Protein AF-0000000080309013 (afdb_homodimer)

Sequence (766 aa):
MTRTGLERVARGEVTSLRGRRVGLVAHPASVTSTFEHASSVLTRAGAEIVAYFGPEHGFGGEAQDMIGVGDARAPDGAPIHTLYGDSFASLSPTPAQLAGIDALVIDLQDVGSRYYTFVWTAALCLEAASALGITTVILDRPNPLGGVVMEGAPQRAGYRSFVGLHDVPVRHAMTIGEIVTMVASLRGIDALEVVTMDGWDATRGWELPWVLPSPNMPTLDTARVYPGGCLIEGTNLSEGRGTTRPFEIFGAPFVDGRALARDVVIEGAVLRPLTFSPTFHKHAKMVCGGVQVHVTDEARFAPYAAYVRMLAAIARAHRGDFAWRTERYEFVDHVPAIDLLCGGPEVREAIDAGADVDAILDAERDAVARFGEERRAWLLYPRMTRTGLERVARGEVTSLRGRRVGLVAHPASVTSTFEHASSVLTRAGAEIVAYFGPEHGFGGEAQDMIGVGDARAPDGAPIHTLYGDSFASLSPTPAQLAGIDALVIDLQDVGSRYYTFVWTAALCLEAASALGITTVILDRPNPLGGVVMEGAPQRAGYRSFVGLHDVPVRHAMTIGEIVTMVASLRGIDALEVVTMDGWDATRGWELPWVLPSPNMPTLDTARVYPGGCLIEGTNLSEGRGTTRPFEIFGAPFVDGRALARDVVIEGAVLRPLTFSPTFHKHAKMVCGGVQVHVTDEARFAPYAAYVRMLAAIARAHRGDFAWRTERYEFVDHVPAIDLLCGGPEVREAIDAGADVDAILDAERDAVARFGEERRAWLLYPR

Foldseek 3Di:
DKWWLLNCLLVLVDLPQAPFAEEEEAACQCAGLVRHHSVRSSVVSHHHHQEYEYEQCFRHQPRARDAYDPWDADPVGHIYAYQDHDAPVSVEDAPVRCPRGQAYEYRADDLQFLQRLSLVSLLRHLVRCLVVPHAYEYRKDDHQLFQDDFFFFFFDDPLDFSRHPGRAGGRRSAISQLSSLVSCVVVVGDSYHYSGMDPDDRPDHDDGDDDQRHPQRHDNVLSLQVSQLVLCVQKLKAQQAQHNHGSQWIFAQVDAAVVLQVPADFWQWHWAWDWDARCDDRRHRHIGTHTGIGGRHSVRGDNNVRNLRSLLVRCVVCVPPMGTAQDDDRNDRHDRPSCSSNSHCVSVVCSVVSHDCVVVRVVSVVSSVVVVVVSVVRHPDDD/DKQWLLNCLLVLVDLPQAPFAEEEEAACQCAGLVRHHSVRSSVVSHHHHQEYEYEQCFRHQPRARDADDDWDADPVGHIYQYQDHDAPVSVEDAPVRCPRGQAYEYRADDLQFLQRLSLVSLLRHLVRCLVVPHAYEYRKDDHQLFQDDFFFFFFDDPLDFSRHPGRAGGRRSAISQLSSLVSCVVVVGDRYHYSGMDPDDRPDHDDGDDDQRHPQRHDNVLSLQVSQLVLCVQKLKAQQAQHNHGSQWIFAAVDAAVVLQVPADFWQWHWAWDWDARCDDRRHRHIGTHTGIGGRHSVRGDNNVRNLRSLLVRCVVCVPPMGTAQDDDRNDRHDRPSCSSNSHCVSVVCSVVSHDCVVVRVVSVVSSVVVVVVSVVRHPDDD

Radius of gyration: 26.88 Å; Cα contacts (8 Å, |Δi|>4): 1850; chains: 2; bounding box: 66×77×57 Å

Secondary structure (DSSP, 8-state):
--B-HHHHHHTT---TTTT-EEEEEE-TT-B-TT--BHHHHHHHTT-EEEEEEE-TT-SSS--SSS---SSEE-TTS-EEEES--SSGGGGS--HHHHTT-SEEEEE----SBTTSTHHHHHHHHHHHHHTTTPEEEEE----TT-SS--BS----TT--BTTBSSS--SB----HHHHHHHHHHHHT---EEEE--BS--TTSPP-S----SSTT--SHHHHHHHHHHGGGGGBSSB-SBTBSSBTTEEEETT--HHHHHHH---TTEEEEEEEE--SSSTTTTS-EEEEEEEES-TTT--HHHHHHHHHHHHHHHTTTT--B--S-BTTB-SS-HHHHHHTSSHHHHHHHHT--HHHHHHHHHHHHHHHHHHGGGG--S--/-PBPHHHHHHTT---TTTT-EEEEEE-TT-B-TT--BHHHHHHHTT-EEEEEEE-TT-SSS--SSS---SSEE-TTS-EEEES--SSGGGGS--HHHHTT-SEEEEE----SBTTSTHHHHHHHHHHHHHTTTPEEEEE----TT-SS--BS----TT--BTTBSSS--SB----HHHHHHHHHHHHT---EEEE--BS--TTSPP-S----SSTT--SHHHHHHHHHHGGGGGBSSB-SBTBSSBTTEEEETT--HHHHHHH---TTEEEEEEEE--SSSTTTTS-EEEEEEEES-TTT--HHHHHHHHHHHHHHHTTTT--B--S-BTTB-SS-HHHHHHTSSHHHHHHHHT--HHHHHHHHHHHHHHHHHHGGGG--S--

Nearest PDB structures (foldseek):
  4k05-assembly1_A  TM=8.680E-01  e=4.003E-30  Bacteroides fragilis NCTC 9343
  4jja-assembly1_A  TM=8.361E-01  e=2.731E-26  Bacteroides fragilis NCTC 9343
  1j32-assembly1_B  TM=4.854E-01  e=6.390E-02  Phormidium lapideum
  4k05-assembly1_A  TM=8.664E-01  e=2.289E-30  Bacteroides fragilis NCTC 9343
  4jja-assembly1_A  TM=8.425E-01  e=2.519E-26  Bacteroides fragilis NCTC 9343

InterPro domains:
  IPR008302 Peptidoglycan beta-N-acetylmuramidase NamZ [PIRSF016719] (3-381)
  IPR008302 Peptidoglycan beta-N-acetylmuramidase NamZ [PTHR42915] (3-381)
  IPR048502 Peptidoglycan beta-N-acetylmuramidase NamZ, N-terminal [PF07075] (22-220)
  IPR048503 Peptidoglycan beta-N-acetylmuramidase NamZ, C-terminal [PF20732] (225-381)

Structure (mmCIF, N/CA/C/O backbone):
data_AF-0000000080309013-model_v1
#
loop_
_entity.id
_entity.type
_entity.pdbx_description
1 polymer 'DUF1343 domain-containing protein'
#
loop_
_atom_site.group_PDB
_atom_site.id
_atom_site.type_symbol
_atom_site.label_atom_id
_atom_site.label_alt_id
_atom_site.label_comp_id
_atom_site.label_asym_id
_atom_site.label_entity_id
_atom_site.label_seq_id
_atom_site.pdbx_PDB_ins_code
_atom_site.Cartn_x
_atom_site.Cartn_y
_atom_site.Cartn_z
_atom_site.occupancy
_atom_site.B_iso_or_equiv
_atom_site.auth_seq_id
_atom_site.auth_comp_id
_atom_site.auth_asym_id
_atom_site.auth_atom_id
_atom_site.pdbx_PDB_model_num
ATOM 1 N N . MET A 1 1 ? 4.562 21.828 -15.109 1 83.94 1 MET A N 1
ATOM 2 C CA . MET A 1 1 ? 4.812 20.984 -13.953 1 83.94 1 MET A CA 1
ATOM 3 C C . MET A 1 1 ? 4.941 21.812 -12.68 1 83.94 1 MET A C 1
ATOM 5 O O . MET A 1 1 ? 5.523 22.891 -12.695 1 83.94 1 MET A O 1
ATOM 9 N N . THR A 1 2 ? 4.297 21.391 -11.648 1 94.19 2 THR A N 1
ATOM 10 C CA . THR A 1 2 ? 4.285 22.109 -10.375 1 94.19 2 THR A CA 1
ATOM 11 C C . THR A 1 2 ? 5.668 22.078 -9.734 1 94.19 2 THR A C 1
ATOM 13 O O . THR A 1 2 ? 6.309 21.031 -9.648 1 94.19 2 THR A O 1
ATOM 16 N N . ARG A 1 3 ? 6.203 23.219 -9.406 1 97.12 3 ARG A N 1
ATOM 17 C CA . ARG A 1 3 ? 7.383 23.344 -8.555 1 97.12 3 ARG A CA 1
ATOM 18 C C . ARG A 1 3 ? 6.996 23.812 -7.152 1 97.12 3 ARG A C 1
ATOM 20 O O . ARG A 1 3 ? 6.461 24.906 -6.973 1 97.12 3 ARG A O 1
ATOM 27 N N . THR A 1 4 ? 7.246 23 -6.129 1 98.62 4 THR A N 1
ATOM 28 C CA . THR A 1 4 ? 6.871 23.266 -4.746 1 98.62 4 THR A CA 1
ATOM 29 C C . THR A 1 4 ? 7.727 24.391 -4.16 1 98.62 4 THR A C 1
ATOM 31 O O . THR A 1 4 ? 8.695 24.828 -4.785 1 98.62 4 THR A O 1
ATOM 34 N N . GLY A 1 5 ? 7.297 24.859 -2.984 1 98.81 5 GLY A N 1
ATOM 35 C CA . GLY A 1 5 ? 8.156 25.781 -2.277 1 98.81 5 GLY A CA 1
ATOM 36 C C . GLY A 1 5 ? 9.57 25.266 -2.078 1 98.81 5 GLY A C 1
ATOM 37 O O . GLY A 1 5 ? 10.539 26.016 -2.217 1 98.81 5 GLY A O 1
ATOM 38 N N . LEU A 1 6 ? 9.688 24.016 -1.809 1 98.75 6 LEU A N 1
ATOM 39 C CA . LEU A 1 6 ? 10.984 23.375 -1.62 1 98.75 6 LEU A CA 1
ATOM 40 C C . LEU A 1 6 ? 11.789 23.391 -2.916 1 98.75 6 LEU A C 1
ATOM 42 O O . LEU A 1 6 ? 12.992 23.672 -2.902 1 98.75 6 LEU A O 1
ATOM 46 N N . GLU A 1 7 ? 11.109 23.094 -4.008 1 98.44 7 GLU A N 1
ATOM 47 C CA . GLU A 1 7 ? 11.773 23.109 -5.309 1 98.44 7 GLU A CA 1
ATOM 48 C C . GLU A 1 7 ? 12.305 24.5 -5.645 1 98.44 7 GLU A C 1
ATOM 50 O O . GLU A 1 7 ? 13.375 24.625 -6.23 1 98.44 7 GLU A O 1
ATOM 55 N N . ARG A 1 8 ? 11.578 25.484 -5.281 1 98.62 8 ARG A N 1
ATOM 56 C CA . ARG A 1 8 ? 12.008 26.844 -5.547 1 98.62 8 ARG A CA 1
ATOM 57 C C . ARG A 1 8 ? 13.234 27.219 -4.719 1 98.62 8 ARG A C 1
ATOM 59 O O . ARG A 1 8 ? 14.133 27.906 -5.199 1 98.62 8 ARG A O 1
ATOM 66 N N . VAL A 1 9 ? 13.281 26.766 -3.488 1 98.56 9 VAL A N 1
ATOM 67 C CA . VAL A 1 9 ? 14.484 26.938 -2.682 1 98.56 9 VAL A CA 1
ATOM 68 C C . VAL A 1 9 ? 15.648 26.203 -3.34 1 98.56 9 VAL A C 1
ATOM 70 O O . VAL A 1 9 ? 16.75 26.766 -3.471 1 98.56 9 VAL A O 1
ATOM 73 N N . ALA A 1 10 ? 15.391 24.984 -3.773 1 98.12 10 ALA A N 1
ATOM 74 C CA . ALA A 1 10 ? 16.422 24.156 -4.379 1 98.12 10 ALA A CA 1
ATOM 75 C C . ALA A 1 10 ? 17 24.812 -5.629 1 98.12 10 ALA A C 1
ATOM 77 O O . ALA A 1 10 ? 18.188 24.641 -5.941 1 98.12 10 ALA A O 1
ATOM 78 N N . ARG A 1 11 ? 16.234 25.609 -6.289 1 97.69 11 ARG A N 1
ATOM 79 C CA . ARG A 1 11 ? 16.625 26.25 -7.539 1 97.69 11 ARG A CA 1
ATOM 80 C C . ARG A 1 11 ? 17.25 27.609 -7.285 1 97.69 11 ARG A C 1
ATOM 82 O O . ARG A 1 11 ? 17.625 28.312 -8.227 1 97.69 11 ARG A O 1
ATOM 89 N N . GLY A 1 12 ? 17.266 28.031 -6.07 1 97 12 GLY A N 1
ATOM 90 C CA . GLY A 1 12 ? 17.922 29.281 -5.715 1 97 12 GLY A CA 1
ATOM 91 C C . GLY A 1 12 ? 17.016 30.5 -5.875 1 97 12 GLY A C 1
ATOM 92 O O . GLY A 1 12 ? 17.484 31.641 -5.895 1 97 12 GLY A O 1
ATOM 93 N N . GLU A 1 13 ? 15.727 30.266 -5.941 1 96.94 13 GLU A N 1
ATOM 94 C CA . GLU A 1 13 ? 14.789 31.359 -6.152 1 96.94 13 GLU A CA 1
ATOM 95 C C . GLU A 1 13 ? 14.453 32.062 -4.84 1 96.94 13 GLU A C 1
ATOM 97 O O . GLU A 1 13 ? 13.898 33.156 -4.848 1 96.94 13 GLU A O 1
ATOM 102 N N . VAL A 1 14 ? 14.719 31.391 -3.742 1 95.69 14 VAL A N 1
ATOM 103 C CA . VAL A 1 14 ? 14.445 31.906 -2.408 1 95.69 14 VAL A CA 1
ATOM 104 C C . VAL A 1 14 ? 15.758 32.156 -1.669 1 95.69 14 VAL A C 1
ATOM 106 O O . VAL A 1 14 ? 16.484 31.219 -1.354 1 95.69 14 VAL A O 1
ATOM 109 N N . THR A 1 15 ? 16.047 33.375 -1.278 1 94.19 15 THR A N 1
ATOM 110 C CA . THR A 1 15 ? 17.344 33.688 -0.701 1 94.19 15 THR A CA 1
ATOM 111 C C . THR A 1 15 ? 17.203 34.125 0.753 1 94.19 15 THR A C 1
ATOM 113 O O . THR A 1 15 ? 18.203 34.312 1.459 1 94.19 15 THR A O 1
ATOM 116 N N . SER A 1 16 ? 16.031 34.188 1.206 1 94.31 16 SER A N 1
ATOM 117 C CA . SER A 1 16 ? 15.766 34.719 2.535 1 94.31 16 SER A CA 1
ATOM 118 C C . SER A 1 16 ? 16.281 33.812 3.625 1 94.31 16 SER A C 1
ATOM 120 O O . SER A 1 16 ? 16.406 34.219 4.785 1 94.31 16 SER A O 1
ATOM 122 N N . LEU A 1 17 ? 16.609 32.562 3.295 1 96.62 17 LEU A N 1
ATOM 123 C CA . LEU A 1 17 ? 17 31.562 4.293 1 96.62 17 LEU A CA 1
ATOM 124 C C . LEU A 1 17 ? 18.531 31.484 4.398 1 96.62 17 LEU A C 1
ATOM 126 O O . LEU A 1 17 ? 19.062 30.891 5.336 1 96.62 17 LEU A O 1
ATOM 130 N N . ARG A 1 18 ? 19.25 32.125 3.465 1 96.69 18 ARG A N 1
ATOM 131 C CA . ARG A 1 18 ? 20.703 32.031 3.428 1 96.69 18 ARG A CA 1
ATOM 132 C C . ARG A 1 18 ? 21.312 32.656 4.676 1 96.69 18 ARG A C 1
ATOM 134 O O . ARG A 1 18 ? 20.969 33.781 5.055 1 96.69 18 ARG A O 1
ATOM 141 N N . GLY A 1 19 ? 22.188 31.891 5.305 1 97.19 19 GLY A N 1
ATOM 142 C CA . GLY A 1 19 ? 22.922 32.375 6.457 1 97.19 19 GLY A CA 1
ATOM 143 C C . GLY A 1 19 ? 22.109 32.406 7.734 1 97.19 19 GLY A C 1
ATOM 144 O O . GLY A 1 19 ? 22.594 32.812 8.789 1 97.19 19 GLY A O 1
ATOM 145 N N . ARG A 1 20 ? 20.922 31.922 7.684 1 97.75 20 ARG A N 1
ATOM 146 C CA . ARG A 1 20 ? 20.047 31.938 8.859 1 97.75 20 ARG A CA 1
ATOM 147 C C . ARG A 1 20 ? 20.141 30.609 9.609 1 97.75 20 ARG A C 1
ATOM 149 O O . ARG A 1 20 ? 20.328 29.547 9 1 97.75 20 ARG A O 1
ATOM 156 N N . ARG A 1 21 ? 20.156 30.766 10.93 1 98 21 ARG A N 1
ATOM 157 C CA . ARG A 1 21 ? 19.922 29.594 11.773 1 98 21 ARG A CA 1
ATOM 158 C C . ARG A 1 21 ? 18.453 29.156 11.727 1 98 21 ARG A C 1
ATOM 160 O O . ARG A 1 21 ? 17.578 29.875 12.203 1 98 21 ARG A O 1
ATOM 167 N N . VAL A 1 22 ? 18.156 27.906 11.234 1 98.44 22 VAL A N 1
ATOM 168 C CA . VAL A 1 22 ? 16.781 27.547 10.969 1 98.44 22 VAL A CA 1
ATOM 169 C C . VAL A 1 22 ? 16.406 26.312 11.781 1 98.44 22 VAL A C 1
ATOM 171 O O . VAL A 1 22 ? 17.25 25.438 12.023 1 98.44 22 VAL A O 1
ATOM 174 N N . GLY A 1 23 ? 15.156 26.312 12.359 1 98.62 23 GLY A N 1
ATOM 175 C CA . GLY A 1 23 ? 14.484 25.062 12.703 1 98.62 23 GLY A CA 1
ATOM 176 C C . GLY A 1 23 ? 13.68 24.484 11.555 1 98.62 23 GLY A C 1
ATOM 177 O O . GLY A 1 23 ? 13 25.219 10.836 1 98.62 23 GLY A O 1
ATOM 178 N N . LEU A 1 24 ? 13.812 23.188 11.32 1 98.62 24 LEU A N 1
ATOM 179 C CA . LEU A 1 24 ? 13.117 22.562 10.203 1 98.62 24 LEU A CA 1
ATOM 180 C C . LEU A 1 24 ? 12.047 21.594 10.711 1 98.62 24 LEU A C 1
ATOM 182 O O . LEU A 1 24 ? 12.344 20.656 11.438 1 98.62 24 LEU A O 1
ATOM 186 N N . VAL A 1 25 ? 10.789 21.859 10.391 1 98.38 25 VAL A N 1
ATOM 187 C CA . VAL A 1 25 ? 9.68 20.922 10.57 1 98.38 25 VAL A CA 1
ATOM 188 C C . VAL A 1 25 ? 9.461 20.125 9.281 1 98.38 25 VAL A C 1
ATOM 190 O O . VAL A 1 25 ? 9.062 20.688 8.258 1 98.38 25 VAL A O 1
ATOM 193 N N . ALA A 1 26 ? 9.727 18.859 9.336 1 97.62 26 ALA A N 1
ATOM 194 C CA . ALA A 1 26 ? 9.68 18.047 8.117 1 97.62 26 ALA A CA 1
ATOM 195 C C . ALA A 1 26 ? 9.367 16.594 8.453 1 97.62 26 ALA A C 1
ATOM 197 O O . ALA A 1 26 ? 9.242 16.234 9.625 1 97.62 26 ALA A O 1
ATOM 198 N N . HIS A 1 27 ? 9.055 15.875 7.469 1 95.81 27 HIS A N 1
ATOM 199 C CA . HIS A 1 27 ? 8.836 14.43 7.512 1 95.81 27 HIS A CA 1
ATOM 200 C C . HIS A 1 27 ? 9.383 13.758 6.254 1 95.81 27 HIS A C 1
ATOM 202 O O . HIS A 1 27 ? 10.023 14.406 5.426 1 95.81 27 HIS A O 1
ATOM 208 N N . PRO A 1 28 ? 9.188 12.445 6.07 1 94.25 28 PRO A N 1
ATOM 209 C CA . PRO A 1 28 ? 9.844 11.734 4.969 1 94.25 28 PRO A CA 1
ATOM 210 C C . PRO A 1 28 ? 9.391 12.227 3.598 1 94.25 28 PRO A C 1
ATOM 212 O O . PRO A 1 28 ? 10.156 12.148 2.631 1 94.25 28 PRO A O 1
ATOM 215 N N . ALA A 1 29 ? 8.273 12.766 3.52 1 97.5 29 ALA A N 1
ATOM 216 C CA . ALA A 1 29 ? 7.723 13.188 2.234 1 97.5 29 ALA A CA 1
ATOM 217 C C . ALA A 1 29 ? 8.133 14.617 1.906 1 97.5 29 ALA A C 1
ATOM 219 O O . ALA A 1 29 ? 7.707 15.18 0.894 1 97.5 29 ALA A O 1
ATOM 220 N N . SER A 1 30 ? 8.961 15.203 2.795 1 98.25 30 SER A N 1
ATOM 221 C CA . SER A 1 30 ? 9.516 16.531 2.533 1 98.25 30 SER A CA 1
ATOM 222 C C . SER A 1 30 ? 10.648 16.453 1.517 1 98.25 30 SER A C 1
ATOM 224 O O . SER A 1 30 ? 11.797 16.766 1.843 1 98.25 30 SER A O 1
ATOM 226 N N . VAL A 1 31 ? 10.281 16.156 0.264 1 98.12 31 VAL A N 1
ATOM 227 C CA . VAL A 1 31 ? 11.297 15.914 -0.764 1 98.12 31 VAL A CA 1
ATOM 228 C C . VAL A 1 31 ? 10.938 16.703 -2.023 1 98.12 31 VAL A C 1
ATOM 230 O O . VAL A 1 31 ? 9.781 17.078 -2.221 1 98.12 31 VAL A O 1
ATOM 233 N N . THR A 1 32 ? 11.945 16.984 -2.816 1 98.25 32 THR A N 1
ATOM 234 C CA . THR A 1 32 ? 11.742 17.5 -4.164 1 98.25 32 THR A CA 1
ATOM 235 C C . THR A 1 32 ? 11.203 16.406 -5.086 1 98.25 32 THR A C 1
ATOM 237 O O . THR A 1 32 ? 11.078 15.25 -4.684 1 98.25 32 THR A O 1
ATOM 240 N N . SER A 1 33 ? 10.93 16.797 -6.359 1 97.38 33 SER A N 1
ATOM 241 C CA . SER A 1 33 ? 10.445 15.852 -7.359 1 97.38 33 SER A CA 1
ATOM 242 C C . SER A 1 33 ? 11.516 14.828 -7.715 1 97.38 33 SER A C 1
ATOM 244 O O . SER A 1 33 ? 11.227 13.805 -8.344 1 97.38 33 SER A O 1
ATOM 246 N N . THR A 1 34 ? 12.75 15.055 -7.332 1 96.69 34 THR A N 1
ATOM 247 C CA . THR A 1 34 ? 13.836 14.109 -7.566 1 96.69 34 THR A CA 1
ATOM 248 C C . THR A 1 34 ? 14.266 13.445 -6.262 1 96.69 34 THR A C 1
ATOM 250 O O . THR A 1 34 ? 15.359 12.875 -6.18 1 96.69 34 THR A O 1
ATOM 253 N N . PHE A 1 35 ? 13.539 13.625 -5.145 1 97.56 35 PHE A N 1
ATOM 254 C CA . PHE A 1 35 ? 13.625 12.883 -3.893 1 97.56 35 PHE A CA 1
ATOM 255 C C . PHE A 1 35 ? 14.727 13.438 -3.002 1 97.56 35 PHE A C 1
ATOM 257 O O . PHE A 1 35 ? 15.219 12.75 -2.111 1 97.56 35 PHE A O 1
ATOM 264 N N . GLU A 1 36 ? 15.109 14.664 -3.256 1 97.38 36 GLU A N 1
ATOM 265 C CA . GLU A 1 36 ? 16.016 15.312 -2.318 1 97.38 36 GLU A CA 1
ATOM 266 C C . GLU A 1 36 ? 15.273 15.859 -1.105 1 97.38 36 GLU A C 1
ATOM 268 O O . GLU A 1 36 ? 14.312 16.609 -1.253 1 97.38 36 GLU A O 1
ATOM 273 N N . HIS A 1 37 ? 15.68 15.484 0.029 1 97.5 37 HIS A N 1
ATOM 274 C CA . HIS A 1 37 ? 14.984 15.867 1.251 1 97.5 37 HIS A CA 1
ATOM 275 C C . HIS A 1 37 ? 15.203 17.344 1.571 1 97.5 37 HIS A C 1
ATOM 277 O O . HIS A 1 37 ? 16.25 17.906 1.244 1 97.5 37 HIS A O 1
ATOM 283 N N . ALA A 1 38 ? 14.336 17.922 2.256 1 98.5 38 ALA A N 1
ATOM 284 C CA . ALA A 1 38 ? 14.344 19.328 2.629 1 98.5 38 ALA A CA 1
ATOM 285 C C . ALA A 1 38 ? 15.609 19.688 3.412 1 98.5 38 ALA A C 1
ATOM 287 O O . ALA A 1 38 ? 16.156 20.781 3.262 1 98.5 38 ALA A O 1
ATOM 288 N N . SER A 1 39 ? 16.078 18.797 4.297 1 97.56 39 SER A N 1
ATOM 289 C CA . SER A 1 39 ? 17.297 19.062 5.07 1 97.56 39 SER A CA 1
ATOM 290 C C . SER A 1 39 ? 18.5 19.297 4.156 1 97.56 39 SER A C 1
ATOM 292 O O . SER A 1 39 ? 19.281 20.219 4.375 1 97.56 39 SER A O 1
ATOM 294 N N . SER A 1 40 ? 18.578 18.484 3.137 1 97 40 SER A N 1
ATOM 295 C CA . SER A 1 40 ? 19.672 18.625 2.168 1 97 40 SER A CA 1
ATOM 296 C C . SER A 1 40 ? 19.516 19.891 1.339 1 97 40 SER A C 1
ATOM 298 O O . SER A 1 40 ? 20.484 20.625 1.117 1 97 40 SER A O 1
ATOM 300 N N . VAL A 1 41 ? 18.312 20.156 0.882 1 98.5 41 VAL A N 1
ATOM 301 C CA . VAL A 1 41 ? 18.031 21.328 0.047 1 98.5 41 VAL A CA 1
ATOM 302 C C . VAL A 1 41 ? 18.359 22.609 0.811 1 98.5 41 VAL A C 1
ATOM 304 O O . VAL A 1 41 ? 19.031 23.5 0.282 1 98.5 41 VAL A O 1
ATOM 307 N N . LEU A 1 42 ? 17.906 22.688 2.08 1 98.44 42 LEU A N 1
ATOM 308 C CA . LEU A 1 42 ? 18.125 23.891 2.879 1 98.44 42 LEU A CA 1
ATOM 309 C C . LEU A 1 42 ? 19.609 24.109 3.156 1 98.44 42 LEU A C 1
ATOM 311 O O . LEU A 1 42 ? 20.094 25.234 3.08 1 98.44 42 LEU A O 1
ATOM 315 N N . THR A 1 43 ? 20.312 23 3.467 1 97.62 43 THR A N 1
ATOM 316 C CA . THR A 1 43 ? 21.734 23.094 3.719 1 97.62 43 THR A CA 1
ATOM 317 C C . THR A 1 43 ? 22.484 23.578 2.48 1 97.62 43 THR A C 1
ATOM 319 O O . THR A 1 43 ? 23.312 24.5 2.568 1 97.62 43 THR A O 1
ATOM 322 N N . ARG A 1 44 ? 22.141 23.047 1.363 1 96.69 44 ARG A N 1
ATOM 323 C CA . ARG A 1 44 ? 22.766 23.438 0.108 1 96.69 44 ARG A CA 1
ATOM 324 C C . ARG A 1 44 ? 22.453 24.891 -0.225 1 96.69 44 ARG A C 1
ATOM 326 O O . ARG A 1 44 ? 23.281 25.609 -0.801 1 96.69 44 ARG A O 1
ATOM 333 N N . ALA A 1 45 ? 21.312 25.359 0.192 1 97.5 45 ALA A N 1
ATOM 334 C CA . ALA A 1 45 ? 20.875 26.719 -0.074 1 97.5 45 ALA A CA 1
ATOM 335 C C . ALA A 1 45 ? 21.531 27.719 0.882 1 97.5 45 ALA A C 1
ATOM 337 O O . ALA A 1 45 ? 21.328 28.922 0.764 1 97.5 45 ALA A O 1
ATOM 338 N N . GLY A 1 46 ? 22.281 27.234 1.892 1 97.44 46 GLY A N 1
ATOM 339 C CA . GLY A 1 46 ? 23.062 28.109 2.75 1 97.44 46 GLY A CA 1
ATOM 340 C C . GLY A 1 46 ? 22.453 28.328 4.117 1 97.44 46 GLY A C 1
ATOM 341 O O . GLY A 1 46 ? 22.938 29.141 4.902 1 97.44 46 GLY A O 1
ATOM 342 N N . ALA A 1 47 ? 21.391 27.625 4.418 1 97.94 47 ALA A N 1
ATOM 343 C CA . ALA A 1 47 ? 20.812 27.688 5.754 1 97.94 47 ALA A CA 1
ATOM 344 C C . ALA A 1 47 ? 21.594 26.828 6.746 1 97.94 47 ALA A C 1
ATOM 346 O O . ALA A 1 47 ? 22.203 25.828 6.359 1 97.94 47 ALA A O 1
ATOM 347 N N . GLU A 1 48 ? 21.625 27.266 7.996 1 98 48 GLU A N 1
ATOM 348 C CA . GLU A 1 48 ? 22.156 26.469 9.086 1 98 48 GLU A CA 1
ATOM 349 C C . GLU A 1 48 ? 21.047 25.828 9.906 1 98 48 GLU A C 1
ATOM 351 O O . GLU A 1 48 ? 20.406 26.5 10.719 1 98 48 GLU A O 1
ATOM 356 N N . ILE A 1 49 ? 20.875 24.547 9.734 1 98.25 49 ILE A N 1
ATOM 357 C CA . ILE A 1 49 ? 19.812 23.875 10.484 1 98.25 49 ILE A CA 1
ATOM 358 C C . ILE A 1 49 ? 20.312 23.578 11.906 1 98.25 49 ILE A C 1
ATOM 360 O O . ILE A 1 49 ? 21.266 22.828 12.094 1 98.25 49 ILE A O 1
ATOM 364 N N . VAL A 1 50 ? 19.609 24.109 12.891 1 97.94 50 VAL A N 1
ATOM 365 C CA . VAL A 1 50 ? 20.109 23.984 14.258 1 97.94 50 VAL A CA 1
ATOM 366 C C . VAL A 1 50 ? 19.172 23.109 15.078 1 97.94 50 VAL A C 1
ATOM 368 O O . VAL A 1 50 ? 19.5 22.703 16.203 1 97.94 50 VAL A O 1
ATOM 371 N N . ALA A 1 51 ? 17.984 22.781 14.539 1 97.5 51 ALA A N 1
ATOM 372 C CA . ALA A 1 51 ? 17.031 21.875 15.164 1 97.5 51 ALA A CA 1
ATOM 373 C C . ALA A 1 51 ? 16.062 21.281 14.133 1 97.5 51 ALA A C 1
ATOM 375 O O . ALA A 1 51 ? 15.734 21.938 13.141 1 97.5 51 ALA A O 1
ATOM 376 N N . TYR A 1 52 ? 15.703 20.047 14.391 1 96.75 52 TYR A N 1
ATOM 377 C CA . TYR A 1 52 ? 14.68 19.359 13.609 1 96.75 52 TYR A CA 1
ATOM 378 C C . TYR A 1 52 ? 13.43 19.109 14.445 1 96.75 52 TYR A C 1
ATOM 380 O O . TYR A 1 52 ? 13.523 18.828 15.641 1 96.75 52 TYR A O 1
ATOM 388 N N . PHE A 1 53 ? 12.289 19.25 13.812 1 96.12 53 PHE A N 1
ATOM 389 C CA . PHE A 1 53 ? 11 18.969 14.445 1 96.12 53 PHE A CA 1
ATOM 390 C C . PHE A 1 53 ? 10.188 18 13.594 1 96.12 53 PHE A C 1
ATOM 392 O O . PHE A 1 53 ? 9.992 18.219 12.398 1 96.12 53 PHE A O 1
ATOM 399 N N . GLY A 1 54 ? 9.742 16.891 14.219 1 94 54 GLY A N 1
ATOM 400 C CA . GLY A 1 54 ? 8.867 15.945 13.555 1 94 54 GLY A CA 1
ATOM 401 C C . GLY A 1 54 ? 7.434 16.016 14.039 1 94 54 GLY A C 1
ATOM 402 O O . GLY A 1 54 ? 7.184 16.172 15.242 1 94 54 GLY A O 1
ATOM 403 N N . PRO A 1 55 ? 6.504 15.961 13.023 1 93.31 55 PRO A N 1
ATOM 404 C CA . PRO A 1 55 ? 5.098 15.898 13.43 1 93.31 55 PRO A CA 1
ATOM 405 C C . PRO A 1 55 ? 4.707 14.539 14 1 93.31 55 PRO A C 1
ATOM 407 O O . PRO A 1 55 ? 5.543 13.844 14.578 1 93.31 55 PRO A O 1
ATOM 410 N N . GLU A 1 56 ? 3.375 14.25 13.859 1 84.62 56 GLU A N 1
ATOM 411 C CA . GLU A 1 56 ? 2.916 12.906 14.211 1 84.62 56 GLU A CA 1
ATOM 412 C C . GLU A 1 56 ? 3.695 11.836 13.445 1 84.62 56 GLU A C 1
ATOM 414 O O . GLU A 1 56 ? 4.031 12.031 12.273 1 84.62 56 GLU A O 1
ATOM 419 N N . HIS A 1 57 ? 4.18 10.773 14.016 1 82.75 57 HIS A N 1
ATOM 420 C CA . HIS A 1 57 ? 4.91 9.648 13.438 1 82.75 57 HIS A CA 1
ATOM 421 C C . HIS A 1 57 ? 6.41 9.914 13.414 1 82.75 57 HIS A C 1
ATOM 423 O O . HIS A 1 57 ? 7.188 9.078 12.961 1 82.75 57 HIS A O 1
ATOM 429 N N . GLY A 1 58 ? 6.855 11.117 13.734 1 79.38 58 GLY A N 1
ATOM 430 C CA . GLY A 1 58 ? 8.273 11.414 13.867 1 79.38 58 GLY A CA 1
ATOM 431 C C . GLY A 1 58 ? 8.867 12.039 12.625 1 79.38 58 GLY A C 1
ATOM 432 O O . GLY A 1 58 ? 8.266 12 11.547 1 79.38 58 GLY A O 1
ATOM 433 N N . PHE A 1 59 ? 10.062 12.555 12.82 1 85.12 59 PHE A N 1
ATOM 434 C CA . PHE A 1 59 ? 10.797 13.18 11.727 1 85.12 59 PHE A CA 1
ATOM 435 C C . PHE A 1 59 ? 11.109 12.164 10.633 1 85.12 59 PHE A C 1
ATOM 437 O O . PHE A 1 59 ? 11.023 12.477 9.445 1 85.12 59 PHE A O 1
ATOM 444 N N . GLY A 1 60 ? 11.352 10.922 11.047 1 85.5 60 GLY A N 1
ATOM 445 C CA . GLY A 1 60 ? 11.68 9.867 10.102 1 85.5 60 GLY A CA 1
ATOM 446 C C . GLY A 1 60 ? 10.477 9.062 9.656 1 85.5 60 GLY A C 1
ATOM 447 O O . GLY A 1 60 ? 10.586 8.195 8.781 1 85.5 60 GLY A O 1
ATOM 448 N N . GLY A 1 61 ? 9.375 9.258 10.266 1 81.06 61 GLY A N 1
ATOM 449 C CA . GLY A 1 61 ? 8.141 8.602 9.867 1 81.06 61 GLY A CA 1
ATOM 450 C C . GLY A 1 61 ? 8.039 7.172 10.375 1 81.06 61 GLY A C 1
ATOM 451 O O . GLY A 1 61 ? 7.25 6.379 9.859 1 81.06 61 GLY A O 1
ATOM 452 N N . GLU A 1 62 ? 8.891 6.711 11.289 1 76.5 62 GLU A N 1
ATOM 453 C CA . GLU A 1 62 ? 8.953 5.309 11.68 1 76.5 62 GLU A CA 1
ATOM 454 C C . GLU A 1 62 ? 7.938 4.996 12.781 1 76.5 62 GLU A C 1
ATOM 456 O O . GLU A 1 62 ? 7.625 3.832 13.039 1 76.5 62 GLU A O 1
ATOM 461 N N . ALA A 1 63 ? 7.449 5.992 13.352 1 73.44 63 ALA A N 1
ATOM 462 C CA . ALA A 1 63 ? 6.531 5.758 14.461 1 73.44 63 ALA A CA 1
ATOM 463 C C . ALA A 1 63 ? 5.133 5.41 13.961 1 73.44 63 ALA A C 1
ATOM 465 O O . ALA A 1 63 ? 4.598 6.09 13.078 1 73.44 63 ALA A O 1
ATOM 466 N N . GLN A 1 64 ? 4.629 4.289 14.25 1 58.28 64 GLN A N 1
ATOM 467 C CA . GLN A 1 64 ? 3.27 3.914 13.891 1 58.28 64 GLN A CA 1
ATOM 468 C C . GLN A 1 64 ? 2.246 4.766 14.633 1 58.28 64 GLN A C 1
ATOM 470 O O . GLN A 1 64 ? 1.445 5.469 14.008 1 58.28 64 GLN A O 1
ATOM 475 N N . ASP A 1 65 ? 1.891 4.473 15.828 1 55.22 65 ASP A N 1
ATOM 476 C CA . ASP A 1 65 ? 0.964 5.211 16.688 1 55.22 65 ASP A CA 1
ATOM 477 C C . ASP A 1 65 ? 1.686 5.812 17.891 1 55.22 65 ASP A C 1
ATOM 479 O O . ASP A 1 65 ? 1.046 6.277 18.828 1 55.22 65 ASP A O 1
ATOM 483 N N . MET A 1 66 ? 2.898 5.426 17.938 1 50.69 66 MET A N 1
ATOM 484 C CA . MET A 1 66 ? 3.521 5.629 19.234 1 50.69 66 MET A CA 1
ATOM 485 C C . MET A 1 66 ? 4.105 7.031 19.344 1 50.69 66 MET A C 1
ATOM 487 O O . MET A 1 66 ? 4.383 7.676 18.328 1 50.69 66 MET A O 1
ATOM 491 N N . ILE A 1 67 ? 3.939 7.434 20.641 1 51.38 67 ILE A N 1
ATOM 492 C CA . ILE A 1 67 ? 4.566 8.578 21.297 1 51.38 67 ILE A CA 1
ATOM 493 C C . ILE A 1 67 ? 6.035 8.656 20.891 1 51.38 67 ILE A C 1
ATOM 495 O O . ILE A 1 67 ? 6.738 7.645 20.875 1 51.38 67 ILE A O 1
ATOM 499 N N . GLY A 1 68 ? 6.219 9.539 20.109 1 55 68 GLY A N 1
ATOM 500 C CA . GLY A 1 68 ? 7.477 9.984 19.516 1 55 68 GLY A CA 1
ATOM 501 C C . GLY A 1 68 ? 8.688 9.57 20.328 1 55 68 GLY A C 1
ATOM 502 O O . GLY A 1 68 ? 8.586 9.297 21.531 1 55 68 GLY A O 1
ATOM 503 N N . VAL A 1 69 ? 9.812 9.172 19.688 1 53.38 69 VAL A N 1
ATOM 504 C CA . VAL A 1 69 ? 11.141 8.859 20.219 1 53.38 69 VAL A CA 1
ATOM 505 C C . VAL A 1 69 ? 11.734 10.086 20.891 1 53.38 69 VAL A C 1
ATOM 507 O O . VAL A 1 69 ? 11.586 11.211 20.406 1 53.38 69 VAL A O 1
ATOM 510 N N . GLY A 1 70 ? 11.984 9.969 22.188 1 58.44 70 GLY A N 1
ATOM 511 C CA . GLY A 1 70 ? 12.758 10.93 22.953 1 58.44 70 GLY A CA 1
ATOM 512 C C . GLY A 1 70 ? 13.648 11.805 22.078 1 58.44 70 GLY A C 1
ATOM 513 O O . GLY A 1 70 ? 13.508 11.828 20.859 1 58.44 70 GLY A O 1
ATOM 514 N N . ASP A 1 71 ? 14.445 12.594 22.625 1 64.31 71 ASP A N 1
ATOM 515 C CA . ASP A 1 71 ? 15.367 13.516 21.984 1 64.31 71 ASP A CA 1
ATOM 516 C C . ASP A 1 71 ? 16.469 12.758 21.234 1 64.31 71 ASP A C 1
ATOM 518 O O . ASP A 1 71 ? 17.156 11.93 21.812 1 64.31 71 ASP A O 1
ATOM 522 N N . ALA A 1 72 ? 16.281 12.742 19.906 1 81.69 72 ALA A N 1
ATOM 523 C CA . ALA A 1 72 ? 17.281 12.164 19.031 1 81.69 72 ALA A CA 1
ATOM 524 C C . ALA A 1 72 ? 18.109 13.25 18.344 1 81.69 72 ALA A C 1
ATOM 526 O O . ALA A 1 72 ? 17.859 14.445 18.547 1 81.69 72 ALA A O 1
ATOM 527 N N . ARG A 1 73 ? 19.188 12.859 17.812 1 86.19 73 ARG A N 1
ATOM 528 C CA . ARG A 1 73 ? 20.016 13.797 17.062 1 86.19 73 ARG A CA 1
ATOM 529 C C . ARG A 1 73 ? 20.125 13.383 15.594 1 86.19 73 ARG A C 1
ATOM 531 O O . ARG A 1 73 ? 20.188 12.188 15.281 1 86.19 73 ARG A O 1
ATOM 538 N N . ALA A 1 74 ? 20.219 14.383 14.789 1 88.06 74 ALA A N 1
ATOM 539 C CA . ALA A 1 74 ? 20.422 14.156 13.359 1 88.06 74 ALA A CA 1
ATOM 540 C C . ALA A 1 74 ? 21.891 13.883 13.047 1 88.06 74 ALA A C 1
ATOM 542 O O . ALA A 1 74 ? 22.766 14.062 13.906 1 88.06 74 ALA A O 1
ATOM 543 N N . PRO A 1 75 ? 22.109 13.383 11.844 1 80.25 75 PRO A N 1
ATOM 544 C CA . PRO A 1 75 ? 23.5 13.094 11.469 1 80.25 75 PRO A CA 1
ATOM 545 C C . PRO A 1 75 ? 24.406 14.312 11.57 1 80.25 75 PRO A C 1
ATOM 547 O O . PRO A 1 75 ? 25.609 14.18 11.844 1 80.25 75 PRO A O 1
ATOM 550 N N . ASP A 1 76 ? 23.859 15.445 11.438 1 86.94 76 ASP A N 1
ATOM 551 C CA . ASP A 1 76 ? 24.656 16.672 11.5 1 86.94 76 ASP A CA 1
ATOM 552 C C . ASP A 1 76 ? 24.828 17.141 12.938 1 86.94 76 ASP A C 1
ATOM 554 O O . ASP A 1 76 ? 25.453 18.172 13.188 1 86.94 76 ASP A O 1
ATOM 558 N N . GLY A 1 77 ? 24.203 16.453 13.891 1 90 77 GLY A N 1
ATOM 559 C CA . GLY A 1 77 ? 24.391 16.734 15.305 1 90 77 GLY A CA 1
ATOM 560 C C . GLY A 1 77 ? 23.25 17.562 15.891 1 90 77 GLY A C 1
ATOM 561 O O . GLY A 1 77 ? 23.109 17.641 17.109 1 90 77 GLY A O 1
ATOM 562 N N . ALA A 1 78 ? 22.469 18.172 15.094 1 94.62 78 ALA A N 1
ATOM 563 C CA . ALA A 1 78 ? 21.359 18.984 15.57 1 94.62 78 ALA A CA 1
ATOM 564 C C . ALA A 1 78 ? 20.297 18.109 16.25 1 94.62 78 ALA A C 1
ATOM 566 O O . ALA A 1 78 ? 20.094 16.953 15.867 1 94.62 78 ALA A O 1
ATOM 567 N N . PRO A 1 79 ? 19.625 18.641 17.281 1 94.75 79 PRO A N 1
ATOM 568 C CA . PRO A 1 79 ? 18.578 17.875 17.953 1 94.75 79 PRO A CA 1
ATOM 569 C C . PRO A 1 79 ? 17.344 17.641 17.094 1 94.75 79 PRO A C 1
ATOM 571 O O . PRO A 1 79 ? 17.016 18.484 16.25 1 94.75 79 PRO A O 1
ATOM 574 N N . ILE A 1 80 ? 16.703 16.516 17.344 1 93.75 80 ILE A N 1
ATOM 575 C CA . ILE A 1 80 ? 15.406 16.203 16.75 1 93.75 80 ILE A CA 1
ATOM 576 C C . ILE A 1 80 ? 14.328 16.172 17.828 1 93.75 80 ILE A C 1
ATOM 578 O O . ILE A 1 80 ? 14.414 15.391 18.781 1 93.75 80 ILE A O 1
ATOM 582 N N . HIS A 1 81 ? 13.344 17.047 17.688 1 93.06 81 HIS A N 1
ATOM 583 C CA . HIS A 1 81 ? 12.219 17.109 18.609 1 93.06 81 HIS A CA 1
ATOM 584 C C . HIS A 1 81 ? 10.953 16.516 18 1 93.06 81 HIS A C 1
ATOM 586 O O . HIS A 1 81 ? 10.695 16.703 16.812 1 93.06 81 HIS A O 1
ATOM 592 N N . THR A 1 82 ? 10.164 15.797 18.766 1 90.75 82 THR A N 1
ATOM 593 C CA . THR A 1 82 ? 8.875 15.266 18.328 1 90.75 82 THR A CA 1
ATOM 594 C C . THR A 1 82 ? 7.727 16.125 18.844 1 90.75 82 THR A C 1
ATOM 596 O O . THR A 1 82 ? 7.652 16.422 20.031 1 90.75 82 THR A O 1
ATOM 599 N N . LEU A 1 83 ? 6.898 16.516 17.906 1 92.5 83 LEU A N 1
ATOM 600 C CA . LEU A 1 83 ? 5.766 17.359 18.266 1 92.5 83 LEU A CA 1
ATOM 601 C C . LEU A 1 83 ? 4.484 16.547 18.375 1 92.5 83 LEU A C 1
ATOM 603 O O . LEU A 1 83 ? 3.451 16.922 17.828 1 92.5 83 LEU A O 1
ATOM 607 N N . TYR A 1 84 ? 4.551 15.414 18.922 1 87.12 84 TYR A N 1
ATOM 608 C CA . TYR A 1 84 ? 3.42 14.539 19.219 1 87.12 84 TYR A CA 1
ATOM 609 C C . TYR A 1 84 ? 3.695 13.688 20.453 1 87.12 84 TYR A C 1
ATOM 611 O O . TYR A 1 84 ? 4.348 12.641 20.359 1 87.12 84 TYR A O 1
ATOM 619 N N . GLY A 1 85 ? 3.295 14.211 21.562 1 84.44 85 GLY A N 1
ATOM 620 C CA . GLY A 1 85 ? 3.479 13.523 22.844 1 84.44 85 GLY A CA 1
ATOM 621 C C . GLY A 1 85 ? 2.17 13.211 23.547 1 84.44 85 GLY A C 1
ATOM 622 O O . GLY A 1 85 ? 1.151 12.977 22.891 1 84.44 85 GLY A O 1
ATOM 623 N N . ASP A 1 86 ? 2.225 13.148 24.797 1 84.25 86 ASP A N 1
ATOM 624 C CA . ASP A 1 86 ? 1.11 12.602 25.562 1 84.25 86 ASP A CA 1
ATOM 625 C C . ASP A 1 86 ? 0.125 13.695 25.953 1 84.25 86 ASP A C 1
ATOM 627 O O . ASP A 1 86 ? -0.927 13.414 26.531 1 84.25 86 ASP A O 1
ATOM 631 N N . SER A 1 87 ? 0.475 14.93 25.641 1 88.12 87 SER A N 1
ATOM 632 C CA . SER A 1 87 ? -0.399 16.047 26 1 88.12 87 SER A CA 1
ATOM 633 C C . SER A 1 87 ? -0.56 17.016 24.828 1 88.12 87 SER A C 1
ATOM 635 O O . SER A 1 87 ? 0.257 17.016 23.906 1 88.12 87 SER A O 1
ATOM 637 N N . PHE A 1 88 ? -1.602 17.75 24.906 1 90.81 88 PHE A N 1
ATOM 638 C CA . PHE A 1 88 ? -1.854 18.75 23.875 1 90.81 88 PHE A CA 1
ATOM 639 C C . PHE A 1 88 ? -0.692 19.734 23.781 1 90.81 88 PHE A C 1
ATOM 641 O O . PHE A 1 88 ? -0.325 20.156 22.688 1 90.81 88 PHE A O 1
ATOM 648 N N . ALA A 1 89 ? -0.084 20.047 24.875 1 91.81 89 ALA A N 1
ATOM 649 C CA . ALA A 1 89 ? 1.027 21 24.922 1 91.81 89 ALA A CA 1
ATOM 650 C C . ALA A 1 89 ? 2.221 20.469 24.125 1 91.81 89 ALA A C 1
ATOM 652 O O . ALA A 1 89 ? 2.996 21.266 23.578 1 91.81 89 ALA A O 1
ATOM 653 N N . SER A 1 90 ? 2.316 19.219 23.984 1 91.12 90 SER A N 1
ATOM 654 C CA . SER A 1 90 ? 3.445 18.594 23.312 1 91.12 90 SER A CA 1
ATOM 655 C C . SER A 1 90 ? 3.363 18.812 21.797 1 91.12 90 SER A C 1
ATOM 657 O O . SER A 1 90 ? 4.336 18.578 21.078 1 91.12 90 SER A O 1
ATOM 659 N N . LEU A 1 91 ? 2.256 19.266 21.344 1 94.5 91 LEU A N 1
ATOM 660 C CA . LEU A 1 91 ? 2.029 19.438 19.922 1 94.5 91 LEU A CA 1
ATOM 661 C C . LEU A 1 91 ? 2.729 20.703 19.406 1 94.5 91 LEU A C 1
ATOM 663 O O . LEU A 1 91 ? 2.873 20.891 18.203 1 94.5 91 LEU A O 1
ATOM 667 N N . SER A 1 92 ? 3.135 21.531 20.344 1 97 92 SER A N 1
ATOM 668 C CA . SER A 1 92 ? 3.818 22.781 20.031 1 97 92 SER A CA 1
ATOM 669 C C . SER A 1 92 ? 5.273 22.75 20.484 1 97 92 SER A C 1
ATOM 671 O O . SER A 1 92 ? 5.578 22.234 21.562 1 97 92 SER A O 1
ATOM 673 N N . PRO A 1 93 ? 6.125 23.281 19.641 1 97.31 93 PRO A N 1
ATOM 674 C CA . PRO A 1 93 ? 7.484 23.422 20.172 1 97.31 93 PRO A CA 1
ATOM 675 C C . PRO A 1 93 ? 7.559 24.375 21.359 1 97.31 93 PRO A C 1
ATOM 677 O O . PRO A 1 93 ? 6.855 25.375 21.406 1 97.31 93 PRO A O 1
ATOM 680 N N . THR A 1 94 ? 8.422 24.062 22.328 1 97 94 THR A N 1
ATOM 681 C CA . THR A 1 94 ? 8.617 24.906 23.5 1 97 94 THR A CA 1
ATOM 682 C C . THR A 1 94 ? 9.57 26.047 23.203 1 97 94 THR A C 1
ATOM 684 O O . THR A 1 94 ? 10.344 25.984 22.234 1 97 94 THR A O 1
ATOM 687 N N . PRO A 1 95 ? 9.5 27.062 24.062 1 97.88 95 PRO A N 1
ATOM 688 C CA . PRO A 1 95 ? 10.469 28.156 23.875 1 97.88 95 PRO A CA 1
ATOM 689 C C . PRO A 1 95 ? 11.914 27.656 23.906 1 97.88 95 PRO A C 1
ATOM 691 O O . PRO A 1 95 ? 12.75 28.141 23.141 1 97.88 95 PRO A O 1
ATOM 694 N N . ALA A 1 96 ? 12.211 26.719 24.734 1 97.31 96 ALA A N 1
ATOM 695 C CA . ALA A 1 96 ? 13.555 26.156 24.828 1 97.31 96 ALA A CA 1
ATOM 696 C C . ALA A 1 96 ? 13.961 25.484 23.516 1 97.31 96 ALA A C 1
ATOM 698 O O . ALA A 1 96 ? 15.117 25.594 23.078 1 97.31 96 ALA A O 1
ATOM 699 N N . GLN A 1 97 ? 13.062 24.828 22.906 1 96.75 97 GLN A N 1
ATOM 700 C CA . GLN A 1 97 ? 13.328 24.125 21.656 1 96.75 97 GLN A CA 1
ATOM 701 C C . GLN A 1 97 ? 13.516 25.109 20.5 1 96.75 97 GLN A C 1
ATOM 703 O O . GLN A 1 97 ? 14.18 24.781 19.516 1 96.75 97 GLN A O 1
ATOM 708 N N . LEU A 1 98 ? 12.984 26.281 20.641 1 98.31 98 LEU A N 1
ATOM 709 C CA . LEU A 1 98 ? 13.039 27.266 19.578 1 98.31 98 LEU A CA 1
ATOM 710 C C . LEU A 1 98 ? 14.188 28.25 19.812 1 98.31 98 LEU A C 1
ATOM 712 O O . LEU A 1 98 ? 14.43 29.141 18.984 1 98.31 98 LEU A O 1
ATOM 716 N N . ALA A 1 99 ? 14.883 28.094 20.891 1 97.19 99 ALA A N 1
ATOM 717 C CA . ALA A 1 99 ? 15.961 29.016 21.234 1 97.19 99 ALA A CA 1
ATOM 718 C C . ALA A 1 99 ? 17.047 29.016 20.156 1 97.19 99 ALA A C 1
ATOM 720 O O . ALA A 1 99 ? 17.5 27.953 19.719 1 97.19 99 ALA A O 1
ATOM 721 N N . GLY A 1 100 ? 17.438 30.219 19.734 1 96.75 100 GLY A N 1
ATOM 722 C CA . GLY A 1 100 ? 18.547 30.359 18.797 1 96.75 100 GLY A CA 1
ATOM 723 C C . GLY A 1 100 ? 18.125 30.203 17.344 1 96.75 100 GLY A C 1
ATOM 724 O O . GLY A 1 100 ? 18.953 30.281 16.438 1 96.75 100 GLY A O 1
ATOM 725 N N . ILE A 1 101 ? 16.859 30.016 17.094 1 98.19 101 ILE A N 1
ATOM 726 C CA . ILE A 1 101 ? 16.328 29.875 15.742 1 98.19 101 ILE A CA 1
ATOM 727 C C . ILE A 1 101 ? 15.914 31.25 15.203 1 98.19 101 ILE A C 1
ATOM 729 O O . ILE A 1 101 ? 15.203 32 15.883 1 98.19 101 ILE A O 1
ATOM 733 N N . ASP A 1 102 ? 16.422 31.531 14.023 1 98.06 102 ASP A N 1
ATOM 734 C CA . ASP A 1 102 ? 16.062 32.781 13.344 1 98.06 102 ASP A CA 1
ATOM 735 C C . ASP A 1 102 ? 14.742 32.625 12.594 1 98.06 102 ASP A C 1
ATOM 737 O O . ASP A 1 102 ? 13.945 33.562 12.508 1 98.06 102 ASP A O 1
ATOM 741 N N . ALA A 1 103 ? 14.547 31.469 12 1 98.62 103 ALA A N 1
ATOM 742 C CA . ALA A 1 103 ? 13.359 31.156 11.211 1 98.62 103 ALA A CA 1
ATOM 743 C C . ALA A 1 103 ? 12.953 29.703 11.383 1 98.62 103 ALA A C 1
ATOM 745 O O . ALA A 1 103 ? 13.805 28.812 11.445 1 98.62 103 ALA A O 1
ATOM 746 N N . LEU A 1 104 ? 11.672 29.484 11.531 1 98.88 104 LEU A N 1
ATOM 747 C CA . LEU A 1 104 ? 11.125 28.141 11.555 1 98.88 104 LEU A CA 1
ATOM 748 C C . LEU A 1 104 ? 10.578 27.766 10.18 1 98.88 104 LEU A C 1
ATOM 750 O O . LEU A 1 104 ? 9.562 28.297 9.742 1 98.88 104 LEU A O 1
ATOM 754 N N . VAL A 1 105 ? 11.258 26.844 9.461 1 98.94 105 VAL A N 1
ATOM 755 C CA . VAL A 1 105 ? 10.875 26.422 8.125 1 98.94 105 VAL A CA 1
ATOM 756 C C . VAL A 1 105 ? 10.023 25.156 8.195 1 98.94 105 VAL A C 1
ATOM 758 O O . VAL A 1 105 ? 10.398 24.188 8.859 1 98.94 105 VAL A O 1
ATOM 761 N N . ILE A 1 106 ? 8.859 25.188 7.551 1 98.88 106 ILE A N 1
ATOM 762 C CA . ILE A 1 106 ? 7.934 24.062 7.562 1 98.88 106 ILE A CA 1
ATOM 763 C C . ILE A 1 106 ? 7.73 23.547 6.141 1 98.88 106 ILE A C 1
ATOM 765 O O . ILE A 1 106 ? 7.262 24.281 5.27 1 98.88 106 ILE A O 1
ATOM 769 N N . ASP A 1 107 ? 8.117 22.344 5.887 1 98.75 107 ASP A N 1
ATOM 770 C CA . ASP A 1 107 ? 7.832 21.609 4.66 1 98.75 107 ASP A CA 1
ATOM 771 C C . ASP A 1 107 ? 7.141 20.281 4.973 1 98.75 107 ASP A C 1
ATOM 773 O O . ASP A 1 107 ? 7.801 19.281 5.285 1 98.75 107 ASP A O 1
ATOM 777 N N . LEU A 1 108 ? 5.816 20.281 4.836 1 98.44 108 LEU A N 1
ATOM 778 C CA . LEU A 1 108 ? 5.008 19.109 5.141 1 98.44 108 LEU A CA 1
ATOM 779 C C . LEU A 1 108 ? 4.027 18.812 4.012 1 98.44 108 LEU A C 1
ATOM 781 O O . LEU A 1 108 ? 3.359 19.719 3.512 1 98.44 108 LEU A O 1
ATOM 785 N N . GLN A 1 109 ? 4.023 17.609 3.596 1 98.12 109 GLN A N 1
ATOM 786 C CA . GLN A 1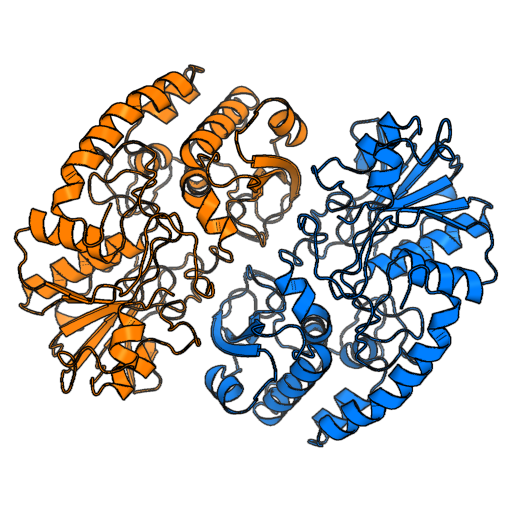 109 ? 3.01 17.156 2.646 1 98.12 109 GLN A CA 1
ATOM 787 C C . GLN A 1 109 ? 1.709 16.797 3.359 1 98.12 109 GLN A C 1
ATOM 789 O O . GLN A 1 109 ? 1.661 15.844 4.129 1 98.12 109 GLN A O 1
ATOM 794 N N . ASP A 1 110 ? 0.722 17.578 3.143 1 97.12 110 ASP A N 1
ATOM 795 C CA . ASP A 1 110 ? -0.618 17.281 3.643 1 97.12 110 ASP A CA 1
ATOM 796 C C . ASP A 1 110 ? -1.378 16.375 2.678 1 97.12 110 ASP A C 1
ATOM 798 O O . ASP A 1 110 ? -0.875 16.047 1.602 1 97.12 110 ASP A O 1
ATOM 802 N N . VAL A 1 111 ? -2.672 15.93 3.148 1 98.06 111 VAL A N 1
ATOM 803 C CA . VAL A 1 111 ? -3.395 15.016 2.275 1 98.06 111 VAL A CA 1
ATOM 804 C C . VAL A 1 111 ? -4.773 15.586 1.951 1 98.06 111 VAL A C 1
ATOM 806 O O . VAL A 1 111 ? -5.617 14.898 1.368 1 98.06 111 VAL A O 1
ATOM 809 N N . GLY A 1 112 ? -5.086 16.797 2.436 1 98.06 112 GLY A N 1
ATOM 810 C CA . GLY A 1 112 ? -6.277 17.5 1.995 1 98.06 112 GLY A CA 1
ATOM 811 C C . GLY A 1 112 ? -7.48 17.266 2.885 1 98.06 112 GLY A C 1
ATOM 812 O O . GLY A 1 112 ? -8.609 17.609 2.525 1 98.06 112 GLY A O 1
ATOM 813 N N . SER A 1 113 ? -7.258 16.656 4.02 1 98.56 113 SER A N 1
ATOM 814 C CA . SER A 1 113 ? -8.32 16.359 4.973 1 98.56 113 SER A CA 1
ATOM 815 C C . SER A 1 113 ? -8.062 17.016 6.32 1 98.56 113 SER A C 1
ATOM 817 O O . SER A 1 113 ? -6.934 17 6.82 1 98.56 113 SER A O 1
ATOM 819 N N . ARG A 1 114 ? -9.062 17.516 6.914 1 98.06 114 ARG A N 1
ATOM 820 C CA . ARG A 1 114 ? -8.969 18.297 8.141 1 98.06 114 ARG A CA 1
ATOM 821 C C . ARG A 1 114 ? -8.344 17.484 9.266 1 98.06 114 ARG A C 1
ATOM 823 O O . ARG A 1 114 ? -7.582 18.031 10.078 1 98.06 114 ARG A O 1
ATOM 830 N N . TYR A 1 115 ? -8.688 16.266 9.305 1 97.25 115 TYR A N 1
ATOM 831 C CA . TYR A 1 115 ? -8.258 15.5 10.461 1 97.25 115 TYR A CA 1
ATOM 832 C C . TYR A 1 115 ? -6.887 14.875 10.227 1 97.25 115 TYR A C 1
ATOM 834 O O . TYR A 1 115 ? -6.402 14.086 11.039 1 97.25 115 TYR A O 1
ATOM 842 N N . TYR A 1 116 ? -6.227 15.148 9.031 1 97.19 116 TYR A N 1
ATOM 843 C CA . TYR A 1 116 ? -4.797 14.898 8.891 1 97.19 116 TYR A CA 1
ATOM 844 C C . TYR A 1 116 ? -3.98 16 9.539 1 97.19 116 TYR A C 1
ATOM 846 O O . TYR A 1 116 ? -3.922 17.125 9.031 1 97.19 116 TYR A O 1
ATOM 854 N N . THR A 1 117 ? -3.309 15.773 10.586 1 95.88 117 THR A N 1
ATOM 855 C CA . THR A 1 117 ? -2.984 16.734 11.625 1 95.88 117 THR A CA 1
ATOM 856 C C . THR A 1 117 ? -1.782 17.594 11.219 1 95.88 117 THR A C 1
ATOM 858 O O . THR A 1 117 ? -1.437 18.547 11.898 1 95.88 117 THR A O 1
ATOM 861 N N . PHE A 1 118 ? -1.152 17.375 10.086 1 96.62 118 PHE A N 1
ATOM 862 C CA . PHE A 1 118 ? 0.057 18.094 9.703 1 96.62 118 PHE A CA 1
ATOM 863 C C . PHE A 1 118 ? -0.236 19.578 9.516 1 96.62 118 PHE A C 1
ATOM 865 O O . PHE A 1 118 ? 0.608 20.422 9.812 1 96.62 118 PHE A O 1
ATOM 872 N N . VAL A 1 119 ? -1.399 19.938 9.047 1 97.38 119 VAL A N 1
ATOM 873 C CA . VAL A 1 119 ? -1.771 21.328 8.883 1 97.38 119 VAL A CA 1
ATOM 874 C C . VAL A 1 119 ? -1.87 22 10.258 1 97.38 119 VAL A C 1
ATOM 876 O O . VAL A 1 119 ? -1.514 23.172 10.406 1 97.38 119 VAL A O 1
ATOM 879 N N . TRP A 1 120 ? -2.326 21.219 11.211 1 97.88 120 TRP A N 1
ATOM 880 C CA . TRP A 1 120 ? -2.48 21.781 12.547 1 97.88 120 TRP A CA 1
ATOM 881 C C . TRP A 1 120 ? -1.135 21.875 13.258 1 97.88 120 TRP A C 1
ATOM 883 O O . TRP A 1 120 ? -0.889 22.828 14.016 1 97.88 120 TRP A O 1
ATOM 893 N N . THR A 1 121 ? -0.276 20.891 13.008 1 97.56 121 THR A N 1
ATOM 894 C CA . THR A 1 121 ? 1.1 21.016 13.477 1 97.56 121 THR A CA 1
ATOM 895 C C . THR A 1 121 ? 1.734 22.297 12.945 1 97.56 121 THR A C 1
ATOM 897 O O . THR A 1 121 ? 2.367 23.031 13.695 1 97.56 121 THR A O 1
ATOM 900 N N . ALA A 1 122 ? 1.523 22.562 11.711 1 98.69 122 ALA A N 1
ATOM 901 C CA . ALA A 1 122 ? 2.064 23.766 11.102 1 98.69 122 ALA A CA 1
ATOM 902 C C . ALA A 1 122 ? 1.492 25.016 11.766 1 98.69 122 ALA A C 1
ATOM 904 O O . ALA A 1 122 ? 2.227 25.969 12.062 1 98.69 122 ALA A O 1
ATOM 905 N N . ALA A 1 123 ? 0.222 25.031 12.023 1 98.56 123 ALA A N 1
ATOM 906 C CA . ALA A 1 123 ? -0.438 26.172 12.648 1 98.56 123 ALA A CA 1
ATOM 907 C C . ALA A 1 123 ? 0.08 26.406 14.07 1 98.56 123 ALA A C 1
ATOM 909 O O . ALA A 1 123 ? 0.336 27.531 14.469 1 98.56 123 ALA A O 1
ATOM 910 N N . LEU A 1 124 ? 0.205 25.328 14.812 1 98.5 124 LEU A N 1
ATOM 911 C CA . LEU A 1 124 ? 0.695 25.422 16.188 1 98.5 124 LEU A CA 1
ATOM 912 C C . LEU A 1 124 ? 2.145 25.891 16.203 1 98.5 124 LEU A C 1
ATOM 914 O O . LEU A 1 124 ? 2.537 26.656 17.094 1 98.5 124 LEU A O 1
ATOM 918 N N . CYS A 1 125 ? 2.9 25.438 15.273 1 98.75 125 CYS A N 1
ATOM 919 C CA . CYS A 1 125 ? 4.273 25.922 15.125 1 98.75 125 CYS A CA 1
ATOM 920 C C . CYS A 1 125 ? 4.309 27.422 14.859 1 98.75 125 CYS A C 1
ATOM 922 O O . CYS A 1 125 ? 5.113 28.141 15.445 1 98.75 125 CYS A O 1
ATOM 924 N N . LEU A 1 126 ? 3.475 27.875 13.945 1 98.81 126 LEU A N 1
ATOM 925 C CA . LEU A 1 126 ? 3.361 29.297 13.648 1 98.81 126 LEU A CA 1
ATOM 926 C C . LEU A 1 126 ? 3.102 30.094 14.922 1 98.81 126 LEU A C 1
ATOM 928 O O . LEU A 1 126 ? 3.77 31.109 15.172 1 98.81 126 LEU A O 1
ATOM 932 N N . GLU A 1 127 ? 2.15 29.641 15.672 1 98.56 127 GLU A N 1
ATOM 933 C CA . GLU A 1 127 ? 1.772 30.359 16.891 1 98.56 127 GLU A CA 1
ATOM 934 C C . GLU A 1 127 ? 2.924 30.375 17.891 1 98.56 127 GLU A C 1
ATOM 936 O O . GLU A 1 127 ? 3.227 31.422 18.469 1 98.56 127 GLU A O 1
ATOM 941 N N . ALA A 1 128 ? 3.562 29.25 18.109 1 98.62 128 ALA A N 1
ATOM 942 C CA . ALA A 1 128 ? 4.672 29.141 19.047 1 98.62 128 ALA A CA 1
ATOM 943 C C . ALA A 1 128 ? 5.84 30.031 18.625 1 98.62 128 ALA A C 1
ATOM 945 O O . ALA A 1 128 ? 6.422 30.734 19.453 1 98.62 128 ALA A O 1
ATOM 946 N N . ALA A 1 129 ? 6.191 30.016 17.391 1 98.75 129 ALA A N 1
ATOM 947 C CA . ALA A 1 129 ? 7.305 30.797 16.859 1 98.75 129 ALA A CA 1
ATOM 948 C C . ALA A 1 129 ? 7.012 32.281 16.953 1 98.75 129 ALA A C 1
ATOM 950 O O . ALA A 1 129 ? 7.867 33.062 17.375 1 98.75 129 ALA A O 1
ATOM 951 N N . SER A 1 130 ? 5.844 32.656 16.562 1 98.44 130 SER A N 1
ATOM 952 C CA . SER A 1 130 ? 5.461 34.062 16.562 1 98.44 130 SER A CA 1
ATOM 953 C C . SER A 1 130 ? 5.543 34.688 17.953 1 98.44 130 SER A C 1
ATOM 955 O O . SER A 1 130 ? 5.891 35.844 18.109 1 98.44 130 SER A O 1
ATOM 957 N N . ALA A 1 131 ? 5.238 33.938 18.938 1 97.88 131 ALA A N 1
ATOM 958 C CA . ALA A 1 131 ? 5.289 34.406 20.312 1 97.88 131 ALA A CA 1
ATOM 959 C C . ALA A 1 131 ? 6.707 34.812 20.703 1 97.88 131 ALA A C 1
ATOM 961 O O . ALA A 1 131 ? 6.898 35.594 21.625 1 97.88 131 ALA A O 1
ATOM 962 N N . LEU A 1 132 ? 7.68 34.312 19.984 1 98 132 LEU A N 1
ATOM 963 C CA . LEU A 1 132 ? 9.078 34.594 20.281 1 98 132 LEU A CA 1
ATOM 964 C C . LEU A 1 132 ? 9.672 35.531 19.219 1 98 132 LEU A C 1
ATOM 966 O O . LEU A 1 132 ? 10.883 35.75 19.188 1 98 132 LEU A O 1
ATOM 970 N N . GLY A 1 133 ? 8.82 36 18.328 1 97.56 133 GLY A N 1
ATOM 971 C CA . GLY A 1 133 ? 9.266 36.875 17.266 1 97.56 133 GLY A CA 1
ATOM 972 C C . GLY A 1 133 ? 9.992 36.156 16.156 1 97.56 133 GLY A C 1
ATOM 973 O O . GLY A 1 133 ? 10.711 36.781 15.359 1 97.56 133 GLY A O 1
ATOM 974 N N . ILE A 1 134 ? 9.898 34.875 16.109 1 98.56 134 ILE A N 1
ATOM 975 C CA . ILE A 1 134 ? 10.531 34.062 15.078 1 98.56 134 ILE A CA 1
ATOM 976 C C . ILE A 1 134 ? 9.617 33.969 13.859 1 98.56 134 ILE A C 1
ATOM 978 O O . ILE A 1 134 ? 8.43 33.688 13.992 1 98.56 134 ILE A O 1
ATOM 982 N N . THR A 1 135 ? 10.117 34.219 12.695 1 98.38 135 THR A N 1
ATOM 983 C CA . THR A 1 135 ? 9.336 34.125 11.461 1 98.38 135 THR A CA 1
ATOM 984 C C . THR A 1 135 ? 9.148 32.656 11.062 1 98.38 135 THR A C 1
ATOM 986 O O . THR A 1 135 ? 10.109 31.875 11.078 1 98.38 135 THR A O 1
ATOM 989 N N . THR A 1 136 ? 7.926 32.281 10.781 1 98.81 136 THR A N 1
ATOM 990 C CA . THR A 1 136 ? 7.629 30.984 10.188 1 98.81 136 THR A CA 1
ATOM 991 C C . THR A 1 136 ? 7.66 31.078 8.664 1 98.81 136 THR A C 1
ATOM 993 O O . THR A 1 136 ? 7.074 31.984 8.078 1 98.81 136 THR A O 1
ATOM 996 N N . VAL A 1 137 ? 8.398 30.172 8.031 1 98.88 137 VAL A N 1
ATOM 997 C CA . VAL A 1 137 ? 8.461 30.078 6.574 1 98.88 137 VAL A CA 1
ATOM 998 C C . VAL A 1 137 ? 7.824 28.766 6.109 1 98.88 137 VAL A C 1
ATOM 1000 O O . VAL A 1 137 ? 8.328 27.688 6.414 1 98.88 137 VAL A O 1
ATOM 1003 N N . ILE A 1 138 ? 6.742 28.844 5.371 1 98.94 138 ILE A N 1
ATOM 1004 C CA . ILE A 1 138 ? 6.078 27.672 4.832 1 98.94 138 ILE A CA 1
ATOM 1005 C C . ILE A 1 138 ? 6.562 27.406 3.406 1 98.94 138 ILE A C 1
ATOM 1007 O O . ILE A 1 138 ? 6.484 28.297 2.547 1 98.94 138 ILE A O 1
ATOM 1011 N N . LEU A 1 139 ? 7.137 26.266 3.152 1 98.88 139 LEU A N 1
ATOM 1012 C CA . LEU A 1 139 ? 7.359 25.797 1.789 1 98.88 139 LEU A CA 1
ATOM 1013 C C . LEU A 1 139 ? 6.145 25.031 1.271 1 98.88 139 LEU A C 1
ATOM 1015 O O . LEU A 1 139 ? 6.004 23.844 1.528 1 98.88 139 LEU A O 1
ATOM 1019 N N . ASP A 1 140 ? 5.332 25.75 0.54 1 98.81 140 ASP A N 1
ATOM 1020 C CA . ASP A 1 140 ? 3.986 25.266 0.248 1 98.81 140 ASP A CA 1
ATOM 1021 C C . ASP A 1 140 ? 4.023 24.094 -0.732 1 98.81 140 ASP A C 1
ATOM 1023 O O . ASP A 1 140 ? 4.961 23.969 -1.524 1 98.81 140 ASP A O 1
ATOM 1027 N N . ARG A 1 141 ? 3.082 23.219 -0.623 1 98.44 141 ARG A N 1
ATOM 1028 C CA . ARG A 1 141 ? 2.939 22.016 -1.43 1 98.44 141 ARG A CA 1
ATOM 1029 C C . ARG A 1 141 ? 1.505 21.844 -1.92 1 98.44 141 ARG A C 1
ATOM 1031 O O . ARG A 1 141 ? 0.575 22.406 -1.335 1 98.44 141 ARG A O 1
ATOM 1038 N N . PRO A 1 142 ? 1.349 21.047 -2.982 1 98.12 142 PRO A N 1
ATOM 1039 C CA . PRO A 1 142 ? -0.002 20.828 -3.506 1 98.12 142 PRO A CA 1
ATOM 1040 C C . PRO A 1 142 ? -0.878 20.016 -2.555 1 98.12 142 PRO A C 1
ATOM 1042 O O . PRO A 1 142 ? -0.382 19.125 -1.86 1 98.12 142 PRO A O 1
ATOM 1045 N N . ASN A 1 143 ? -2.125 20.391 -2.447 1 98.19 143 ASN A N 1
ATOM 1046 C CA . ASN A 1 143 ? -3.15 19.484 -1.928 1 98.19 143 ASN A CA 1
ATOM 1047 C C . ASN A 1 143 ? -3.434 18.344 -2.896 1 98.19 143 ASN A C 1
ATOM 1049 O O . ASN A 1 143 ? -3.867 18.578 -4.027 1 98.19 143 ASN A O 1
ATOM 1053 N N . PRO A 1 144 ? -3.203 17.094 -2.504 1 97.69 144 PRO A N 1
ATOM 1054 C CA . PRO A 1 144 ? -3.326 16 -3.461 1 97.69 144 PRO A CA 1
ATOM 1055 C C . PRO A 1 144 ? -4.77 15.758 -3.904 1 97.69 144 PRO A C 1
ATOM 1057 O O . PRO A 1 144 ? -5.008 15.062 -4.895 1 97.69 144 PRO A O 1
ATOM 1060 N N . LEU A 1 145 ? -5.734 16.297 -3.219 1 97.56 145 LEU A N 1
ATOM 1061 C CA . LEU A 1 145 ? -7.141 16.141 -3.576 1 97.56 145 LEU A CA 1
ATOM 1062 C C . LEU A 1 145 ? -7.625 17.312 -4.414 1 97.56 145 LEU A C 1
ATOM 1064 O O . LEU A 1 145 ? -8.812 17.406 -4.742 1 97.56 145 LEU A O 1
ATOM 1068 N N . GLY A 1 146 ? -6.746 18.234 -4.707 1 96 146 GLY A N 1
ATOM 1069 C CA . GLY A 1 146 ? -7.117 19.406 -5.469 1 96 146 GLY A CA 1
ATOM 1070 C C . GLY A 1 146 ? -7.512 20.594 -4.594 1 96 146 GLY A C 1
ATOM 1071 O O . GLY A 1 146 ? -7.324 20.547 -3.377 1 96 146 GLY A O 1
ATOM 1072 N N . GLY A 1 147 ? -8 21.641 -5.211 1 96.06 147 GLY A N 1
ATOM 1073 C CA . GLY A 1 147 ? -8.297 22.859 -4.473 1 96.06 147 GLY A CA 1
ATOM 1074 C C . GLY A 1 147 ? -9.695 23.375 -4.719 1 96.06 147 GLY A C 1
ATOM 1075 O O . GLY A 1 147 ? -9.984 24.547 -4.449 1 96.06 147 GLY A O 1
ATOM 1076 N N . VAL A 1 148 ? -10.57 22.422 -5.207 1 95.44 148 VAL A N 1
ATOM 1077 C CA . VAL A 1 148 ? -11.859 22.953 -5.652 1 95.44 148 VAL A CA 1
ATOM 1078 C C . VAL A 1 148 ? -12.984 22.297 -4.844 1 95.44 148 VAL A C 1
ATOM 1080 O O . VAL A 1 148 ? -13.789 23 -4.23 1 95.44 148 VAL A O 1
ATOM 1083 N N . VAL A 1 149 ? -13.016 20.984 -4.758 1 96.56 149 VAL A N 1
ATOM 1084 C CA . VAL A 1 149 ? -14.125 20.25 -4.16 1 96.56 149 VAL A CA 1
ATOM 1085 C C . VAL A 1 149 ? -13.969 20.219 -2.641 1 96.56 149 VAL A C 1
ATOM 1087 O O . VAL A 1 149 ? -12.898 19.859 -2.135 1 96.56 149 VAL A O 1
ATOM 1090 N N . MET A 1 150 ? -14.961 20.688 -1.956 1 97.75 150 MET A N 1
ATOM 1091 C CA . MET A 1 150 ? -15.008 20.609 -0.499 1 97.75 150 MET A CA 1
ATOM 1092 C C . MET A 1 150 ? -16.156 19.703 -0.041 1 97.75 150 MET A C 1
ATOM 1094 O O . MET A 1 150 ? -17.188 19.609 -0.708 1 97.75 150 MET A O 1
ATOM 1098 N N . GLU A 1 151 ? -15.93 18.984 1.059 1 97.38 151 GLU A N 1
ATOM 1099 C CA . GLU A 1 151 ? -16.906 18.078 1.649 1 97.38 151 GLU A CA 1
ATOM 1100 C C . GLU A 1 151 ? -16.891 18.156 3.174 1 97.38 151 GLU A C 1
ATOM 1102 O O . GLU A 1 151 ? -15.859 18.484 3.768 1 97.38 151 GLU A O 1
ATOM 1107 N N . GLY A 1 152 ? -18.031 17.828 3.779 1 97.69 152 GLY A N 1
ATOM 1108 C CA . GLY A 1 152 ? -18.125 17.719 5.227 1 97.69 152 GLY A CA 1
ATOM 1109 C C . GLY A 1 152 ? -18.25 19.062 5.918 1 97.69 152 GLY A C 1
ATOM 1110 O O . GLY A 1 152 ? -17.641 20.047 5.496 1 97.69 152 GLY A O 1
ATOM 1111 N N . ALA A 1 153 ? -18.953 19.125 7 1 95.06 153 ALA A N 1
ATOM 1112 C CA . ALA A 1 153 ? -19.219 20.375 7.715 1 95.06 153 ALA A CA 1
ATOM 1113 C C . ALA A 1 153 ? -17.938 20.938 8.336 1 95.06 153 ALA A C 1
ATOM 1115 O O . ALA A 1 153 ? -17.031 20.188 8.695 1 95.06 153 ALA A O 1
ATOM 1116 N N . PRO A 1 154 ? -17.875 22.266 8.398 1 96.31 154 PRO A N 1
ATOM 1117 C CA . PRO A 1 154 ? -16.781 22.859 9.18 1 96.31 154 PRO A CA 1
ATOM 1118 C C . PRO A 1 154 ? -16.828 22.438 10.648 1 96.31 154 PRO A C 1
ATOM 1120 O O . PRO A 1 154 ? -17.891 22.109 11.172 1 96.31 154 PRO A O 1
ATOM 1123 N N . GLN A 1 155 ? -15.703 22.453 11.203 1 95.81 155 GLN A N 1
ATOM 1124 C CA . GLN A 1 155 ? -15.555 22.078 12.609 1 95.81 155 GLN A CA 1
ATOM 1125 C C . GLN A 1 155 ? -16.234 23.094 13.523 1 95.81 155 GLN A C 1
ATOM 1127 O O . GLN A 1 155 ? -15.805 24.25 13.617 1 95.81 155 GLN A O 1
ATOM 1132 N N . ARG A 1 156 ? -17.297 22.719 14.203 1 94.38 156 ARG A N 1
ATOM 1133 C CA . ARG A 1 156 ? -18.016 23.625 15.102 1 94.38 156 ARG A CA 1
ATOM 1134 C C . ARG A 1 156 ? -17.25 23.812 16.406 1 94.38 156 ARG A C 1
ATOM 1136 O O . ARG A 1 156 ? -16.531 22.906 16.844 1 94.38 156 ARG A O 1
ATOM 1143 N N . ALA A 1 157 ? -17.859 24.953 16.938 1 90.31 157 ALA A N 1
ATOM 1144 C CA . ALA A 1 157 ? -17.297 25.219 18.25 1 90.31 157 ALA A CA 1
ATOM 1145 C C . ALA A 1 157 ? -17.703 24.141 19.25 1 90.31 157 ALA A C 1
ATOM 1147 O O . ALA A 1 157 ? -18.844 23.641 19.219 1 90.31 157 ALA A O 1
ATOM 1148 N N . GLY A 1 158 ? -16.953 23.484 20.062 1 94.19 158 GLY A N 1
ATOM 1149 C CA . GLY A 1 158 ? -17.234 22.453 21.031 1 94.19 158 GLY A CA 1
ATOM 1150 C C . GLY A 1 158 ? -16.781 21.078 20.594 1 94.19 158 GLY A C 1
ATOM 1151 O O . GLY A 1 158 ? -16.703 20.141 21.406 1 94.19 158 GLY A O 1
ATOM 1152 N N . TYR A 1 159 ? -16.516 21.047 19.391 1 96.44 159 TYR A N 1
ATOM 1153 C CA . TYR A 1 159 ? -16.062 19.781 18.828 1 96.44 159 TYR A CA 1
ATOM 1154 C C . TYR A 1 159 ? -14.641 19.891 18.297 1 96.44 159 TYR A C 1
ATOM 1156 O O . TYR A 1 159 ? -14.281 19.203 17.328 1 96.44 159 TYR A O 1
ATOM 1164 N N . ARG A 1 160 ? -13.875 20.781 18.828 1 95.19 160 ARG A N 1
ATOM 1165 C CA . ARG A 1 160 ? -12.5 20.984 18.391 1 95.19 160 ARG A CA 1
ATOM 1166 C C . ARG A 1 160 ? -11.547 20.031 19.109 1 95.19 160 ARG A C 1
ATOM 1168 O O . ARG A 1 160 ? -11.797 19.641 20.25 1 95.19 160 ARG A O 1
ATOM 1175 N N . SER A 1 161 ? -10.609 19.594 18.484 1 95.44 161 SER A N 1
ATOM 1176 C CA . SER A 1 161 ? -9.492 18.766 18.922 1 95.44 161 SER A CA 1
ATOM 1177 C C . SER A 1 161 ? -8.305 18.875 17.969 1 95.44 161 SER A C 1
ATOM 1179 O O . SER A 1 161 ? -8.289 19.75 17.094 1 95.44 161 SER A O 1
ATOM 1181 N N . PHE A 1 162 ? -7.301 18.078 18.172 1 95.75 162 PHE A N 1
ATOM 1182 C CA . PHE A 1 162 ? -6.133 18.125 17.297 1 95.75 162 PHE A CA 1
ATOM 1183 C C . PHE A 1 162 ? -6.508 17.719 15.875 1 95.75 162 PHE A C 1
ATOM 1185 O O . PHE A 1 162 ? -5.789 18.031 14.922 1 95.75 162 PHE A O 1
ATOM 1192 N N . VAL A 1 163 ? -7.684 17.078 15.656 1 96.44 163 VAL A N 1
ATOM 1193 C CA . VAL A 1 163 ? -8.094 16.656 14.32 1 96.44 163 VAL A CA 1
ATOM 1194 C C . VAL A 1 163 ? -8.953 17.75 13.68 1 96.44 163 VAL A C 1
ATOM 1196 O O . VAL A 1 163 ? -9.516 17.547 12.594 1 96.44 163 VAL A O 1
ATOM 1199 N N . GLY A 1 164 ? -9.062 18.891 14.328 1 97.25 164 GLY A N 1
ATOM 1200 C CA . GLY A 1 164 ? -9.805 20.031 13.82 1 97.25 164 GLY A CA 1
ATOM 1201 C C . GLY A 1 164 ? -9.711 21.25 14.727 1 97.25 164 GLY A C 1
ATOM 1202 O O . GLY A 1 164 ? -10.609 21.5 15.531 1 97.25 164 GLY A O 1
ATOM 1203 N N . LEU A 1 165 ? -8.719 22.078 14.516 1 97.06 165 LEU A N 1
ATOM 1204 C CA . LEU A 1 165 ? -8.469 23.203 15.414 1 97.06 165 LEU A CA 1
ATOM 1205 C C . LEU A 1 165 ? -9.242 24.438 14.977 1 97.06 165 LEU A C 1
ATOM 1207 O O . LEU A 1 165 ? -9.445 25.359 15.766 1 97.06 165 LEU A O 1
ATOM 1211 N N . HIS A 1 166 ? -9.625 24.5 13.773 1 97.06 166 HIS A N 1
ATOM 1212 C CA . HIS A 1 166 ? -10.336 25.641 13.211 1 97.06 166 HIS A CA 1
ATOM 1213 C C . HIS A 1 166 ? -11.539 25.188 12.391 1 97.06 166 HIS A C 1
ATOM 1215 O O . HIS A 1 166 ? -11.68 24 12.094 1 97.06 166 HIS A O 1
ATOM 1221 N N . ASP A 1 167 ? -12.422 26.125 12.047 1 96.19 167 ASP A N 1
ATOM 1222 C CA . ASP A 1 167 ? -13.695 25.828 11.398 1 96.19 167 ASP A CA 1
ATOM 1223 C C . ASP A 1 167 ? -13.492 25.562 9.906 1 96.19 167 ASP A C 1
ATOM 1225 O O . ASP A 1 167 ? -14.047 26.281 9.062 1 96.19 167 ASP A O 1
ATOM 1229 N N . VAL A 1 168 ? -12.758 24.531 9.57 1 97.69 168 VAL A N 1
ATOM 1230 C CA . VAL A 1 168 ? -12.453 24.094 8.211 1 97.69 168 VAL A CA 1
ATOM 1231 C C . VAL A 1 168 ? -13.219 22.812 7.898 1 97.69 168 VAL A C 1
ATOM 1233 O O . VAL A 1 168 ? -13.398 21.953 8.773 1 97.69 168 VAL A O 1
ATOM 1236 N N . PRO A 1 169 ? -13.75 22.703 6.668 1 98.38 169 PRO A N 1
ATOM 1237 C CA . PRO A 1 169 ? -14.43 21.453 6.285 1 98.38 169 PRO A CA 1
ATOM 1238 C C . PRO A 1 169 ? -13.5 20.25 6.281 1 98.38 169 PRO A C 1
ATOM 1240 O O . PRO A 1 169 ? -12.273 20.406 6.359 1 98.38 169 PRO A O 1
ATOM 1243 N N . VAL A 1 170 ? -14.07 19.047 6.227 1 98.62 170 VAL A N 1
ATOM 1244 C CA . VAL A 1 170 ? -13.312 17.797 6.238 1 98.62 170 VAL A CA 1
ATOM 1245 C C . VAL A 1 170 ? -12.367 17.75 5.043 1 98.62 170 VAL A C 1
ATOM 1247 O O . VAL A 1 170 ? -11.156 17.594 5.211 1 98.62 170 VAL A O 1
ATOM 1250 N N . ARG A 1 171 ? -12.953 17.719 3.846 1 98.38 171 ARG A N 1
ATOM 1251 C CA . ARG A 1 171 ? -12.188 18 2.637 1 98.38 171 ARG A CA 1
ATOM 1252 C C . ARG A 1 171 ? -12.133 19.5 2.361 1 98.38 171 ARG A C 1
ATOM 1254 O O . ARG A 1 171 ? -13.141 20.109 1.977 1 98.38 171 ARG A O 1
ATOM 1261 N N . HIS A 1 172 ? -10.977 20.125 2.572 1 98.06 172 HIS A N 1
ATOM 1262 C CA . HIS A 1 172 ? -10.969 21.578 2.74 1 98.06 172 HIS A CA 1
ATOM 1263 C C . HIS A 1 172 ? -10.508 22.281 1.467 1 98.06 172 HIS A C 1
ATOM 1265 O O . HIS A 1 172 ? -10.688 23.484 1.32 1 98.06 172 HIS A O 1
ATOM 1271 N N . ALA A 1 173 ? -9.828 21.547 0.548 1 98 173 ALA A N 1
ATOM 1272 C CA . ALA A 1 173 ? -9.438 22.062 -0.762 1 98 173 ALA A CA 1
ATOM 1273 C C . ALA A 1 173 ? -8.477 23.234 -0.625 1 98 173 ALA A C 1
ATOM 1275 O O . ALA A 1 173 ? -8.516 24.172 -1.421 1 98 173 ALA A O 1
ATOM 1276 N N . MET A 1 174 ? -7.672 23.25 0.393 1 98.56 174 MET A N 1
ATOM 1277 C CA . MET A 1 174 ? -6.656 24.266 0.613 1 98.56 174 MET A CA 1
ATOM 1278 C C . MET A 1 174 ? -5.277 23.641 0.771 1 98.56 174 MET A C 1
ATOM 1280 O O . MET A 1 174 ? -5.164 22.469 1.13 1 98.56 174 MET A O 1
ATOM 1284 N N . THR A 1 175 ? -4.219 24.359 0.402 1 98.5 175 THR A N 1
ATOM 1285 C CA . THR A 1 175 ? -2.863 23.922 0.703 1 98.5 175 THR A CA 1
ATOM 1286 C C . THR A 1 175 ? -2.504 24.234 2.154 1 98.5 175 THR A C 1
ATOM 1288 O O . THR A 1 175 ? -3.223 24.969 2.836 1 98.5 175 THR A O 1
ATOM 1291 N N . ILE A 1 176 ? -1.43 23.641 2.625 1 98.56 176 ILE A N 1
ATOM 1292 C CA . ILE A 1 176 ? -0.972 23.906 3.984 1 98.56 176 ILE A CA 1
ATOM 1293 C C . ILE A 1 176 ? -0.631 25.391 4.133 1 98.56 176 ILE A C 1
ATOM 1295 O O . ILE A 1 176 ? -0.923 26 5.168 1 98.56 176 ILE A O 1
ATOM 1299 N N . GLY A 1 177 ? -0.03 25.984 3.109 1 98.81 177 GLY A N 1
ATOM 1300 C CA . GLY A 1 177 ? 0.228 27.422 3.143 1 98.81 177 GLY A CA 1
ATOM 1301 C C . GLY A 1 177 ? -1.031 28.25 3.312 1 98.81 177 GLY A C 1
ATOM 1302 O O . GLY A 1 177 ? -1.044 29.219 4.074 1 98.81 177 GLY A O 1
ATOM 1303 N N . GLU A 1 178 ? -2.043 27.891 2.633 1 98.88 178 GLU A N 1
ATOM 1304 C CA . GLU A 1 178 ? -3.309 28.609 2.689 1 98.88 178 GLU A CA 1
ATOM 1305 C C . GLU A 1 178 ? -3.967 28.469 4.059 1 98.88 178 GLU A C 1
ATOM 1307 O O . GLU A 1 178 ? -4.484 29.438 4.609 1 98.88 178 GLU A O 1
ATOM 1312 N N . ILE A 1 179 ? -3.945 27.266 4.625 1 98.75 179 ILE A N 1
ATOM 1313 C CA . ILE A 1 179 ? -4.527 27.047 5.945 1 98.75 179 ILE A CA 1
ATOM 1314 C C . ILE A 1 179 ? -3.75 27.844 6.988 1 98.75 179 ILE A C 1
ATOM 1316 O O . ILE A 1 179 ? -4.344 28.5 7.848 1 98.75 179 ILE A O 1
ATOM 1320 N N . VAL A 1 180 ? -2.438 27.828 6.91 1 98.81 180 VAL A N 1
ATOM 1321 C CA . VAL A 1 180 ? -1.611 28.531 7.879 1 98.81 180 VAL A CA 1
ATOM 1322 C C . VAL A 1 180 ? -1.803 30.047 7.715 1 98.81 180 VAL A C 1
ATOM 1324 O O . VAL A 1 180 ? -1.807 30.781 8.703 1 98.81 180 VAL A O 1
ATOM 1327 N N . THR A 1 181 ? -1.948 30.5 6.5 1 98.88 181 THR A N 1
ATOM 1328 C CA . THR A 1 181 ? -2.275 31.906 6.246 1 98.88 181 THR A CA 1
ATOM 1329 C C . THR A 1 181 ? -3.598 32.281 6.91 1 98.88 181 THR A C 1
ATOM 1331 O O . THR A 1 181 ? -3.715 33.344 7.512 1 98.88 181 THR A O 1
ATOM 1334 N N . MET A 1 182 ? -4.578 31.422 6.789 1 98.75 182 MET A N 1
ATOM 1335 C CA . MET A 1 182 ? -5.863 31.641 7.449 1 98.75 182 MET A CA 1
ATOM 1336 C C . MET A 1 182 ? -5.68 31.781 8.953 1 98.75 182 MET A C 1
ATOM 1338 O O . MET A 1 182 ? -6.188 32.75 9.555 1 98.75 182 MET A O 1
ATOM 1342 N N . VAL A 1 183 ? -4.922 30.922 9.555 1 98.62 183 VAL A N 1
ATOM 1343 C CA . VAL A 1 183 ? -4.711 30.938 11 1 98.62 183 VAL A CA 1
ATOM 1344 C C . VAL A 1 183 ? -3.957 32.188 11.398 1 98.62 183 VAL A C 1
ATOM 1346 O O . VAL A 1 183 ? -4.297 32.844 12.398 1 98.62 183 VAL A O 1
ATOM 1349 N N . ALA A 1 184 ? -2.943 32.562 10.656 1 98.81 184 ALA A N 1
ATOM 1350 C CA . ALA A 1 184 ? -2.188 33.781 10.914 1 98.81 184 ALA A CA 1
ATOM 1351 C C . ALA A 1 184 ? -3.105 35 10.922 1 98.81 184 ALA A C 1
ATOM 1353 O O . ALA A 1 184 ? -3.008 35.844 11.805 1 98.81 184 ALA A O 1
ATOM 1354 N N . SER A 1 185 ? -3.945 35.031 9.93 1 98.5 185 SER A N 1
ATOM 1355 C CA . SER A 1 185 ? -4.891 36.1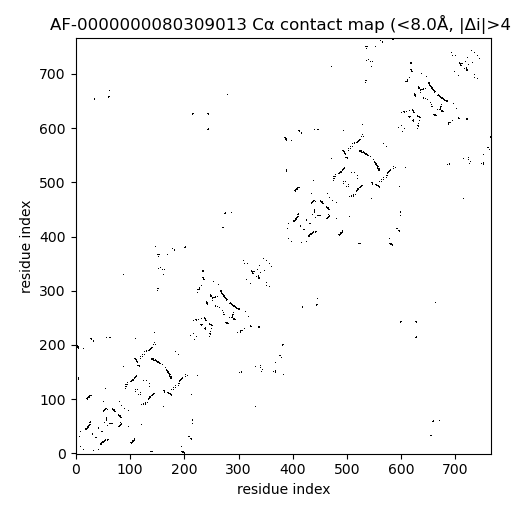25 9.805 1 98.5 185 SER A CA 1
ATOM 1356 C C . SER A 1 185 ? -5.828 36.188 11.008 1 98.5 185 SER A C 1
ATOM 1358 O O . SER A 1 185 ? -6.02 37.281 11.602 1 98.5 185 SER A O 1
ATOM 1360 N N . LEU A 1 186 ? -6.359 35.094 11.336 1 97.5 186 LEU A N 1
ATOM 1361 C CA . LEU A 1 186 ? -7.32 35 12.438 1 97.5 186 LEU A CA 1
ATOM 1362 C C . LEU A 1 186 ? -6.66 35.375 13.766 1 97.5 186 LEU A C 1
ATOM 1364 O O . LEU A 1 186 ? -7.316 35.906 14.656 1 97.5 186 LEU A O 1
ATOM 1368 N N . ARG A 1 187 ? -5.371 35.094 13.906 1 97.69 187 ARG A N 1
ATOM 1369 C CA . ARG A 1 187 ? -4.66 35.312 15.164 1 97.69 187 ARG A CA 1
ATOM 1370 C C . ARG A 1 187 ? -3.896 36.625 15.164 1 97.69 187 ARG A C 1
ATOM 1372 O O . ARG A 1 187 ? -3.258 36.969 16.156 1 97.69 187 ARG A O 1
ATOM 1379 N N . GLY A 1 188 ? -3.908 37.312 14.07 1 98.12 188 GLY A N 1
ATOM 1380 C CA . GLY A 1 188 ? -3.191 38.594 13.945 1 98.12 188 GLY A CA 1
ATOM 1381 C C . GLY A 1 188 ? -1.685 38.406 13.938 1 98.12 188 GLY A C 1
ATOM 1382 O O . GLY A 1 188 ? -0.961 39.219 14.547 1 98.12 188 GLY A O 1
ATOM 1383 N N . ILE A 1 189 ? -1.215 37.344 13.336 1 98.38 189 ILE A N 1
ATOM 1384 C CA . ILE A 1 189 ? 0.213 37.062 13.273 1 98.38 189 ILE A CA 1
ATOM 1385 C C . ILE A 1 189 ? 0.781 37.531 11.938 1 98.38 189 ILE A C 1
ATOM 1387 O O . ILE A 1 189 ? 0.295 37.156 10.875 1 98.38 189 ILE A O 1
ATOM 1391 N N . ASP A 1 190 ? 1.853 38.344 11.977 1 97.31 190 ASP A N 1
ATOM 1392 C CA . ASP A 1 190 ? 2.463 38.875 10.766 1 97.31 190 ASP A CA 1
ATOM 1393 C C . ASP A 1 190 ? 3.771 38.156 10.438 1 97.31 190 ASP A C 1
ATOM 1395 O O . ASP A 1 190 ? 4.258 38.219 9.312 1 97.31 190 ASP A O 1
ATOM 1399 N N . ALA A 1 191 ? 4.355 37.5 11.359 1 97.56 191 ALA A N 1
ATOM 1400 C CA . ALA A 1 191 ? 5.652 36.875 11.203 1 97.56 191 ALA A CA 1
ATOM 1401 C C . ALA A 1 191 ? 5.52 35.562 10.422 1 97.56 191 ALA A C 1
ATOM 1403 O O . ALA A 1 191 ? 5.902 34.5 10.906 1 97.56 191 ALA A O 1
ATOM 1404 N N . LEU A 1 192 ? 4.926 35.625 9.195 1 98.69 192 LEU A N 1
ATOM 1405 C CA . LEU A 1 192 ? 4.703 34.469 8.312 1 98.69 192 LEU A CA 1
ATOM 1406 C C . LEU A 1 192 ? 5.176 34.781 6.895 1 98.69 192 LEU A C 1
ATOM 1408 O O . LEU A 1 192 ? 4.883 35.844 6.359 1 98.69 192 LEU A O 1
ATOM 1412 N N . GLU A 1 193 ? 5.992 33.969 6.371 1 98.56 193 GLU A N 1
ATOM 1413 C CA . GLU A 1 193 ? 6.367 33.969 4.961 1 98.56 193 GLU A CA 1
ATOM 1414 C C . GLU A 1 193 ? 5.957 32.656 4.285 1 98.56 193 GLU A C 1
ATOM 1416 O O . GLU A 1 193 ? 6.285 31.562 4.77 1 98.56 193 GLU A O 1
ATOM 1421 N N . VAL A 1 194 ? 5.18 32.719 3.201 1 98.81 194 VAL A N 1
ATOM 1422 C CA . VAL A 1 194 ? 4.836 31.547 2.426 1 98.81 194 VAL A CA 1
ATOM 1423 C C . VAL A 1 194 ? 5.59 31.562 1.099 1 98.81 194 VAL A C 1
ATOM 1425 O O . VAL A 1 194 ? 5.426 32.469 0.292 1 98.81 194 VAL A O 1
ATOM 1428 N N . VAL A 1 195 ? 6.488 30.609 0.905 1 98.75 195 VAL A N 1
ATOM 1429 C CA . VAL A 1 195 ? 7.059 30.375 -0.417 1 98.75 195 VAL A CA 1
ATOM 1430 C C . VAL A 1 195 ? 6.062 29.594 -1.275 1 98.75 195 VAL A C 1
ATOM 1432 O O . VAL A 1 195 ? 5.961 28.375 -1.169 1 98.75 195 VAL A O 1
ATOM 1435 N N . THR A 1 196 ? 5.355 30.297 -2.131 1 98.5 196 THR A N 1
ATOM 1436 C CA . THR A 1 196 ? 4.285 29.719 -2.932 1 98.5 196 THR A CA 1
ATOM 1437 C C . THR A 1 196 ? 4.848 28.797 -4.012 1 98.5 196 THR A C 1
ATOM 1439 O O . THR A 1 196 ? 6.039 28.859 -4.332 1 98.5 196 THR A O 1
ATOM 1442 N N . MET A 1 197 ? 4.008 27.969 -4.465 1 98.38 197 MET A N 1
ATOM 1443 C CA . MET A 1 197 ? 4.379 27.094 -5.574 1 98.38 197 MET A CA 1
ATOM 1444 C C . MET A 1 197 ? 4.332 27.844 -6.898 1 98.38 197 MET A C 1
ATOM 1446 O O . MET A 1 197 ? 3.646 28.859 -7.02 1 98.38 197 MET A O 1
ATOM 1450 N N . ASP A 1 198 ? 5.102 27.391 -7.746 1 97.25 198 ASP A N 1
ATOM 1451 C CA . ASP A 1 198 ? 5.027 27.875 -9.125 1 97.25 198 ASP A CA 1
ATOM 1452 C C . ASP A 1 198 ? 4.352 26.844 -10.023 1 97.25 198 ASP A C 1
ATOM 1454 O O . ASP A 1 198 ? 4.715 25.672 -10.016 1 97.25 198 ASP A O 1
ATOM 1458 N N . GLY A 1 199 ? 3.254 27.234 -10.695 1 95.81 199 GLY A N 1
ATOM 1459 C CA . GLY A 1 199 ? 2.648 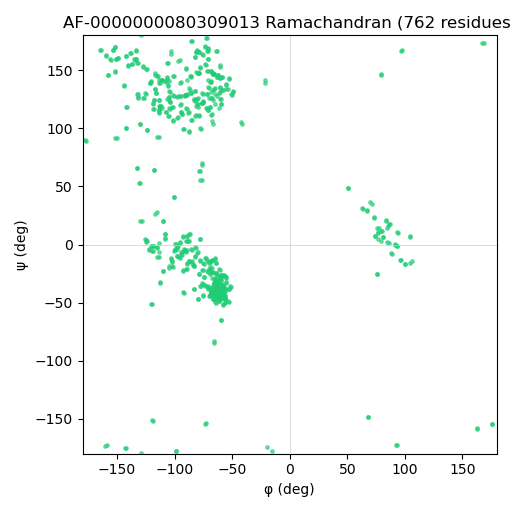26.391 -11.719 1 95.81 199 GLY A CA 1
ATOM 1460 C C . GLY A 1 199 ? 1.576 25.469 -11.172 1 95.81 199 GLY A C 1
ATOM 1461 O O . GLY A 1 199 ? 1.012 24.672 -11.914 1 95.81 199 GLY A O 1
ATOM 1462 N N . TRP A 1 200 ? 1.3 25.516 -9.898 1 96.56 200 TRP A N 1
ATOM 1463 C CA . TRP A 1 200 ? 0.258 24.641 -9.367 1 96.56 200 TRP A CA 1
ATOM 1464 C C . TRP A 1 200 ? -1.119 25.078 -9.852 1 96.56 200 TRP A C 1
ATOM 1466 O O . TRP A 1 200 ? -1.467 26.266 -9.766 1 96.56 200 TRP A O 1
ATOM 1476 N N . ASP A 1 201 ? -1.794 24.172 -10.414 1 95.06 201 ASP A N 1
ATOM 1477 C CA . ASP A 1 201 ? -3.18 24.328 -10.844 1 95.06 201 ASP A CA 1
ATOM 1478 C C . ASP A 1 201 ? -4.109 23.422 -10.031 1 95.06 201 ASP A C 1
ATOM 1480 O O . ASP A 1 201 ? -4.094 22.203 -10.188 1 95.06 201 ASP A O 1
ATOM 1484 N N . ALA A 1 202 ? -4.949 24.031 -9.258 1 93.75 202 ALA A N 1
ATOM 1485 C CA . ALA A 1 202 ? -5.805 23.359 -8.281 1 93.75 202 ALA A CA 1
ATOM 1486 C C . ALA A 1 202 ? -6.809 22.438 -8.977 1 93.75 202 ALA A C 1
ATOM 1488 O O . ALA A 1 202 ? -7.438 21.594 -8.328 1 93.75 202 ALA A O 1
ATOM 1489 N N . THR A 1 203 ? -6.941 22.547 -10.258 1 92.25 203 THR A N 1
ATOM 1490 C CA . THR A 1 203 ? -7.918 21.75 -11 1 92.25 203 THR A CA 1
ATOM 1491 C C . THR A 1 203 ? -7.246 20.562 -11.664 1 92.25 203 THR A C 1
ATOM 1493 O O . THR A 1 203 ? -7.918 19.703 -12.242 1 92.25 203 THR A O 1
ATOM 1496 N N . ARG A 1 204 ? -5.926 20.562 -11.516 1 90.31 204 ARG A N 1
ATOM 1497 C CA . ARG A 1 204 ? -5.184 19.469 -12.148 1 90.31 204 ARG A CA 1
ATOM 1498 C C . ARG A 1 204 ? -4.902 18.359 -11.141 1 90.31 204 ARG A C 1
ATOM 1500 O O . ARG A 1 204 ? -4.953 18.562 -9.93 1 90.31 204 ARG A O 1
ATOM 1507 N N . GLY A 1 205 ? -4.66 17.188 -11.664 1 88.69 205 GLY A N 1
ATOM 1508 C CA . GLY A 1 205 ? -4.328 16.047 -10.828 1 88.69 205 GLY A CA 1
ATOM 1509 C C . GLY A 1 205 ? -2.926 16.125 -10.258 1 88.69 205 GLY A C 1
ATOM 1510 O O . GLY A 1 205 ? -2.156 17.031 -10.586 1 88.69 205 GLY A O 1
ATOM 1511 N N . TRP A 1 206 ? -2.615 15.219 -9.336 1 94.12 206 TRP A N 1
ATOM 1512 C CA . TRP A 1 206 ? -1.323 15.109 -8.672 1 94.12 206 TRP A CA 1
ATOM 1513 C C . TRP A 1 206 ? -0.205 14.891 -9.688 1 94.12 206 TRP A C 1
ATOM 1515 O O . TRP A 1 206 ? -0.3 14.008 -10.547 1 94.12 206 TRP A O 1
ATOM 1525 N N . GLU A 1 207 ? 0.898 15.594 -9.617 1 92.25 207 GLU A N 1
ATOM 1526 C CA . GLU A 1 207 ? 1.936 15.594 -10.641 1 92.25 207 GLU A CA 1
ATOM 1527 C C . GLU A 1 207 ? 3.283 15.172 -10.062 1 92.25 207 GLU A C 1
ATOM 1529 O O . GLU A 1 207 ? 4.281 15.109 -10.781 1 92.25 207 GLU A O 1
ATOM 1534 N N . LEU A 1 208 ? 3.385 14.961 -8.797 1 95.12 208 LEU A N 1
ATOM 1535 C CA . LEU A 1 208 ? 4.645 14.695 -8.109 1 95.12 208 LEU A CA 1
ATOM 1536 C C . LEU A 1 208 ? 4.758 13.227 -7.719 1 95.12 208 LEU A C 1
ATOM 1538 O O . LEU A 1 208 ? 3.748 12.516 -7.66 1 95.12 208 LEU A O 1
ATOM 1542 N N . PRO A 1 209 ? 6.02 12.734 -7.539 1 95 209 PRO A N 1
ATOM 1543 C CA . PRO A 1 209 ? 6.098 11.398 -6.93 1 95 209 PRO A CA 1
ATOM 1544 C C . PRO A 1 209 ? 5.441 11.344 -5.551 1 95 209 PRO A C 1
ATOM 1546 O O . PRO A 1 209 ? 5.48 12.328 -4.805 1 95 209 PRO A O 1
ATOM 1549 N N . TRP A 1 210 ? 4.852 10.242 -5.312 1 97.31 210 TRP A N 1
ATOM 1550 C CA . TRP A 1 210 ? 4.223 10.094 -4.004 1 97.31 210 TRP A CA 1
ATOM 1551 C C . TRP A 1 210 ? 5.16 9.398 -3.023 1 97.31 210 TRP A C 1
ATO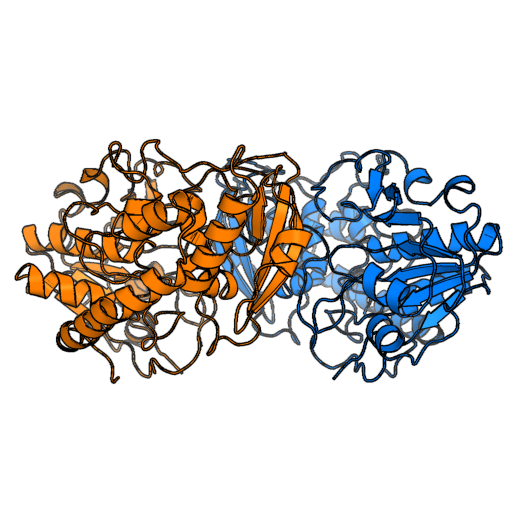M 1553 O O . TRP A 1 210 ? 5.586 8.266 -3.258 1 97.31 210 TRP A O 1
ATOM 1563 N N . VAL A 1 211 ? 5.566 10.086 -2.059 1 97.62 211 VAL A N 1
ATOM 1564 C CA . VAL A 1 211 ? 6.242 9.539 -0.883 1 97.62 211 VAL A CA 1
ATOM 1565 C C . VAL A 1 211 ? 5.277 9.531 0.303 1 97.62 211 VAL A C 1
ATOM 1567 O O . VAL A 1 211 ? 4.609 10.523 0.579 1 97.62 211 VAL A O 1
ATOM 1570 N N . LEU A 1 212 ? 5.109 8.375 0.942 1 97.19 212 LEU A N 1
ATOM 1571 C CA . LEU A 1 212 ? 4.133 8.297 2.025 1 97.19 212 LEU A CA 1
ATOM 1572 C C . LEU A 1 212 ? 4.473 9.281 3.137 1 97.19 212 LEU A C 1
ATOM 1574 O O . LEU A 1 212 ? 5.531 9.18 3.762 1 97.19 212 LEU A O 1
ATOM 1578 N N . PRO A 1 213 ? 3.604 10.203 3.459 1 96.5 213 PRO A N 1
ATOM 1579 C CA . PRO A 1 213 ? 3.883 11.172 4.523 1 96.5 213 PRO A CA 1
ATOM 1580 C C . PRO A 1 213 ? 3.75 10.57 5.918 1 96.5 213 PRO A C 1
ATOM 1582 O O . PRO A 1 213 ? 4.25 11.141 6.891 1 96.5 213 PRO A O 1
ATOM 1585 N N . SER A 1 214 ? 3.047 9.531 6.043 1 95.38 214 SER A N 1
ATOM 1586 C CA . SER A 1 214 ? 2.906 8.719 7.246 1 95.38 214 SER A CA 1
ATOM 1587 C C . SER A 1 214 ? 2.82 7.234 6.898 1 95.38 214 SER A C 1
ATOM 1589 O O . SER A 1 214 ? 2.562 6.875 5.746 1 95.38 214 SER A O 1
ATOM 1591 N N . PRO A 1 215 ? 3.037 6.375 7.797 1 95.5 215 PRO A N 1
ATOM 1592 C CA . PRO A 1 215 ? 3.145 4.945 7.496 1 95.5 215 PRO A CA 1
ATOM 1593 C C . PRO A 1 215 ? 1.881 4.383 6.852 1 95.5 215 PRO A C 1
ATOM 1595 O O . PRO A 1 215 ? 1.955 3.43 6.07 1 95.5 215 PRO A O 1
ATOM 1598 N N . ASN A 1 216 ? 0.743 4.965 7.102 1 96.88 216 ASN A N 1
ATOM 1599 C CA . ASN A 1 216 ? -0.506 4.391 6.613 1 96.88 216 ASN A CA 1
ATOM 1600 C C . ASN A 1 216 ? -1.115 5.238 5.5 1 96.88 216 ASN A C 1
ATOM 1602 O O . ASN A 1 216 ? -2.32 5.172 5.25 1 96.88 216 ASN A O 1
ATOM 1606 N N . MET A 1 217 ? -0.312 6.066 4.863 1 97.75 217 MET A N 1
ATOM 1607 C CA . MET A 1 217 ? -0.686 6.809 3.664 1 97.75 217 MET A CA 1
ATOM 1608 C C . MET A 1 217 ? 0.187 6.406 2.48 1 97.75 217 MET A C 1
ATOM 1610 O O . MET A 1 217 ? 0.863 7.246 1.888 1 97.75 217 MET A O 1
ATOM 1614 N N . PRO A 1 218 ? 0.053 5.168 2.115 1 97.81 218 PRO A N 1
ATOM 1615 C CA . PRO A 1 218 ? 1.053 4.586 1.218 1 97.81 218 PRO A CA 1
ATOM 1616 C C . PRO A 1 218 ? 0.913 5.078 -0.22 1 97.81 218 PRO A C 1
ATOM 1618 O O . PRO A 1 218 ? 1.888 5.074 -0.976 1 97.81 218 PRO A O 1
ATOM 1621 N N . THR A 1 219 ? -0.364 5.453 -0.604 1 97.75 219 THR A N 1
ATOM 1622 C CA . THR A 1 219 ? -0.603 5.75 -2.012 1 97.75 219 THR A CA 1
ATOM 1623 C C . THR A 1 219 ? -1.502 6.973 -2.16 1 97.75 219 THR A C 1
ATOM 1625 O O . THR A 1 219 ? -2.145 7.398 -1.197 1 97.75 219 THR A O 1
ATOM 1628 N N . LEU A 1 220 ? -1.495 7.473 -3.361 1 97.19 220 LEU A N 1
ATOM 1629 C CA . LEU A 1 220 ? -2.43 8.547 -3.691 1 97.19 220 LEU A CA 1
ATOM 1630 C C . LEU A 1 220 ? -3.873 8.062 -3.566 1 97.19 220 LEU A C 1
ATOM 1632 O O . LEU A 1 220 ? -4.758 8.836 -3.191 1 97.19 220 LEU A O 1
ATOM 1636 N N . ASP A 1 221 ? -4.098 6.746 -3.848 1 97.5 221 ASP A N 1
ATOM 1637 C CA . ASP A 1 221 ? -5.43 6.172 -3.68 1 97.5 221 ASP A CA 1
ATOM 1638 C C . ASP A 1 221 ? -5.895 6.281 -2.23 1 97.5 221 ASP A C 1
ATOM 1640 O O . ASP A 1 221 ? -7.066 6.562 -1.969 1 97.5 221 ASP A O 1
ATOM 1644 N N . THR A 1 222 ? -4.969 6.066 -1.377 1 98.56 222 THR A N 1
ATOM 1645 C CA . THR A 1 222 ? -5.285 6.188 0.042 1 98.56 222 THR A CA 1
ATOM 1646 C C . THR A 1 222 ? -5.727 7.609 0.38 1 98.56 222 THR A C 1
ATOM 1648 O O . THR A 1 222 ? -6.723 7.805 1.079 1 98.56 222 THR A O 1
ATOM 1651 N N . ALA A 1 223 ? -4.988 8.57 -0.153 1 98.38 223 ALA A N 1
ATOM 1652 C CA . ALA A 1 223 ? -5.34 9.969 0.082 1 98.38 223 ALA A CA 1
ATOM 1653 C C . ALA A 1 223 ? -6.73 10.289 -0.465 1 98.38 223 ALA A C 1
ATOM 1655 O O . ALA A 1 223 ? -7.492 11.023 0.157 1 98.38 223 ALA A O 1
ATOM 1656 N N . ARG A 1 224 ? -7.082 9.68 -1.568 1 98.25 224 ARG A N 1
ATOM 1657 C CA . ARG A 1 224 ? -8.344 9.953 -2.244 1 98.25 224 ARG A CA 1
ATOM 1658 C C . ARG A 1 224 ? -9.531 9.516 -1.393 1 98.25 224 ARG A C 1
ATOM 1660 O O . ARG A 1 224 ? -10.586 10.148 -1.411 1 98.25 224 ARG A O 1
ATOM 1667 N N . VAL A 1 225 ? -9.312 8.461 -0.661 1 98.88 225 VAL A N 1
ATOM 1668 C CA . VAL A 1 225 ? -10.445 7.941 0.096 1 98.88 225 VAL A CA 1
ATOM 1669 C C . VAL A 1 225 ? -10.375 8.445 1.536 1 98.88 225 VAL A C 1
ATOM 1671 O O . VAL A 1 225 ? -11.352 8.328 2.287 1 98.88 225 VAL A O 1
ATOM 1674 N N . TYR A 1 226 ? -9.344 9.047 1.969 1 98.81 226 TYR A N 1
ATOM 1675 C CA . TYR A 1 226 ? -9.016 9.312 3.365 1 98.81 226 TYR A CA 1
ATOM 1676 C C . TYR A 1 226 ? -10.047 10.242 3.998 1 98.81 226 TYR A C 1
ATOM 1678 O O . TYR A 1 226 ? -10.422 10.055 5.156 1 98.81 226 TYR A O 1
ATOM 1686 N N . PRO A 1 227 ? -10.617 11.289 3.279 1 98.88 227 PRO A N 1
ATOM 1687 C CA . PRO A 1 227 ? -11.625 12.148 3.918 1 98.88 227 PRO A CA 1
ATOM 1688 C C . PRO A 1 227 ? -12.805 11.352 4.477 1 98.88 227 PRO A C 1
ATOM 1690 O O . PRO A 1 227 ? -13.391 11.75 5.484 1 98.88 227 PRO A O 1
ATOM 1693 N N . GLY A 1 228 ? -13.102 10.289 3.799 1 98.81 228 GLY A N 1
ATOM 1694 C CA . GLY A 1 228 ? -14.133 9.398 4.309 1 98.81 228 GLY A CA 1
ATOM 1695 C C . GLY A 1 228 ? -13.586 8.281 5.168 1 98.81 228 GLY A C 1
ATOM 1696 O O . GLY A 1 228 ? -14.133 7.98 6.234 1 98.81 228 GLY A O 1
ATOM 1697 N N . GLY A 1 229 ? -12.477 7.727 4.738 1 98.75 229 GLY A N 1
ATOM 1698 C CA . GLY A 1 229 ? -11.898 6.547 5.363 1 98.75 229 GLY A CA 1
ATOM 1699 C C . GLY A 1 229 ? -11.555 6.758 6.828 1 98.75 229 GLY A C 1
ATOM 1700 O O . GLY A 1 229 ? -11.695 5.84 7.641 1 98.75 229 GLY A O 1
ATOM 1701 N N . CYS A 1 230 ? -11.148 7.91 7.176 1 98.56 230 CYS A N 1
ATOM 1702 C CA . CYS A 1 230 ? -10.742 8.195 8.547 1 98.56 230 CYS A CA 1
ATOM 1703 C C . CYS A 1 230 ? -11.938 8.18 9.484 1 98.56 230 CYS A C 1
ATOM 1705 O O . CYS A 1 230 ? -11.781 8.023 10.695 1 98.56 230 CYS A O 1
ATOM 1707 N N . LEU A 1 231 ? -13.164 8.359 8.977 1 98.75 231 LEU A N 1
ATOM 1708 C CA . LEU A 1 231 ? -14.359 8.32 9.82 1 98.75 231 LEU A CA 1
ATOM 1709 C C . LEU A 1 231 ? -14.492 6.969 10.508 1 98.75 231 LEU A C 1
ATOM 1711 O O . LEU A 1 231 ? -15.07 6.875 11.594 1 98.75 231 LEU A O 1
ATOM 1715 N N . ILE A 1 232 ? -13.953 5.953 9.898 1 98.81 232 ILE A N 1
ATOM 1716 C CA . ILE A 1 232 ? -14.023 4.602 10.438 1 98.81 232 ILE A CA 1
ATOM 1717 C C . ILE A 1 232 ? -13.344 4.555 11.805 1 98.81 232 ILE A C 1
ATOM 1719 O O . ILE A 1 232 ? -13.734 3.777 12.68 1 98.81 232 ILE A O 1
ATOM 1723 N N . GLU A 1 233 ? -12.367 5.445 12.039 1 98 233 GLU A N 1
ATOM 1724 C CA . GLU A 1 233 ? -11.695 5.52 13.328 1 98 233 GLU A CA 1
ATOM 1725 C C . GLU A 1 233 ? -12.68 5.809 14.453 1 98 233 GLU A C 1
ATOM 1727 O O . GLU A 1 233 ? -12.445 5.445 15.609 1 98 233 GLU A O 1
ATOM 1732 N N . GLY A 1 234 ? -13.742 6.434 14.109 1 98.62 234 GLY A N 1
ATOM 1733 C CA . GLY A 1 234 ? -14.75 6.789 15.086 1 98.62 234 GLY A CA 1
ATOM 1734 C C . GLY A 1 234 ? -15.648 5.621 15.477 1 98.62 234 GLY A C 1
ATOM 1735 O O . GLY A 1 234 ? -16.609 5.789 16.234 1 98.62 234 GLY A O 1
ATOM 1736 N N . THR A 1 235 ? -15.367 4.438 14.977 1 98.81 235 THR A N 1
ATOM 1737 C CA . THR A 1 235 ? -16.188 3.254 15.18 1 98.81 235 THR A CA 1
ATOM 1738 C C . THR A 1 235 ? -15.344 2.084 15.672 1 98.81 235 THR A C 1
ATOM 1740 O O . THR A 1 235 ? -14.141 2.229 15.883 1 98.81 235 THR A O 1
ATOM 1743 N N . ASN A 1 236 ? -16.031 0.93 15.891 1 98.69 236 ASN A N 1
ATOM 1744 C CA . ASN A 1 236 ? -15.344 -0.304 16.25 1 98.69 236 ASN A CA 1
ATOM 1745 C C . ASN A 1 236 ? -14.938 -1.1 15.008 1 98.69 236 ASN A C 1
ATOM 1747 O O . ASN A 1 236 ? -14.484 -2.242 15.117 1 98.69 236 ASN A O 1
ATOM 1751 N N . LEU A 1 237 ? -15.102 -0.555 13.812 1 98.88 237 LEU A N 1
ATOM 1752 C CA . LEU A 1 237 ? -14.625 -1.174 12.578 1 98.88 237 LEU A CA 1
ATOM 1753 C C . LEU A 1 237 ? -13.133 -0.939 12.391 1 98.88 237 LEU A C 1
ATOM 1755 O O . LEU A 1 237 ? -12.602 0.092 12.82 1 98.88 237 LEU A O 1
ATOM 1759 N N . SER A 1 238 ? -12.484 -1.921 11.781 1 98.69 238 SER A N 1
ATOM 1760 C CA . SER A 1 238 ? -11.117 -1.69 11.328 1 98.69 238 SER A CA 1
ATOM 1761 C C . SER A 1 238 ? -11.086 -0.757 10.117 1 98.69 238 SER A C 1
ATOM 1763 O O . SER A 1 238 ? -11.828 -0.958 9.156 1 98.69 238 SER A O 1
ATOM 1765 N N . GLU A 1 239 ? -10.305 0.246 10.164 1 98.62 239 GLU A N 1
ATOM 1766 C CA . GLU A 1 239 ? -10.102 1.124 9.016 1 98.62 239 GLU A CA 1
ATOM 1767 C C . GLU A 1 239 ? -9 0.592 8.102 1 98.62 239 GLU A C 1
ATOM 1769 O O . GLU A 1 239 ? -8.5 1.314 7.238 1 98.62 239 GLU A O 1
ATOM 1774 N N . GLY A 1 240 ? -8.539 -0.621 8.367 1 98.06 240 GLY A N 1
ATOM 1775 C CA . GLY A 1 240 ? -7.605 -1.279 7.473 1 98.06 240 GLY A CA 1
ATOM 1776 C C . GLY A 1 240 ? -6.156 -1.058 7.855 1 98.06 240 GLY A C 1
ATOM 1777 O O . GLY A 1 240 ? -5.246 -1.511 7.152 1 98.06 240 GLY A O 1
ATOM 1778 N N . ARG A 1 241 ? -5.895 -0.275 8.93 1 97.38 241 ARG A N 1
ATOM 1779 C CA . ARG A 1 241 ? -4.535 -0.337 9.461 1 97.38 241 ARG A CA 1
ATOM 1780 C C . ARG A 1 241 ? -4.148 -1.771 9.805 1 97.38 241 ARG A C 1
ATOM 1782 O O . ARG A 1 241 ? -4.961 -2.531 10.336 1 97.38 241 ARG A O 1
ATOM 1789 N N . GLY A 1 242 ? -2.912 -2.137 9.469 1 96.19 242 GLY A N 1
ATOM 1790 C CA . GLY A 1 242 ? -2.514 -3.531 9.562 1 96.19 242 GLY A CA 1
ATOM 1791 C C . GLY A 1 242 ? -2.641 -4.281 8.25 1 96.19 242 GLY A C 1
ATOM 1792 O O . GLY A 1 242 ? -2.197 -5.43 8.141 1 96.19 242 GLY A O 1
ATOM 1793 N N . THR A 1 243 ? -3.32 -3.723 7.277 1 97.12 243 THR A N 1
ATOM 1794 C CA . THR A 1 243 ? -3.262 -4.172 5.891 1 97.12 243 THR A CA 1
ATOM 1795 C C . THR A 1 243 ? -2.311 -3.297 5.078 1 97.12 243 THR A C 1
ATOM 1797 O O . THR A 1 243 ? -1.711 -2.361 5.613 1 97.12 243 THR A O 1
ATOM 1800 N N . THR A 1 244 ? -2.227 -3.576 3.848 1 98 244 THR A N 1
ATOM 1801 C CA . THR A 1 244 ? -1.329 -2.783 3.012 1 98 244 THR A CA 1
ATOM 1802 C C . THR A 1 244 ? -2.107 -1.717 2.244 1 98 244 THR A C 1
ATOM 1804 O O . THR A 1 244 ? -1.525 -0.959 1.465 1 98 244 THR A O 1
ATOM 1807 N N . ARG A 1 245 ? -3.441 -1.666 2.461 1 98.25 245 ARG A N 1
ATOM 1808 C CA . ARG A 1 245 ? -4.285 -0.64 1.854 1 98.25 245 ARG A CA 1
ATOM 1809 C C . ARG A 1 245 ? -5.223 -0.02 2.885 1 98.25 245 ARG A C 1
ATOM 1811 O O . ARG A 1 245 ? -6.445 -0.087 2.738 1 98.25 245 ARG A O 1
ATOM 1818 N N . PRO A 1 246 ? -4.672 0.68 3.859 1 98.38 246 PRO A N 1
ATOM 1819 C CA . PRO A 1 246 ? -5.504 1.269 4.91 1 98.38 246 PRO A CA 1
ATOM 1820 C C . PRO A 1 246 ? -6.492 2.299 4.371 1 98.38 246 PRO A C 1
ATOM 1822 O O . PRO A 1 246 ? -6.211 2.969 3.373 1 98.38 246 PRO A O 1
ATOM 1825 N N . PHE A 1 247 ? -7.688 2.379 4.992 1 98.81 247 PHE A N 1
ATOM 1826 C CA . PHE A 1 247 ? -8.766 3.326 4.727 1 98.81 247 PHE A CA 1
ATOM 1827 C C . PHE A 1 247 ? -9.508 2.957 3.451 1 98.81 247 PHE A C 1
ATOM 1829 O O . PHE A 1 247 ? -10.672 3.318 3.279 1 98.81 247 PHE A O 1
ATOM 1836 N N . GLU A 1 248 ? -8.812 2.244 2.521 1 98.88 248 GLU A N 1
ATOM 1837 C CA . GLU A 1 248 ? -9.484 1.661 1.365 1 98.88 248 GLU A CA 1
ATOM 1838 C C . GLU A 1 248 ? -10.195 0.36 1.736 1 98.88 248 GLU A C 1
ATOM 1840 O O . GLU A 1 248 ? -11.32 0.113 1.303 1 98.88 248 GLU A O 1
ATOM 1845 N N . ILE A 1 249 ? -9.406 -0.43 2.459 1 98.69 249 ILE A N 1
ATOM 1846 C CA . ILE A 1 249 ? -9.945 -1.658 3.033 1 98.69 249 ILE A CA 1
ATOM 1847 C C . ILE A 1 249 ? -10.477 -1.38 4.438 1 98.69 249 ILE A C 1
ATOM 1849 O O . ILE A 1 249 ? -9.789 -0.769 5.258 1 98.69 249 ILE A O 1
ATOM 1853 N N . PHE A 1 250 ? -11.703 -1.774 4.719 1 98.81 250 PHE A N 1
ATOM 1854 C CA . PHE A 1 250 ? -12.227 -1.632 6.074 1 98.81 250 PHE A CA 1
ATOM 1855 C C . PHE A 1 250 ? -13.352 -2.631 6.328 1 98.81 250 PHE A C 1
ATOM 1857 O O . PHE A 1 250 ? -13.906 -3.199 5.387 1 98.81 250 PHE A O 1
ATOM 1864 N N . GLY A 1 251 ? -13.594 -2.881 7.543 1 98.69 251 GLY A N 1
ATOM 1865 C CA . GLY A 1 251 ? -14.609 -3.84 7.945 1 98.69 251 GLY A CA 1
ATOM 1866 C C . GLY A 1 251 ? -14.461 -4.301 9.383 1 98.69 251 GLY A C 1
ATOM 1867 O O . GLY A 1 251 ? -13.938 -3.57 10.227 1 98.69 251 GLY A O 1
ATOM 1868 N N . ALA A 1 252 ? -15.031 -5.445 9.656 1 98.75 252 ALA A N 1
ATOM 1869 C CA . ALA A 1 252 ? -15.008 -6.098 10.961 1 98.75 252 ALA A CA 1
ATOM 1870 C C . ALA A 1 252 ? -15.422 -7.562 10.852 1 98.75 252 ALA A C 1
ATOM 1872 O O . ALA A 1 252 ? -15.945 -7.988 9.812 1 98.75 252 ALA A O 1
ATOM 1873 N N . PRO A 1 253 ? -15.188 -8.312 11.914 1 97.94 253 PRO A N 1
ATOM 1874 C CA . PRO A 1 253 ? -15.57 -9.727 11.852 1 97.94 253 PRO A CA 1
ATOM 1875 C C . PRO A 1 253 ? -17.062 -9.922 11.586 1 97.94 253 PRO A C 1
ATOM 1877 O O . PRO A 1 253 ? -17.453 -10.914 10.961 1 97.94 253 PRO A O 1
ATOM 1880 N N . PHE A 1 254 ? -17.906 -8.984 11.953 1 98.25 254 PHE A N 1
ATOM 1881 C CA . PHE A 1 254 ? -19.359 -9.164 11.867 1 98.25 254 PHE A CA 1
ATOM 1882 C C . PHE A 1 254 ? -19.891 -8.602 10.555 1 98.25 254 PHE A C 1
ATOM 1884 O O . PHE A 1 254 ? -21.062 -8.797 10.219 1 98.25 254 PHE A O 1
ATOM 1891 N N . VAL A 1 255 ? -19.062 -7.934 9.766 1 98.25 255 VAL A N 1
ATOM 1892 C CA . VAL A 1 255 ? -19.547 -7.242 8.57 1 98.25 255 VAL A CA 1
ATOM 1893 C C . VAL A 1 255 ? -19.672 -8.234 7.418 1 98.25 255 VAL A C 1
ATOM 1895 O O . VAL A 1 255 ? -18.75 -9.023 7.16 1 98.25 255 VAL A O 1
ATOM 1898 N N . ASP A 1 256 ? -20.75 -8.211 6.762 1 96.44 256 ASP A N 1
ATOM 1899 C CA . ASP A 1 256 ? -20.953 -8.914 5.496 1 96.44 256 ASP A CA 1
ATOM 1900 C C . ASP A 1 256 ? -20.625 -8.008 4.312 1 96.44 256 ASP A C 1
ATOM 1902 O O . ASP A 1 256 ? -21.469 -7.234 3.861 1 96.44 256 ASP A O 1
ATOM 1906 N N . GLY A 1 257 ? -19.453 -8.156 3.768 1 96.88 257 GLY A N 1
ATOM 1907 C CA . GLY A 1 257 ? -18.984 -7.293 2.693 1 96.88 257 GLY A CA 1
ATOM 1908 C C . GLY A 1 257 ? -19.812 -7.41 1.429 1 96.88 257 GLY A C 1
ATOM 1909 O O . GLY A 1 257 ? -20.016 -6.426 0.711 1 96.88 257 GLY A O 1
ATOM 1910 N N . ARG A 1 258 ? -20.281 -8.602 1.137 1 95.44 258 ARG A N 1
ATOM 1911 C CA . ARG A 1 258 ? -21.109 -8.805 -0.051 1 95.44 258 ARG A CA 1
ATOM 1912 C C . ARG A 1 258 ? -22.438 -8.062 0.061 1 95.44 258 ARG A C 1
ATOM 1914 O O . ARG A 1 258 ? -22.875 -7.426 -0.897 1 95.44 258 ARG A O 1
ATOM 1921 N N . ALA A 1 259 ? -23.031 -8.164 1.213 1 97 259 ALA A N 1
ATOM 1922 C CA . ALA A 1 259 ? -24.281 -7.445 1.443 1 97 259 ALA A CA 1
ATOM 1923 C C . ALA A 1 259 ? -24.078 -5.938 1.354 1 97 259 ALA A C 1
ATOM 1925 O O . ALA A 1 259 ? -24.875 -5.227 0.743 1 97 259 ALA A O 1
ATOM 1926 N N . LEU A 1 260 ? -23.016 -5.461 1.92 1 98.12 260 LEU A N 1
ATOM 1927 C CA . LEU A 1 260 ? -22.719 -4.035 1.887 1 98.12 260 LEU A CA 1
ATOM 1928 C C . LEU A 1 260 ? -22.562 -3.547 0.45 1 98.12 260 LEU A C 1
ATOM 1930 O O . LEU A 1 260 ? -23.125 -2.521 0.073 1 98.12 260 LEU A O 1
ATOM 1934 N N . ALA A 1 261 ? -21.812 -4.285 -0.336 1 97.5 261 ALA A N 1
ATOM 1935 C CA . ALA A 1 261 ? -21.547 -3.914 -1.723 1 97.5 261 ALA A CA 1
ATOM 1936 C C . ALA A 1 261 ? -22.828 -3.924 -2.551 1 97.5 261 ALA A C 1
ATOM 1938 O O . ALA A 1 261 ? -22.953 -3.152 -3.504 1 97.5 261 ALA A O 1
ATOM 1939 N N . ARG A 1 262 ? -23.688 -4.801 -2.195 1 95.81 262 ARG A N 1
ATOM 1940 C CA . ARG A 1 262 ? -24.969 -4.891 -2.887 1 95.81 262 ARG A CA 1
ATOM 1941 C C . ARG A 1 262 ? -25.891 -3.73 -2.504 1 95.81 262 ARG A C 1
ATOM 1943 O O . ARG A 1 262 ? -26.562 -3.162 -3.359 1 95.81 262 ARG A O 1
ATOM 1950 N N . ASP A 1 263 ? -25.828 -3.301 -1.281 1 95.62 263 ASP A N 1
ATOM 1951 C CA . ASP A 1 263 ? -26.844 -2.414 -0.718 1 95.62 263 ASP A CA 1
ATOM 1952 C C . ASP A 1 263 ? -26.438 -0.95 -0.895 1 95.62 263 ASP A C 1
ATOM 1954 O O . ASP A 1 263 ? -27.297 -0.06 -0.815 1 95.62 263 ASP A O 1
ATOM 1958 N N . VAL A 1 264 ? -25.188 -0.655 -1.063 1 97.19 264 VAL A N 1
ATOM 1959 C CA . VAL A 1 264 ? -24.734 0.727 -1.145 1 97.19 264 VAL A CA 1
ATOM 1960 C C . VAL A 1 264 ? -24.078 0.979 -2.506 1 97.19 264 VAL A C 1
ATOM 1962 O O . VAL A 1 264 ? -23.125 0.297 -2.883 1 97.19 264 VAL A O 1
ATOM 1965 N N . VAL A 1 265 ? -24.625 1.897 -3.191 1 94.94 265 VAL A N 1
ATOM 1966 C CA . VAL A 1 265 ? -24.047 2.309 -4.465 1 94.94 265 VAL A CA 1
ATOM 1967 C C . VAL A 1 265 ? -23.344 3.66 -4.305 1 94.94 265 VAL A C 1
ATOM 1969 O O . VAL A 1 265 ? -23.953 4.617 -3.816 1 94.94 265 VAL A O 1
ATOM 1972 N N . ILE A 1 266 ? -22.125 3.709 -4.652 1 97.06 266 ILE A N 1
ATOM 1973 C CA . ILE A 1 266 ? -21.312 4.922 -4.527 1 97.06 266 ILE A CA 1
ATOM 1974 C C . ILE A 1 266 ? -20.938 5.434 -5.914 1 97.06 266 ILE A C 1
ATOM 1976 O O . ILE A 1 266 ? -20.359 4.699 -6.715 1 97.06 266 ILE A O 1
ATOM 1980 N N . GLU A 1 267 ? -21.266 6.668 -6.168 1 96.88 267 GLU A N 1
ATOM 1981 C CA . GLU A 1 267 ? -20.859 7.27 -7.434 1 96.88 267 GLU A CA 1
ATOM 1982 C C . GLU A 1 267 ? -19.344 7.395 -7.52 1 96.88 267 GLU A C 1
ATOM 1984 O O . GLU A 1 267 ? -18.688 7.809 -6.559 1 96.88 267 GLU A O 1
ATOM 1989 N N . GLY A 1 268 ? -18.797 6.992 -8.688 1 98.06 268 GLY A N 1
ATOM 1990 C CA . GLY A 1 268 ? -17.375 7.188 -8.961 1 98.06 268 GLY A CA 1
ATOM 1991 C C . GLY A 1 268 ? -16.5 6.129 -8.32 1 98.06 268 GLY A C 1
ATOM 1992 O O . GLY A 1 268 ? -15.266 6.234 -8.359 1 98.06 268 GLY A O 1
ATOM 1993 N N . ALA A 1 269 ? -17.078 5.062 -7.695 1 98.44 269 ALA A N 1
ATOM 1994 C CA . ALA A 1 269 ? -16.266 4.008 -7.074 1 98.44 269 ALA A CA 1
ATOM 1995 C C . ALA A 1 269 ? -17 2.672 -7.102 1 98.44 269 ALA A C 1
ATOM 1997 O O . ALA A 1 269 ? -18.219 2.629 -7.293 1 98.44 269 ALA A O 1
ATOM 1998 N N . VAL A 1 270 ? -16.281 1.629 -6.965 1 98.38 270 VAL A N 1
ATOM 1999 C CA . VAL A 1 270 ? -16.797 0.277 -6.812 1 98.38 270 VAL A CA 1
ATOM 2000 C C . VAL A 1 270 ? -16.422 -0.278 -5.445 1 98.38 270 VAL A C 1
ATOM 2002 O O . VAL A 1 270 ? -15.273 -0.121 -5.004 1 98.38 270 VAL A O 1
ATOM 2005 N N . LEU A 1 271 ? -17.391 -0.801 -4.754 1 98.62 271 LEU A N 1
ATOM 2006 C CA . LEU A 1 271 ? -17.141 -1.541 -3.521 1 98.62 271 LEU A CA 1
ATOM 2007 C C . LEU A 1 271 ? -16.891 -3.016 -3.816 1 98.62 271 LEU A C 1
ATOM 2009 O O . LEU A 1 271 ? -17.797 -3.738 -4.23 1 98.62 271 LEU A O 1
ATOM 2013 N N . ARG A 1 272 ? -15.688 -3.455 -3.566 1 98.06 272 ARG A N 1
ATOM 2014 C CA . ARG A 1 272 ? -15.375 -4.863 -3.781 1 98.06 272 ARG A CA 1
ATOM 2015 C C . ARG A 1 272 ? -15.367 -5.629 -2.463 1 98.06 272 ARG A C 1
ATOM 2017 O O . ARG A 1 272 ? -14.562 -5.34 -1.575 1 98.06 272 ARG A O 1
ATOM 2024 N N . PRO A 1 273 ? -16.234 -6.605 -2.324 1 97 273 PRO A N 1
ATOM 2025 C CA . PRO A 1 273 ? -16.219 -7.383 -1.082 1 97 273 PRO A CA 1
ATOM 2026 C C . PRO A 1 273 ? -14.93 -8.195 -0.91 1 97 273 PRO A C 1
ATOM 2028 O O . PRO A 1 273 ? -14.359 -8.672 -1.895 1 97 273 PRO A O 1
ATOM 2031 N N . LEU A 1 274 ? -14.539 -8.32 0.364 1 96.44 274 LEU A N 1
ATOM 2032 C CA . LEU A 1 274 ? -13.359 -9.125 0.663 1 96.44 274 LEU A CA 1
ATOM 2033 C C . LEU A 1 274 ? -13.359 -9.562 2.123 1 96.44 274 LEU A C 1
ATOM 2035 O O . LEU A 1 274 ? -14.133 -9.055 2.932 1 96.44 274 LEU A O 1
ATOM 2039 N N . THR A 1 275 ? -12.531 -10.562 2.385 1 94.38 275 THR A N 1
ATOM 2040 C CA . THR A 1 275 ? -12.094 -10.852 3.744 1 94.38 275 THR A CA 1
ATOM 2041 C C . THR A 1 275 ? -10.641 -10.438 3.943 1 94.38 275 THR A C 1
ATOM 2043 O O . THR A 1 275 ? -9.844 -10.469 3 1 94.38 275 THR A O 1
ATOM 2046 N N . PHE A 1 276 ? -10.32 -9.953 5.113 1 95.56 276 PHE A N 1
ATOM 2047 C CA . PHE A 1 276 ? -8.961 -9.523 5.43 1 95.56 276 PHE A CA 1
ATOM 2048 C C . PHE A 1 276 ? -8.664 -9.727 6.91 1 95.56 276 PHE A C 1
ATOM 2050 O O . PHE A 1 276 ? -9.578 -9.93 7.711 1 95.56 276 PHE A O 1
ATOM 2057 N N . SER A 1 277 ? -7.402 -9.766 7.258 1 95.5 277 SER A N 1
ATOM 2058 C CA . SER A 1 277 ? -6.945 -9.867 8.641 1 95.5 277 SER A CA 1
ATOM 2059 C C . SER A 1 277 ? -5.895 -8.805 8.953 1 95.5 277 SER A C 1
ATOM 2061 O O . SER A 1 277 ? -4.734 -8.938 8.562 1 95.5 277 SER A O 1
ATOM 2063 N N . PRO A 1 278 ? -6.27 -7.766 9.664 1 96 278 PRO A N 1
ATOM 2064 C CA . PRO A 1 278 ? -5.266 -6.77 10.047 1 96 278 PRO A CA 1
ATOM 2065 C C . PRO A 1 278 ? -4.148 -7.355 10.906 1 96 278 PRO A C 1
ATOM 2067 O O . PRO A 1 278 ? -4.406 -8.219 11.758 1 96 278 PRO A O 1
ATOM 2070 N N . THR A 1 279 ? -2.943 -6.852 10.68 1 94.81 279 THR A N 1
ATOM 2071 C CA . THR A 1 279 ? -1.822 -7.379 11.445 1 94.81 279 THR A CA 1
ATOM 2072 C C . THR A 1 279 ? -1.638 -6.594 12.742 1 94.81 279 THR A C 1
ATOM 2074 O O . THR A 1 279 ? -0.926 -7.039 13.648 1 94.81 279 THR A O 1
ATOM 2077 N N . PHE A 1 280 ? -2.254 -5.422 12.789 1 93.06 280 PHE A N 1
ATOM 2078 C CA . PHE A 1 280 ? -2.213 -4.645 14.023 1 93.06 280 PHE A CA 1
ATOM 2079 C C . PHE A 1 280 ? -3.447 -3.758 14.141 1 93.06 280 PHE A C 1
ATOM 2081 O O . PHE A 1 280 ? -4.266 -3.693 13.219 1 93.06 280 PHE A O 1
ATOM 2088 N N . HIS A 1 281 ? -3.711 -3.1 15.305 1 94.62 281 HIS A N 1
ATOM 2089 C CA . HIS A 1 281 ? -4.824 -2.209 15.609 1 94.62 281 HIS A CA 1
ATOM 2090 C C . HIS A 1 281 ? -6.145 -2.971 15.648 1 94.62 281 HIS A C 1
ATOM 2092 O O . HIS A 1 281 ? -6.191 -4.113 16.109 1 94.62 281 HIS A O 1
ATOM 2098 N N . LYS A 1 282 ? -7.234 -2.377 15.289 1 97.44 282 LYS A N 1
ATOM 2099 C CA . LYS A 1 282 ? -8.562 -2.947 15.508 1 97.44 282 LYS A CA 1
ATOM 2100 C C . LYS A 1 282 ? -8.703 -4.289 14.789 1 97.44 282 LYS A C 1
ATOM 2102 O O . LYS A 1 282 ? -8.414 -4.398 13.602 1 97.44 282 LYS A O 1
ATOM 2107 N N . HIS A 1 283 ? -9.086 -5.305 15.633 1 97.62 283 HIS A N 1
ATOM 2108 C CA . HIS A 1 283 ? -9.375 -6.664 15.18 1 97.62 283 HIS A CA 1
ATOM 2109 C C . HIS A 1 283 ? -8.117 -7.348 14.656 1 97.62 283 HIS A C 1
ATOM 2111 O O . HIS A 1 283 ? -8.188 -8.148 13.719 1 97.62 283 HIS A O 1
ATOM 2117 N N . ALA A 1 284 ? -6.973 -6.973 15.188 1 96 284 ALA A N 1
ATOM 2118 C CA . ALA A 1 284 ? -5.711 -7.598 14.789 1 96 284 ALA A CA 1
ATOM 2119 C C . ALA A 1 284 ? -5.801 -9.117 14.875 1 96 284 ALA A C 1
ATOM 2121 O O . ALA A 1 284 ? -6.32 -9.664 15.852 1 96 284 ALA A O 1
ATOM 2122 N N . LYS A 1 285 ? -5.398 -9.805 13.766 1 93.38 285 LYS A N 1
ATOM 2123 C CA . LYS A 1 285 ? -5.25 -11.25 13.641 1 93.38 285 LYS A CA 1
ATOM 2124 C C . LYS A 1 285 ? -6.609 -11.938 13.547 1 93.38 285 LYS A C 1
ATOM 2126 O O . LYS A 1 285 ? -6.695 -13.164 13.594 1 93.38 285 LYS A O 1
ATOM 2131 N N . MET A 1 286 ? -7.637 -11.18 13.445 1 95.12 286 MET A N 1
ATOM 2132 C CA . MET A 1 286 ? -8.969 -11.734 13.219 1 95.12 286 MET A CA 1
ATOM 2133 C C . MET A 1 286 ? -9.367 -11.602 11.758 1 95.12 286 MET A C 1
ATOM 2135 O O . MET A 1 286 ? -9.047 -10.602 11.102 1 95.12 286 MET A O 1
ATOM 2139 N N . VAL A 1 287 ? -10.117 -12.617 11.273 1 94.25 287 VAL A N 1
ATOM 2140 C CA . VAL A 1 287 ? -10.664 -12.508 9.93 1 94.25 287 VAL A CA 1
ATOM 2141 C C . VAL A 1 287 ? -11.844 -11.539 9.922 1 94.25 287 VAL A C 1
ATOM 2143 O O . VAL A 1 287 ? -12.781 -11.695 10.703 1 94.25 287 VAL A O 1
ATOM 2146 N N . CYS A 1 288 ? -11.781 -10.555 9.148 1 96.94 288 CYS A N 1
ATOM 2147 C CA . CYS A 1 288 ? -12.836 -9.555 8.977 1 96.94 288 CYS A CA 1
ATOM 2148 C C . CYS A 1 288 ? -13.484 -9.672 7.605 1 96.94 288 CYS A C 1
ATOM 2150 O O . CYS A 1 288 ? -12.828 -10.031 6.629 1 96.94 288 CYS A O 1
ATOM 2152 N N . GLY A 1 289 ? -14.805 -9.477 7.586 1 96.75 289 GLY A N 1
ATOM 2153 C CA . GLY A 1 289 ? -15.469 -9.141 6.336 1 96.75 289 GLY A CA 1
ATOM 2154 C C . GLY A 1 289 ? -15.555 -7.648 6.082 1 96.75 289 GLY A C 1
ATOM 2155 O O . GLY A 1 289 ? -15.547 -6.852 7.023 1 96.75 289 GLY A O 1
ATOM 2156 N N . GLY A 1 290 ? -15.578 -7.266 4.84 1 97.88 290 GLY A N 1
ATOM 2157 C CA . GLY A 1 290 ? -15.656 -5.855 4.488 1 97.88 290 GLY A CA 1
ATOM 2158 C C . GLY A 1 290 ? -15.57 -5.605 2.996 1 97.88 290 GLY A C 1
ATOM 2159 O O . GLY A 1 290 ? -16.016 -6.426 2.195 1 97.88 290 GLY A O 1
ATOM 2160 N N . VAL A 1 291 ? -15.109 -4.383 2.701 1 98.56 291 VAL A N 1
ATOM 2161 C CA . VAL A 1 291 ? -14.969 -4.016 1.296 1 98.56 291 VAL A CA 1
ATOM 2162 C C . VAL A 1 291 ? -13.641 -3.291 1.083 1 98.56 291 VAL A C 1
ATOM 2164 O O . VAL A 1 291 ? -13.031 -2.801 2.039 1 98.56 291 VAL A O 1
ATOM 2167 N N . GLN A 1 292 ? -13.18 -3.352 -0.056 1 98.69 292 GLN A N 1
ATOM 2168 C CA . GLN A 1 292 ? -12.195 -2.398 -0.562 1 98.69 292 GLN A CA 1
ATOM 2169 C C . GLN A 1 292 ? -12.836 -1.398 -1.516 1 98.69 292 GLN A C 1
ATOM 2171 O O . GLN A 1 292 ? -13.578 -1.785 -2.424 1 98.69 292 GLN A O 1
ATOM 2176 N N . VAL A 1 293 ? -12.594 -0.131 -1.34 1 98.81 293 VAL A N 1
ATOM 2177 C CA . VAL A 1 293 ? -13.133 0.922 -2.189 1 98.81 293 VAL A CA 1
ATOM 2178 C C . VAL A 1 293 ? -12.188 1.188 -3.357 1 98.81 293 VAL A C 1
ATOM 2180 O O . VAL A 1 293 ? -11.023 1.546 -3.152 1 98.81 293 VAL A O 1
ATOM 2183 N N . HIS A 1 294 ? -12.664 0.943 -4.559 1 98.44 294 HIS A N 1
ATOM 2184 C CA . HIS A 1 294 ? -11.914 1.258 -5.773 1 98.44 294 HIS A CA 1
ATOM 2185 C C . HIS A 1 294 ? -12.484 2.494 -6.461 1 98.44 294 HIS A C 1
ATOM 2187 O O . HIS A 1 294 ? -13.562 2.439 -7.059 1 98.44 294 HIS A O 1
ATOM 2193 N N . VAL A 1 295 ? -11.75 3.602 -6.445 1 98.12 295 VAL A N 1
ATOM 2194 C CA . VAL A 1 295 ? -12.18 4.824 -7.113 1 98.12 295 VAL A CA 1
ATOM 2195 C C . VAL A 1 295 ? -11.992 4.68 -8.625 1 98.12 295 VAL A C 1
ATOM 2197 O O . VAL A 1 295 ? -10.891 4.398 -9.094 1 98.12 295 VAL A O 1
ATOM 2200 N N . THR A 1 296 ? -13.023 4.832 -9.383 1 96.88 296 THR A N 1
ATOM 2201 C CA . THR A 1 296 ? -12.984 4.641 -10.828 1 96.88 296 THR A CA 1
ATOM 2202 C C . THR A 1 296 ? -13.141 5.977 -11.555 1 96.88 296 THR A C 1
ATOM 2204 O O . THR A 1 296 ? -12.781 6.094 -12.727 1 96.88 296 THR A O 1
ATOM 2207 N N . ASP A 1 297 ? -13.727 6.949 -10.906 1 96.69 297 ASP A N 1
ATOM 2208 C CA . ASP A 1 297 ? -13.922 8.305 -11.406 1 96.69 297 ASP A CA 1
ATOM 2209 C C . ASP A 1 297 ? -13.75 9.336 -10.289 1 96.69 297 ASP A C 1
ATOM 2211 O O . ASP A 1 297 ? -14.695 9.641 -9.57 1 96.69 297 ASP A O 1
ATOM 2215 N N . GLU A 1 298 ? -12.641 9.914 -10.25 1 94.88 298 GLU A N 1
ATOM 2216 C CA . GLU A 1 298 ? -12.273 10.812 -9.156 1 94.88 298 GLU A CA 1
ATOM 2217 C C . GLU A 1 298 ? -13.18 12.039 -9.117 1 94.88 298 GLU A C 1
ATOM 2219 O O . GLU A 1 298 ? -13.484 12.57 -8.047 1 94.88 298 GLU A O 1
ATOM 2224 N N . ALA A 1 299 ? -13.602 12.492 -10.234 1 94.25 299 ALA A N 1
ATOM 2225 C CA . ALA A 1 299 ? -14.414 13.703 -10.328 1 94.25 299 ALA A CA 1
ATOM 2226 C C . ALA A 1 299 ? -15.805 13.477 -9.734 1 94.25 299 ALA A C 1
ATOM 2228 O O . ALA A 1 299 ? -16.453 14.414 -9.273 1 94.25 299 ALA A O 1
ATOM 2229 N N . ARG A 1 300 ? -16.219 12.219 -9.734 1 96.25 300 ARG A N 1
ATOM 2230 C CA . ARG A 1 300 ? -17.562 11.914 -9.281 1 96.25 300 ARG A CA 1
ATOM 2231 C C . ARG A 1 300 ? -17.547 11.344 -7.863 1 96.25 300 ARG A C 1
ATOM 2233 O O . ARG A 1 300 ? -18.594 11.273 -7.207 1 96.25 300 ARG A O 1
ATOM 2240 N N . PHE A 1 301 ? -16.438 10.961 -7.43 1 98 301 PHE A N 1
ATOM 2241 C CA . PHE A 1 301 ? -16.312 10.305 -6.133 1 98 301 PHE A CA 1
ATOM 2242 C C . PHE A 1 301 ? -16.281 11.336 -5.008 1 98 301 PHE A C 1
ATOM 2244 O O . PHE A 1 301 ? -15.422 12.227 -5.008 1 98 301 PHE A O 1
ATOM 2251 N N . ALA A 1 302 ? -17.156 11.195 -4.055 1 97.94 302 ALA A N 1
ATOM 2252 C CA . ALA A 1 302 ? -17.203 12.008 -2.836 1 97.94 302 ALA A CA 1
ATOM 2253 C C . ALA A 1 302 ? -16.922 11.156 -1.604 1 97.94 302 ALA A C 1
ATOM 2255 O O . ALA A 1 302 ? -17.828 10.586 -1 1 97.94 302 ALA A O 1
ATOM 2256 N N . PRO A 1 303 ? -15.656 11.102 -1.225 1 98.69 303 PRO A N 1
ATOM 2257 C CA . PRO A 1 303 ? -15.25 10.125 -0.206 1 98.69 303 PRO A CA 1
ATOM 2258 C C . PRO A 1 303 ? -15.977 10.328 1.122 1 98.69 303 PRO A C 1
ATOM 2260 O O . PRO A 1 303 ? -16.422 9.359 1.738 1 98.69 303 PRO A O 1
ATOM 2263 N N . TYR A 1 304 ? -16.109 11.57 1.623 1 98.69 304 TYR A N 1
ATOM 2264 C CA . TYR A 1 304 ? -16.781 11.812 2.895 1 98.69 304 TYR A CA 1
ATOM 2265 C C . TYR A 1 304 ? -18.203 11.289 2.867 1 98.69 304 TYR A C 1
ATOM 2267 O O . TYR A 1 304 ? -18.594 10.469 3.703 1 98.69 304 TYR A O 1
ATOM 2275 N N . ALA A 1 305 ? -18.953 11.664 1.882 1 98.38 305 ALA A N 1
ATOM 2276 C CA . ALA A 1 305 ? -20.344 11.242 1.746 1 98.38 305 ALA A CA 1
ATOM 2277 C C . ALA A 1 305 ? -20.453 9.727 1.574 1 98.38 305 ALA A C 1
ATOM 2279 O O . ALA A 1 305 ? -21.312 9.086 2.164 1 98.38 305 ALA A O 1
ATOM 2280 N N . ALA A 1 306 ? -19.594 9.188 0.762 1 98.62 306 ALA A N 1
ATOM 2281 C CA . ALA A 1 306 ? -19.594 7.75 0.49 1 98.62 306 ALA A CA 1
ATOM 2282 C C . ALA A 1 306 ? -19.438 6.945 1.778 1 98.62 306 ALA A C 1
ATOM 2284 O O . ALA A 1 306 ? -20.188 6.008 2.027 1 98.62 306 ALA A O 1
ATOM 2285 N N . TYR A 1 307 ? -18.516 7.348 2.617 1 98.88 307 TYR A N 1
ATOM 2286 C CA . TYR A 1 307 ? -18.234 6.586 3.828 1 98.88 307 TYR A CA 1
ATOM 2287 C C . TYR A 1 307 ? -19.312 6.801 4.879 1 98.88 307 TYR A C 1
ATOM 2289 O O . TYR A 1 307 ? -19.625 5.895 5.652 1 98.88 307 TYR A O 1
ATOM 2297 N N . VAL A 1 308 ? -19.875 7.992 4.914 1 98.69 308 VAL A N 1
ATOM 2298 C CA . VAL A 1 308 ? -21.016 8.211 5.789 1 98.69 308 VAL A CA 1
ATOM 2299 C C . VAL A 1 308 ? -22.141 7.254 5.418 1 98.69 308 VAL A C 1
ATOM 2301 O O . VAL A 1 308 ? -22.75 6.621 6.293 1 98.69 308 VAL A O 1
ATOM 2304 N N . ARG A 1 309 ? -22.422 7.102 4.102 1 98.5 309 ARG A N 1
ATOM 2305 C CA . ARG A 1 309 ? -23.469 6.203 3.631 1 98.5 309 ARG A CA 1
ATOM 2306 C C . ARG A 1 309 ? -23.156 4.758 3.986 1 98.5 309 ARG A C 1
ATOM 2308 O O . ARG A 1 309 ? -24.031 4.004 4.398 1 98.5 309 ARG A O 1
ATOM 2315 N N . MET A 1 310 ? -21.938 4.359 3.861 1 98.75 310 MET A N 1
ATOM 2316 C CA . MET A 1 310 ? -21.547 2.988 4.176 1 98.75 310 MET A CA 1
ATOM 2317 C C . MET A 1 310 ? -21.641 2.721 5.672 1 98.75 310 MET A C 1
ATOM 2319 O O . MET A 1 310 ? -22.109 1.654 6.086 1 98.75 310 MET A O 1
ATOM 2323 N N . LEU A 1 311 ? -21.219 3.701 6.484 1 98.69 311 LEU A N 1
ATOM 2324 C CA . LEU A 1 311 ? -21.328 3.557 7.93 1 98.69 311 LEU A CA 1
ATOM 2325 C C . LEU A 1 311 ? -22.797 3.402 8.336 1 98.69 311 LEU A C 1
ATOM 2327 O O . LEU A 1 311 ? -23.125 2.57 9.188 1 98.69 311 LEU A O 1
ATOM 2331 N N . ALA A 1 312 ? -23.641 4.242 7.719 1 98.56 312 ALA A N 1
ATOM 2332 C CA . ALA A 1 312 ? -25.062 4.148 8.008 1 98.56 312 ALA A CA 1
ATOM 2333 C C . ALA A 1 312 ? -25.609 2.764 7.66 1 98.56 312 ALA A C 1
ATOM 2335 O O . ALA A 1 312 ? -26.359 2.176 8.438 1 98.56 312 ALA A O 1
ATOM 2336 N N . ALA A 1 313 ? -25.219 2.219 6.531 1 98.38 313 ALA A N 1
ATOM 2337 C CA . ALA A 1 313 ? -25.672 0.902 6.086 1 98.38 313 ALA A CA 1
ATOM 2338 C C . ALA A 1 313 ? -25.203 -0.19 7.043 1 98.38 313 ALA A C 1
ATOM 2340 O O . ALA A 1 313 ? -25.969 -1.086 7.398 1 98.38 313 ALA A O 1
ATOM 2341 N N . ILE A 1 314 ? -23.969 -0.129 7.477 1 98.69 314 ILE A N 1
ATOM 2342 C CA . ILE A 1 314 ? -23.406 -1.132 8.375 1 98.69 314 ILE A CA 1
ATOM 2343 C C . ILE A 1 314 ? -24.109 -1.059 9.727 1 98.69 314 ILE A C 1
ATOM 2345 O O . ILE A 1 314 ? -24.484 -2.086 10.297 1 98.69 314 ILE A O 1
ATOM 2349 N N . ALA A 1 315 ? -24.266 0.184 10.25 1 98.38 315 ALA A N 1
ATOM 2350 C CA . ALA A 1 315 ? -24.938 0.366 11.531 1 98.38 315 ALA A CA 1
ATOM 2351 C C . ALA A 1 315 ? -26.344 -0.214 11.5 1 98.38 315 ALA A C 1
ATOM 2353 O O . ALA A 1 315 ? -26.797 -0.839 12.461 1 98.38 315 ALA A O 1
ATOM 2354 N N . ARG A 1 316 ? -27.031 -0.002 10.398 1 97.38 316 ARG A N 1
ATOM 2355 C CA . ARG A 1 316 ? -28.391 -0.502 10.242 1 97.38 316 ARG A CA 1
ATOM 2356 C C . ARG A 1 316 ? -28.406 -2.025 10.18 1 97.38 316 ARG A C 1
ATOM 2358 O O . ARG A 1 316 ? -29.25 -2.668 10.805 1 97.38 316 ARG A O 1
ATOM 2365 N N . ALA A 1 317 ? -27.484 -2.604 9.492 1 97.5 317 ALA A N 1
ATOM 2366 C CA . ALA A 1 317 ? -27.469 -4.043 9.25 1 97.5 317 ALA A CA 1
ATOM 2367 C C . ALA A 1 317 ? -26.953 -4.801 10.469 1 97.5 317 ALA A C 1
ATOM 2369 O O . ALA A 1 317 ? -27.266 -5.98 10.648 1 97.5 317 ALA A O 1
ATOM 2370 N N . HIS A 1 318 ? -26.125 -4.109 11.305 1 97.31 318 HIS A N 1
ATOM 2371 C CA . HIS A 1 318 ? -25.453 -4.789 12.406 1 97.31 318 HIS A CA 1
ATOM 2372 C C . HIS A 1 318 ? -25.641 -4.043 13.719 1 97.31 318 HIS A C 1
ATOM 2374 O O . HIS A 1 318 ? -24.672 -3.764 14.43 1 97.31 318 HIS A O 1
ATOM 2380 N N . ARG A 1 319 ? -26.844 -3.746 14.102 1 94.69 319 ARG A N 1
ATOM 2381 C CA . ARG A 1 319 ? -27.188 -2.914 15.242 1 94.69 319 ARG A CA 1
ATOM 2382 C C . ARG A 1 319 ? -26.641 -3.498 16.547 1 94.69 319 ARG A C 1
ATOM 2384 O O . ARG A 1 319 ? -26.234 -2.756 17.438 1 94.69 319 ARG A O 1
ATOM 2391 N N . GLY A 1 320 ? -26.531 -4.734 16.641 1 96.12 320 GLY A N 1
ATOM 2392 C CA . GLY A 1 320 ? -26.078 -5.371 17.875 1 96.12 320 GLY A CA 1
ATOM 2393 C C . GLY A 1 320 ? -24.562 -5.418 17.984 1 96.12 320 GLY A C 1
ATOM 2394 O O . GLY A 1 320 ? -24.031 -5.547 19.094 1 96.12 320 GLY A O 1
ATOM 2395 N N . ASP A 1 321 ? -23.875 -5.23 16.938 1 98.12 321 ASP A N 1
ATOM 2396 C CA . ASP A 1 321 ? -22.422 -5.406 16.906 1 98.12 321 ASP A CA 1
ATOM 2397 C C . ASP A 1 321 ? -21.719 -4.07 16.688 1 98.12 321 ASP A C 1
ATOM 2399 O O . ASP A 1 321 ? -20.641 -3.832 17.234 1 98.12 321 ASP A O 1
ATOM 2403 N N . PHE A 1 322 ? -22.344 -3.193 15.938 1 98.44 322 PHE A N 1
ATOM 2404 C CA . PHE A 1 322 ? -21.781 -1.899 15.594 1 98.44 322 PHE A CA 1
ATOM 2405 C C . PHE A 1 322 ? -21.719 -0.989 16.812 1 98.44 322 PHE A C 1
ATOM 2407 O O . PHE A 1 322 ? -22.672 -0.955 17.609 1 98.44 322 PHE A O 1
ATOM 2414 N N . ALA A 1 323 ? -20.609 -0.216 16.953 1 98.56 323 ALA A N 1
ATOM 2415 C CA . ALA A 1 323 ? -20.484 0.715 18.062 1 98.56 323 ALA A CA 1
ATOM 2416 C C . ALA A 1 323 ? -19.594 1.905 17.703 1 98.56 323 ALA A C 1
ATOM 2418 O O . ALA A 1 323 ? -18.672 1.775 16.891 1 98.56 323 ALA A O 1
ATOM 2419 N N . TRP A 1 324 ? -19.922 3.008 18.297 1 98.56 324 TRP A N 1
ATOM 2420 C CA . TRP A 1 324 ? -19.078 4.191 18.203 1 98.56 324 TRP A CA 1
ATOM 2421 C C . TRP A 1 324 ? -17.906 4.102 19.156 1 98.56 324 TRP A C 1
ATOM 2423 O O . TRP A 1 324 ? -18.016 3.504 20.234 1 98.56 324 TRP A O 1
ATOM 2433 N N . ARG A 1 325 ? -16.828 4.684 18.734 1 97.94 325 ARG A N 1
ATOM 2434 C CA . ARG A 1 325 ? -15.688 4.816 19.641 1 97.94 325 ARG A CA 1
ATOM 2435 C C . ARG A 1 325 ? -15.922 5.918 20.656 1 97.94 325 ARG A C 1
ATOM 2437 O O . ARG A 1 325 ? -16.031 7.094 20.312 1 97.94 325 ARG A O 1
ATOM 2444 N N . THR A 1 326 ? -15.875 5.59 21.922 1 96 326 THR A N 1
ATOM 2445 C CA . THR A 1 326 ? -16.172 6.57 22.969 1 96 326 THR A CA 1
ATOM 2446 C C . THR A 1 326 ? -14.969 6.77 23.875 1 96 326 THR A C 1
ATOM 2448 O O . THR A 1 326 ? -14.953 7.688 24.703 1 96 326 THR A O 1
ATOM 2451 N N . GLU A 1 327 ? -13.953 6 23.672 1 93.5 327 GLU A N 1
ATOM 2452 C CA . GLU A 1 327 ? -12.719 6.191 24.438 1 93.5 327 GLU A CA 1
ATOM 2453 C C . GLU A 1 327 ? -12 7.469 24.016 1 93.5 327 GLU A C 1
ATOM 2455 O O . GLU A 1 327 ? -12.352 8.078 23 1 93.5 327 GLU A O 1
ATOM 2460 N N . ARG A 1 328 ? -11.07 7.809 24.859 1 92.38 328 ARG A N 1
ATOM 2461 C CA . ARG A 1 328 ? -10.273 9 24.609 1 92.38 328 ARG A CA 1
ATOM 2462 C C . ARG A 1 328 ? -9.734 9.008 23.188 1 92.38 328 ARG A C 1
ATOM 2464 O O . ARG A 1 328 ? -9.227 7.996 22.703 1 92.38 328 ARG A O 1
ATOM 2471 N N . TYR A 1 329 ? -9.914 10.102 22.531 1 92.06 329 TYR A N 1
ATOM 2472 C CA . TYR A 1 329 ? -9.516 10.289 21.141 1 92.06 329 TYR A CA 1
ATOM 2473 C C . TYR A 1 329 ? -8.953 11.688 20.922 1 92.06 329 TYR A C 1
ATOM 2475 O O . TYR A 1 329 ? -9.633 12.688 21.156 1 92.06 329 TYR A O 1
ATOM 2483 N N . GLU A 1 330 ? -7.676 11.742 20.516 1 91 330 GLU A N 1
ATOM 2484 C CA . GLU A 1 330 ? -6.988 12.992 20.219 1 91 330 GLU A CA 1
ATOM 2485 C C . GLU A 1 330 ? -7.141 14 21.359 1 91 330 GLU A C 1
ATOM 2487 O O . GLU A 1 330 ? -7.59 15.125 21.141 1 91 330 GLU A O 1
ATOM 2492 N N . PHE A 1 331 ? -6.895 13.555 22.594 1 88.94 331 PHE A N 1
ATOM 2493 C CA . PHE A 1 331 ? -6.773 14.344 23.812 1 88.94 331 PHE A CA 1
ATOM 2494 C C . PHE A 1 331 ? -8.148 14.773 24.312 1 88.94 331 PHE A C 1
ATOM 2496 O O . PHE A 1 331 ? -8.25 15.656 25.172 1 88.94 331 PHE A O 1
ATOM 2503 N N . VAL A 1 332 ? -9.211 14.18 23.688 1 91.44 332 VAL A N 1
ATOM 2504 C CA . VAL A 1 332 ? -10.586 14.469 24.109 1 91.44 332 VAL A CA 1
ATOM 2505 C C . VAL A 1 332 ? -11.242 13.195 24.625 1 91.44 332 VAL A C 1
ATOM 2507 O O . VAL A 1 332 ? -11.164 12.141 23.984 1 91.44 332 VAL A O 1
ATOM 2510 N N . ASP A 1 333 ? -11.922 13.258 25.781 1 91.81 333 ASP A N 1
ATOM 2511 C CA . ASP A 1 333 ? -12.477 12.047 26.391 1 91.81 333 ASP A CA 1
ATOM 2512 C C . ASP A 1 333 ? -13.977 12.195 26.641 1 91.81 333 ASP A C 1
ATOM 2514 O O . ASP A 1 333 ? -14.609 11.289 27.203 1 91.81 333 ASP A O 1
ATOM 2518 N N . HIS A 1 334 ? -14.617 13.266 26.25 1 92.94 334 HIS A N 1
ATOM 2519 C CA . HIS A 1 334 ? -16.016 13.469 26.609 1 92.94 334 HIS A CA 1
ATOM 2520 C C . HIS A 1 334 ? -16.906 13.562 25.359 1 92.94 334 HIS A C 1
ATOM 2522 O O . HIS A 1 334 ? -18.109 13.797 25.469 1 92.94 334 HIS A O 1
ATOM 2528 N N . VAL A 1 335 ? -16.391 13.484 24.219 1 95.5 335 VAL A N 1
ATOM 2529 C CA . VAL A 1 335 ? -17.078 13.531 22.938 1 95.5 335 VAL A CA 1
ATOM 2530 C C . VAL A 1 335 ? -16.734 12.297 22.109 1 95.5 335 VAL A C 1
ATOM 2532 O O . VAL A 1 335 ? -15.555 11.945 21.969 1 95.5 335 VAL A O 1
ATOM 2535 N N . PRO A 1 336 ? -17.75 11.617 21.594 1 97.44 336 PRO A N 1
ATOM 2536 C CA . PRO A 1 336 ? -17.422 10.508 20.703 1 97.44 336 PRO A CA 1
ATOM 2537 C C . PRO A 1 336 ? -16.484 10.914 19.562 1 97.44 336 PRO A C 1
ATOM 2539 O O . PRO A 1 336 ? -16.625 12.008 19 1 97.44 336 PRO A O 1
ATOM 2542 N N . ALA A 1 337 ? -15.578 10.047 19.203 1 98.19 337 ALA A N 1
ATOM 2543 C CA . ALA A 1 337 ? -14.57 10.352 18.188 1 98.19 337 ALA A CA 1
ATOM 2544 C C . ALA A 1 337 ? -15.234 10.758 16.875 1 98.19 337 ALA A C 1
ATOM 2546 O O . ALA A 1 337 ? -14.758 11.672 16.188 1 98.19 337 ALA A O 1
ATOM 2547 N N . ILE A 1 338 ? -16.359 10.117 16.531 1 98.69 338 ILE A N 1
ATOM 2548 C CA . ILE A 1 338 ? -17.031 10.383 15.266 1 98.69 338 ILE A CA 1
ATOM 2549 C C . ILE A 1 338 ? -17.531 11.828 15.242 1 98.69 338 ILE A C 1
ATOM 2551 O O . ILE A 1 338 ? -17.531 12.469 14.188 1 98.69 338 ILE A O 1
ATOM 2555 N N . ASP A 1 339 ? -17.906 12.391 16.391 1 98.44 339 ASP A N 1
ATOM 2556 C CA . ASP A 1 339 ? -18.375 13.766 16.469 1 98.44 339 ASP A CA 1
ATOM 2557 C C . ASP A 1 339 ? -17.25 14.758 16.25 1 98.44 339 ASP A C 1
ATOM 2559 O O . ASP A 1 339 ? -17.438 15.812 15.633 1 98.44 339 ASP A O 1
ATOM 2563 N N . LEU A 1 340 ? -16.078 14.438 16.734 1 98.06 340 LEU A N 1
ATOM 2564 C CA . LEU A 1 340 ? -14.898 15.258 16.484 1 98.06 340 LEU A CA 1
ATOM 2565 C C . LEU A 1 340 ? -14.523 15.227 15 1 98.06 340 LEU A C 1
ATOM 2567 O O . LEU A 1 340 ? -14.211 16.266 14.414 1 98.06 340 LEU A O 1
ATOM 2571 N N . LEU A 1 341 ? -14.633 14.07 14.391 1 98.5 341 LEU A N 1
ATOM 2572 C CA . LEU A 1 341 ? -14.242 13.891 13 1 98.5 341 LEU A CA 1
ATOM 2573 C C . LEU A 1 341 ? -15.219 14.602 12.07 1 98.5 341 LEU A C 1
ATOM 2575 O O . LEU A 1 341 ? -14.812 15.242 11.102 1 98.5 341 LEU A O 1
ATOM 2579 N N . CYS A 1 342 ? -16.5 14.57 12.398 1 98.12 342 CYS A N 1
ATOM 2580 C CA . CYS A 1 342 ? -17.516 15.148 11.531 1 98.12 342 CYS A CA 1
ATOM 2581 C C . CYS A 1 342 ? -17.719 16.625 11.836 1 98.12 342 CYS A C 1
ATOM 2583 O O . CYS A 1 342 ? -18.344 17.359 11.055 1 98.12 342 CYS A O 1
ATOM 2585 N N . GLY A 1 343 ? -17.219 17.047 12.945 1 97.06 343 GLY A N 1
ATOM 2586 C CA . GLY A 1 343 ? -17.359 18.438 13.32 1 97.06 343 GLY A CA 1
ATOM 2587 C C . GLY A 1 343 ? -18.672 18.734 14.023 1 97.06 343 GLY A C 1
ATOM 2588 O O . GLY A 1 343 ? -19.094 19.891 14.117 1 97.06 343 GLY A O 1
ATOM 2589 N N . GLY A 1 344 ? -19.391 17.781 14.5 1 97 344 GLY A N 1
ATOM 2590 C CA . GLY A 1 344 ? -20.672 17.844 15.18 1 97 344 GLY A CA 1
ATOM 2591 C C . GLY A 1 344 ? -21.344 16.484 15.312 1 97 344 GLY A C 1
ATOM 2592 O O . GLY A 1 344 ? -20.859 15.492 14.781 1 97 344 GLY A O 1
ATOM 2593 N N . PRO A 1 345 ? -22.438 16.469 16.031 1 97.44 345 PRO A N 1
ATOM 2594 C CA . PRO A 1 345 ? -23.047 15.172 16.375 1 97.44 345 PRO A CA 1
ATOM 2595 C C . PRO A 1 345 ? -24.062 14.719 15.32 1 97.44 345 PRO A C 1
ATOM 2597 O O . PRO A 1 345 ? -24.578 13.594 15.391 1 97.44 345 PRO A O 1
ATOM 2600 N N . GLU A 1 346 ? -24.375 15.523 14.336 1 97.19 346 GLU A N 1
ATOM 2601 C CA . GLU A 1 346 ? -25.516 15.336 13.461 1 97.19 346 GLU A CA 1
ATOM 2602 C C . GLU A 1 346 ? -25.438 14.008 12.719 1 97.19 346 GLU A C 1
ATOM 2604 O O . GLU A 1 346 ? -26.438 13.297 12.586 1 97.19 346 GLU A O 1
ATOM 2609 N N . VAL A 1 347 ? -24.266 13.594 12.18 1 98.12 347 VAL A N 1
ATOM 2610 C CA . VAL A 1 347 ? -24.109 12.352 11.43 1 98.12 347 VAL A CA 1
ATOM 2611 C C . VAL A 1 347 ? -24.375 11.156 12.344 1 98.12 347 VAL A C 1
ATOM 2613 O O . VAL A 1 347 ? -25.156 10.266 11.992 1 98.12 347 VAL A O 1
ATOM 2616 N N . ARG A 1 348 ? -23.703 11.188 13.5 1 98.44 348 ARG A N 1
ATOM 2617 C CA . ARG A 1 348 ? -23.891 10.117 14.469 1 98.44 348 ARG A CA 1
ATOM 2618 C C . ARG A 1 348 ? -25.375 9.984 14.844 1 98.44 348 ARG A C 1
ATOM 2620 O O . ARG A 1 348 ? -25.922 8.883 14.82 1 98.44 348 ARG A O 1
ATOM 2627 N N . GLU A 1 349 ? -25.953 11.094 15.188 1 98.06 349 GLU A N 1
ATOM 2628 C CA . GLU A 1 349 ? -27.344 11.102 15.625 1 98.06 349 GLU A CA 1
ATOM 2629 C C . GLU A 1 349 ? -28.281 10.594 14.531 1 98.06 349 GLU A C 1
ATOM 2631 O O . GLU A 1 349 ? -29.234 9.867 14.805 1 98.06 349 GLU A O 1
ATOM 2636 N N . ALA A 1 350 ? -28.031 10.992 13.32 1 98 350 ALA A N 1
ATOM 2637 C CA . ALA A 1 350 ? -28.844 10.523 12.203 1 98 350 ALA A CA 1
ATOM 2638 C C . ALA A 1 350 ? -28.703 9.008 12.023 1 98 350 ALA A C 1
ATOM 2640 O O . ALA A 1 350 ? -29.703 8.312 11.836 1 98 350 ALA A O 1
ATOM 2641 N N . ILE A 1 351 ? -27.516 8.492 12.078 1 98.25 351 ILE A N 1
ATOM 2642 C CA . ILE A 1 351 ? -27.281 7.066 11.914 1 98.25 351 ILE A CA 1
ATOM 2643 C C . ILE A 1 351 ? -27.953 6.293 13.047 1 98.25 351 ILE A C 1
ATOM 2645 O O . ILE A 1 351 ? -28.609 5.285 12.805 1 98.25 351 ILE A O 1
ATOM 2649 N N . ASP A 1 352 ? -27.828 6.805 14.273 1 97.75 352 ASP A N 1
ATOM 2650 C CA . ASP A 1 352 ? -28.438 6.16 15.438 1 97.75 352 ASP A CA 1
ATOM 2651 C C . ASP A 1 352 ? -29.953 6.098 15.297 1 97.75 352 ASP A C 1
ATOM 2653 O O . ASP A 1 352 ? -30.578 5.117 15.703 1 97.75 352 ASP A O 1
ATOM 2657 N N . ALA A 1 353 ? -30.5 7.137 14.727 1 96.88 353 ALA A N 1
ATOM 2658 C CA . ALA A 1 353 ? -31.953 7.238 14.594 1 96.88 353 ALA A CA 1
ATOM 2659 C C . ALA A 1 353 ? -32.438 6.449 13.383 1 96.88 353 ALA A C 1
ATOM 2661 O O . ALA A 1 353 ? -33.656 6.305 13.18 1 96.88 353 ALA A O 1
ATOM 2662 N N . GLY A 1 354 ? -31.547 5.996 12.555 1 95.12 354 GLY A N 1
ATOM 2663 C CA . GLY A 1 354 ? -31.922 5.324 11.32 1 95.12 354 GLY A CA 1
ATOM 2664 C C . GLY A 1 354 ? -32.469 6.27 10.273 1 95.12 354 GLY A C 1
ATOM 2665 O O . GLY A 1 354 ? -33.25 5.859 9.422 1 95.12 354 GLY A O 1
ATOM 2666 N N . ALA A 1 355 ? -32.094 7.5 10.398 1 93.44 355 ALA A N 1
ATOM 2667 C CA . ALA A 1 355 ? -32.562 8.523 9.477 1 93.44 355 ALA A CA 1
ATOM 2668 C C . ALA A 1 355 ? -31.766 8.5 8.172 1 93.44 355 ALA A C 1
ATOM 2670 O O . ALA A 1 355 ? -30.734 7.812 8.078 1 93.44 355 ALA A O 1
ATOM 2671 N N . ASP A 1 356 ? -32.312 9.203 7.195 1 93.94 356 ASP A N 1
ATOM 2672 C CA . ASP A 1 356 ? -31.625 9.352 5.918 1 93.94 356 ASP A CA 1
ATOM 2673 C C . ASP A 1 356 ? -30.406 10.266 6.055 1 93.94 356 ASP A C 1
ATOM 2675 O O . ASP A 1 356 ? -30.547 11.477 6.254 1 93.94 356 ASP A O 1
ATOM 2679 N N . VAL A 1 357 ? -29.266 9.727 5.844 1 95.62 357 VAL A N 1
ATOM 2680 C CA . VAL A 1 357 ? -28.047 10.5 6.059 1 95.62 357 VAL A CA 1
ATOM 2681 C C . VAL A 1 357 ? -27.859 11.508 4.926 1 95.62 357 VAL A C 1
ATOM 2683 O O . VAL A 1 357 ? -27.141 12.5 5.07 1 95.62 357 VAL A O 1
ATOM 2686 N N . ASP A 1 358 ? -28.562 11.312 3.793 1 95.62 358 ASP A N 1
ATOM 2687 C CA . ASP A 1 358 ? -28.453 12.25 2.68 1 95.62 358 ASP A CA 1
ATOM 2688 C C . ASP A 1 358 ? -29 13.617 3.049 1 95.62 358 ASP A C 1
ATOM 2690 O O . ASP A 1 358 ? -28.516 14.648 2.57 1 95.62 358 ASP A O 1
ATOM 2694 N N . ALA A 1 359 ? -29.969 13.602 3.936 1 95.81 359 ALA A N 1
ATOM 2695 C CA . ALA A 1 359 ? -30.5 14.875 4.406 1 95.81 359 ALA A CA 1
ATOM 2696 C C . ALA A 1 359 ? -29.453 15.672 5.172 1 95.81 359 ALA A C 1
ATOM 2698 O O . ALA A 1 359 ? -29.359 16.891 5.031 1 95.81 359 ALA A O 1
ATOM 2699 N N . ILE A 1 360 ? -28.688 14.984 5.953 1 95.5 360 ILE A N 1
ATOM 2700 C CA . ILE A 1 360 ? -27.625 15.617 6.719 1 95.5 360 ILE A CA 1
ATOM 2701 C C . ILE A 1 360 ? -26.531 16.094 5.773 1 95.5 360 ILE A C 1
ATOM 2703 O O . ILE A 1 360 ? -26.047 17.219 5.902 1 95.5 360 ILE A O 1
ATOM 2707 N N . LEU A 1 361 ? -26.156 15.305 4.816 1 96.06 361 LEU A N 1
ATOM 2708 C CA . LEU A 1 361 ? -25.125 15.641 3.844 1 96.06 361 LEU A CA 1
ATOM 2709 C C . LEU A 1 361 ? -25.531 16.844 3.014 1 96.06 361 LEU A C 1
ATOM 2711 O O . LEU A 1 361 ? -24.688 17.719 2.732 1 96.06 361 LEU A O 1
ATOM 2715 N N . ASP A 1 362 ? -26.781 16.953 2.703 1 95.25 362 ASP A N 1
ATOM 2716 C CA . ASP A 1 362 ? -27.297 18.094 1.963 1 95.25 362 ASP A CA 1
ATOM 2717 C C . ASP A 1 362 ? -27.234 19.375 2.805 1 95.25 362 ASP A C 1
ATOM 2719 O O . ASP A 1 362 ? -26.906 20.438 2.297 1 95.25 362 ASP A O 1
ATOM 2723 N N . ALA A 1 363 ? -27.547 19.188 4.023 1 93.88 363 ALA A N 1
ATOM 2724 C CA . ALA A 1 363 ? -27.531 20.328 4.93 1 93.88 363 ALA A CA 1
ATOM 2725 C C . ALA A 1 363 ? -26.109 20.859 5.102 1 93.88 363 ALA A C 1
ATOM 2727 O O . ALA A 1 363 ? -25.922 22.062 5.293 1 93.88 363 ALA A O 1
ATOM 2728 N N . GLU A 1 364 ? -25.141 20.016 5.062 1 95.88 364 GLU A N 1
ATOM 2729 C CA . GLU A 1 364 ? -23.734 20.406 5.215 1 95.88 364 GLU A CA 1
ATOM 2730 C C . GLU A 1 364 ? -23.281 21.266 4.035 1 95.88 364 GLU A C 1
ATOM 2732 O O . GLU A 1 364 ? -22.328 22.047 4.164 1 95.88 364 GLU A O 1
ATOM 2737 N N . ARG A 1 365 ? -23.938 21.141 2.914 1 94.88 365 ARG A N 1
ATOM 2738 C CA . ARG A 1 365 ? -23.531 21.828 1.7 1 94.88 365 ARG A CA 1
ATOM 2739 C C . ARG A 1 365 ? -23.594 23.344 1.883 1 94.88 365 ARG A C 1
ATOM 2741 O O . ARG A 1 365 ? -22.781 24.078 1.341 1 94.88 365 ARG A O 1
ATOM 2748 N N . ASP A 1 366 ? -24.547 23.797 2.648 1 93.62 366 ASP A N 1
ATOM 2749 C CA . ASP A 1 366 ? -24.672 25.219 2.896 1 93.62 366 ASP A CA 1
ATOM 2750 C C . ASP A 1 366 ? -23.5 25.75 3.707 1 93.62 366 ASP A C 1
ATOM 2752 O O . ASP A 1 366 ? -22.953 26.812 3.393 1 93.62 366 ASP A O 1
ATOM 2756 N N . ALA A 1 367 ? -23.203 25.016 4.691 1 94.5 367 ALA A N 1
ATOM 2757 C CA . ALA A 1 367 ? -22.078 25.406 5.531 1 94.5 367 ALA A CA 1
ATOM 2758 C C . ALA A 1 367 ? -20.766 25.375 4.738 1 94.5 367 ALA A C 1
ATOM 2760 O O . ALA A 1 367 ? -19.906 26.25 4.91 1 94.5 367 ALA A O 1
ATOM 2761 N N . VAL A 1 368 ? -20.609 24.453 3.885 1 97.56 368 VAL A N 1
ATOM 2762 C CA . VAL A 1 368 ? -19.438 24.312 3.039 1 97.56 368 VAL A CA 1
ATOM 2763 C C . VAL A 1 368 ? -19.359 25.484 2.059 1 97.56 368 VAL A C 1
ATOM 2765 O O . VAL A 1 368 ? -18.281 26.031 1.827 1 97.56 368 VAL A O 1
ATOM 2768 N N . ALA A 1 369 ? -20.469 25.844 1.54 1 96.62 369 ALA A N 1
ATOM 2769 C CA . ALA A 1 369 ? -20.531 26.969 0.613 1 96.62 369 ALA A CA 1
ATOM 2770 C C . ALA A 1 369 ? -20.109 28.281 1.305 1 96.62 369 ALA A C 1
ATOM 2772 O O . ALA A 1 369 ? -19.406 29.094 0.722 1 96.62 369 ALA A O 1
ATOM 2773 N N . ARG A 1 370 ? -20.594 28.438 2.494 1 96.5 370 ARG A N 1
ATOM 2774 C CA . ARG A 1 370 ? -20.234 29.625 3.258 1 96.5 370 ARG A CA 1
ATOM 2775 C C . ARG A 1 370 ? -18.734 29.672 3.504 1 96.5 370 ARG A C 1
ATOM 2777 O O . ARG A 1 370 ? -18.109 30.734 3.346 1 96.5 370 ARG A O 1
ATOM 2784 N N . PHE A 1 371 ? -18.188 28.578 3.867 1 97.5 371 PHE A N 1
ATOM 2785 C CA . PHE A 1 371 ? -16.734 28.531 4.051 1 97.5 371 PHE A CA 1
ATOM 2786 C C . PHE A 1 371 ? -16.016 28.828 2.748 1 97.5 371 PHE A C 1
ATOM 2788 O O . PHE A 1 371 ? -14.961 29.469 2.754 1 97.5 371 PHE A O 1
ATOM 2795 N N . GLY A 1 372 ? -16.516 28.266 1.651 1 97.62 372 GLY A N 1
ATOM 2796 C CA . GLY A 1 372 ? -15.953 28.531 0.34 1 97.62 372 GLY A CA 1
ATOM 2797 C C . GLY A 1 372 ? -15.812 30.016 0.037 1 97.62 372 GLY A C 1
ATOM 2798 O O . GLY A 1 372 ? -14.82 30.438 -0.55 1 97.62 372 GLY A O 1
ATOM 2799 N N . GLU A 1 373 ? -16.719 30.766 0.465 1 97.25 373 GLU A N 1
ATOM 2800 C CA . GLU A 1 373 ? -16.672 32.219 0.287 1 97.25 373 GLU A CA 1
ATOM 2801 C C . GLU A 1 373 ? -15.664 32.844 1.242 1 97.25 373 GLU A C 1
ATOM 2803 O O . GLU A 1 373 ? -14.867 33.688 0.839 1 97.25 373 GLU A O 1
ATOM 2808 N N . GLU A 1 374 ? -15.711 32.406 2.42 1 96.88 374 GLU A N 1
ATOM 2809 C CA . GLU A 1 374 ? -14.844 32.969 3.455 1 96.88 374 GLU A CA 1
ATOM 2810 C C . GLU A 1 374 ? -13.375 32.719 3.143 1 96.88 374 GLU A C 1
ATOM 2812 O O . GLU A 1 374 ? -12.531 33.594 3.357 1 96.88 374 GLU A O 1
ATOM 2817 N N . ARG A 1 375 ? -13.055 31.547 2.643 1 97.19 375 ARG A N 1
ATOM 2818 C CA . ARG A 1 375 ? -11.656 31.141 2.5 1 97.19 375 ARG A CA 1
ATOM 2819 C C . ARG A 1 375 ? -10.977 31.906 1.374 1 97.19 375 ARG A C 1
ATOM 2821 O O . ARG A 1 375 ? -9.758 31.844 1.229 1 97.19 375 ARG A O 1
ATOM 2828 N N . ARG A 1 376 ? -11.734 32.594 0.526 1 97.56 376 ARG A N 1
ATOM 2829 C CA . ARG A 1 376 ? -11.18 33.344 -0.595 1 97.56 376 ARG A CA 1
ATOM 2830 C C . ARG A 1 376 ? -10.141 34.344 -0.116 1 97.56 376 ARG A C 1
ATOM 2832 O O . ARG A 1 376 ? -9.188 34.656 -0.837 1 97.56 376 ARG A O 1
ATOM 2839 N N . ALA A 1 377 ? -10.281 34.781 1.047 1 97.56 377 ALA A N 1
ATOM 2840 C CA . ALA A 1 377 ? -9.375 35.781 1.619 1 97.56 377 ALA A CA 1
ATOM 2841 C C . ALA A 1 377 ? -7.988 35.188 1.854 1 97.56 377 ALA A C 1
ATOM 2843 O O . ALA A 1 377 ? -7.008 35.938 1.976 1 97.56 377 ALA A O 1
ATOM 2844 N N . TRP A 1 378 ? -7.922 33.906 1.877 1 98.25 378 TRP A N 1
ATOM 2845 C CA . TRP A 1 378 ? -6.676 33.281 2.309 1 98.25 378 TRP A CA 1
ATOM 2846 C C . TRP A 1 378 ? -6.09 32.406 1.196 1 98.25 378 TRP A C 1
ATOM 2848 O O . TRP A 1 378 ? -5.035 31.797 1.371 1 98.25 378 TRP A O 1
ATOM 2858 N N . LEU A 1 379 ? -6.77 32.281 0.001 1 98.25 379 LEU A N 1
ATOM 2859 C CA . LEU A 1 379 ? -6.285 31.484 -1.111 1 98.25 379 LEU A CA 1
ATOM 2860 C C . LEU A 1 379 ? -5.062 32.125 -1.757 1 98.25 379 LEU A C 1
ATOM 2862 O O . LEU A 1 379 ? -5.027 33.344 -1.961 1 98.25 379 LEU A O 1
ATOM 2866 N N . LEU A 1 380 ? -4.09 31.312 -2.002 1 98.19 380 LEU A N 1
ATOM 2867 C CA . LEU A 1 380 ? -2.82 31.828 -2.518 1 98.19 380 LEU A CA 1
ATOM 2868 C C . LEU A 1 380 ? -2.691 31.547 -4.012 1 98.19 380 LEU A C 1
ATOM 2870 O O . LEU A 1 380 ? -1.805 32.094 -4.672 1 98.19 380 LEU A O 1
ATOM 2874 N N . TYR A 1 381 ? -3.545 30.734 -4.578 1 97.69 381 TYR A N 1
ATOM 2875 C CA . TYR A 1 381 ? -3.512 30.312 -5.98 1 97.69 381 TYR A CA 1
ATOM 2876 C C . TYR A 1 381 ? -4.859 30.562 -6.648 1 97.69 381 TYR A C 1
ATOM 2878 O O . TYR A 1 381 ? -5.906 30.5 -5.992 1 97.69 381 TYR A O 1
ATOM 2886 N N . PRO A 1 382 ? -4.863 30.766 -7.891 1 93.44 382 PRO A N 1
ATOM 2887 C CA . PRO A 1 382 ? -6.117 31.078 -8.578 1 93.44 382 PRO A CA 1
ATOM 2888 C C . PRO A 1 382 ? -7.156 29.953 -8.438 1 93.44 382 PRO A C 1
ATOM 2890 O O . PRO A 1 382 ? -6.812 28.781 -8.484 1 93.44 382 PRO A O 1
ATOM 2893 N N . ARG A 1 383 ? -8.359 30.281 -8.148 1 90.62 383 ARG A N 1
ATOM 2894 C CA . ARG A 1 383 ? -9.57 29.469 -8.188 1 90.62 383 ARG A CA 1
ATOM 2895 C C . ARG A 1 383 ? -10.711 30.141 -7.43 1 90.62 383 ARG A C 1
ATOM 2897 O O . ARG A 1 383 ? -10.477 31.016 -6.586 1 90.62 383 ARG A O 1
ATOM 2904 N N . MET B 1 1 ? -7.852 -2.59 -25.641 1 84.19 1 MET B N 1
ATOM 2905 C CA . MET B 1 1 ? -7.871 -2.955 -24.234 1 84.19 1 MET B CA 1
ATOM 2906 C C . MET B 1 1 ? -7.871 -4.473 -24.062 1 84.19 1 MET B C 1
ATOM 2908 O O . MET B 1 1 ? -8.523 -5.184 -24.828 1 84.19 1 MET B O 1
ATOM 2912 N N . THR B 1 2 ? -7.062 -4.953 -23.203 1 94.31 2 THR B N 1
ATOM 2913 C CA . THR B 1 2 ? -6.914 -6.383 -22.953 1 94.31 2 THR B CA 1
ATOM 2914 C C . THR B 1 2 ? -8.188 -6.961 -22.344 1 94.31 2 THR B C 1
ATOM 2916 O O . THR B 1 2 ? -8.734 -6.398 -21.391 1 94.31 2 THR B O 1
ATOM 2919 N N . ARG B 1 3 ? -8.75 -7.961 -22.938 1 97.19 3 ARG B N 1
ATOM 2920 C CA . ARG B 1 3 ? -9.805 -8.781 -22.344 1 97.19 3 ARG B CA 1
ATOM 2921 C C . ARG B 1 3 ? -9.258 -10.125 -21.875 1 97.19 3 ARG B C 1
ATOM 2923 O O . ARG B 1 3 ? -8.781 -10.922 -22.703 1 97.19 3 ARG B O 1
ATOM 2930 N N . THR B 1 4 ? -9.305 -10.414 -20.578 1 98.62 4 THR B N 1
ATOM 2931 C CA . THR B 1 4 ? -8.75 -11.633 -19.984 1 98.62 4 THR B CA 1
ATOM 2932 C C . THR B 1 4 ? -9.586 -12.844 -20.359 1 98.62 4 THR B C 1
ATOM 2934 O O . THR B 1 4 ? -10.664 -12.711 -20.953 1 98.62 4 THR B O 1
ATOM 2937 N N . GLY B 1 5 ? -9.023 -14.016 -20.062 1 98.81 5 GLY B N 1
ATOM 2938 C CA . GLY B 1 5 ? -9.836 -15.211 -20.219 1 98.81 5 GLY B CA 1
ATOM 2939 C C . GLY B 1 5 ? -11.164 -15.133 -19.484 1 98.81 5 GLY B C 1
ATOM 2940 O O . GLY B 1 5 ? -12.195 -15.562 -20.016 1 98.81 5 GLY B O 1
ATOM 2941 N N . LEU B 1 6 ? -11.156 -14.562 -18.344 1 98.81 6 LEU B N 1
ATOM 2942 C CA . LEU B 1 6 ? -12.367 -14.398 -17.547 1 98.81 6 LEU B CA 1
ATOM 2943 C C . LEU B 1 6 ? -13.352 -13.461 -18.234 1 98.81 6 LEU B C 1
ATOM 2945 O O . LEU B 1 6 ? -14.555 -13.727 -18.266 1 98.81 6 LEU B O 1
ATOM 2949 N N . GLU B 1 7 ? -12.812 -12.375 -18.781 1 98.44 7 GLU B N 1
ATOM 2950 C CA . GLU B 1 7 ? -13.656 -11.422 -19.5 1 98.44 7 GLU B CA 1
ATOM 2951 C C . GLU B 1 7 ? -14.32 -12.078 -20.703 1 98.44 7 GLU B C 1
ATOM 2953 O O . GLU B 1 7 ? -15.477 -11.789 -21.016 1 98.44 7 GLU B O 1
ATOM 2958 N N . ARG B 1 8 ? -13.625 -12.93 -21.344 1 98.62 8 ARG B N 1
ATOM 2959 C CA . ARG B 1 8 ? -14.18 -13.625 -22.5 1 98.62 8 ARG B CA 1
ATOM 2960 C C . ARG B 1 8 ? -15.297 -14.578 -22.094 1 98.62 8 ARG B C 1
ATOM 2962 O O . ARG B 1 8 ? -16.297 -14.703 -22.797 1 98.62 8 ARG B O 1
ATOM 2969 N N . VAL B 1 9 ? -15.133 -15.242 -20.984 1 98.56 9 VAL B N 1
ATOM 2970 C CA . VAL B 1 9 ? -16.219 -16.062 -20.438 1 98.56 9 VAL B CA 1
ATOM 2971 C C . VAL B 1 9 ? -17.422 -15.172 -20.109 1 98.56 9 VAL B C 1
ATOM 2973 O O . VAL B 1 9 ? -18.547 -15.5 -20.469 1 98.56 9 VAL B O 1
ATOM 2976 N N . ALA B 1 10 ? -17.141 -14.055 -19.484 1 98.12 10 ALA B N 1
ATOM 2977 C CA . ALA B 1 10 ? -18.188 -13.133 -19.062 1 98.12 10 ALA B CA 1
ATOM 2978 C C . ALA B 1 10 ? -18.984 -12.625 -20.266 1 98.12 10 ALA B C 1
ATOM 2980 O O . ALA B 1 10 ? -20.188 -12.359 -20.141 1 98.12 10 ALA B O 1
ATOM 2981 N N . ARG B 1 11 ? -18.375 -12.555 -21.391 1 97.69 11 ARG B N 1
ATOM 2982 C CA . ARG B 1 11 ? -18.984 -12.016 -22.609 1 97.69 11 ARG B CA 1
ATOM 2983 C C . ARG B 1 11 ? -19.672 -13.125 -23.406 1 97.69 11 ARG B C 1
ATOM 2985 O O . ARG B 1 11 ? -20.219 -12.867 -24.484 1 97.69 11 ARG B O 1
ATOM 2992 N N . GLY B 1 12 ? -19.531 -14.328 -22.984 1 97 12 GLY B N 1
ATOM 2993 C CA . GLY B 1 12 ? -20.203 -15.438 -23.641 1 97 12 GLY B CA 1
ATOM 2994 C C . GLY B 1 12 ? -19.422 -16.016 -24.797 1 97 12 GLY B C 1
ATOM 2995 O O . GLY B 1 12 ? -19.969 -16.75 -25.625 1 97 12 GLY B O 1
ATOM 2996 N N . GLU B 1 13 ? -18.141 -15.727 -24.844 1 96.94 13 GLU B N 1
ATOM 2997 C CA . GLU B 1 13 ? -17.328 -16.188 -25.969 1 96.94 13 GLU B CA 1
ATOM 2998 C C . GLU B 1 13 ? -16.859 -17.625 -25.75 1 96.94 13 GLU B C 1
ATOM 3000 O O . GLU B 1 13 ? -16.375 -18.266 -26.688 1 96.94 13 GLU B O 1
ATOM 3005 N N . VAL B 1 14 ? -16.906 -18.062 -24.516 1 95.75 14 VAL B N 1
ATOM 3006 C CA . VAL B 1 14 ? -16.484 -19.406 -24.125 1 95.75 14 VAL B CA 1
ATOM 3007 C C . VAL B 1 14 ? -17.688 -20.234 -23.672 1 95.75 14 VAL B C 1
ATOM 3009 O O . VAL B 1 14 ? -18.297 -19.938 -22.641 1 95.75 14 VAL B O 1
ATOM 3012 N N . THR B 1 15 ? -18 -21.312 -24.312 1 94.31 15 THR B N 1
ATOM 3013 C CA . THR B 1 15 ? -19.219 -22.062 -24.016 1 94.31 15 THR B CA 1
ATOM 3014 C C . THR B 1 15 ? -18.891 -23.438 -23.469 1 94.31 15 THR B C 1
ATOM 3016 O O . THR B 1 15 ? -19.781 -24.172 -23.031 1 94.31 15 THR B O 1
ATOM 3019 N N . SER B 1 16 ? -17.672 -23.75 -23.406 1 94.38 16 SER B N 1
ATOM 3020 C CA . SER B 1 16 ? -17.25 -25.109 -23.047 1 94.38 16 SER B CA 1
ATOM 3021 C C . SER B 1 16 ? -17.547 -25.391 -21.578 1 94.38 16 SER B C 1
ATOM 3023 O O . SER B 1 16 ? -17.531 -26.547 -21.156 1 94.38 16 SER B O 1
ATOM 3025 N N . LEU B 1 17 ? -17.828 -24.375 -20.766 1 96.62 17 LEU B N 1
ATOM 3026 C CA . LEU B 1 17 ? -18.016 -24.547 -19.328 1 96.62 17 LEU B CA 1
ATOM 3027 C C . LEU B 1 17 ? -19.5 -24.688 -19 1 96.62 17 LEU B C 1
ATOM 3029 O O . LEU B 1 17 ? -19.844 -25.047 -17.875 1 96.62 17 LEU B O 1
ATOM 3033 N N . ARG B 1 18 ? -20.375 -24.406 -19.969 1 96.69 18 ARG B N 1
ATOM 3034 C CA . ARG B 1 18 ? -21.828 -24.422 -19.719 1 96.69 18 ARG B CA 1
ATOM 3035 C C . ARG B 1 18 ? -22.297 -25.828 -19.328 1 96.69 18 ARG B C 1
ATOM 3037 O O . ARG B 1 18 ? -21.969 -26.797 -20 1 96.69 18 ARG B O 1
ATOM 3044 N N . GLY B 1 19 ? -23 -25.891 -18.219 1 97.25 19 GLY B N 1
ATOM 3045 C CA . GLY B 1 19 ? -23.594 -27.141 -17.781 1 97.25 19 GLY B CA 1
ATOM 3046 C C . GLY B 1 19 ? -22.609 -28.062 -17.109 1 97.25 19 GLY B C 1
ATOM 3047 O O . GLY B 1 19 ? -22.969 -29.172 -16.688 1 97.25 19 GLY B O 1
ATOM 3048 N N . ARG B 1 20 ? -21.406 -27.656 -16.938 1 97.81 20 ARG B N 1
ATOM 3049 C CA . ARG B 1 20 ? -20.391 -28.5 -16.344 1 97.81 20 ARG B CA 1
ATOM 3050 C C . ARG B 1 20 ? -20.281 -28.25 -14.844 1 97.81 20 ARG B C 1
ATOM 3052 O O . ARG B 1 20 ? -20.469 -27.125 -14.383 1 97.81 20 ARG B O 1
ATOM 3059 N N . ARG B 1 21 ? -20.109 -29.359 -14.133 1 97.94 21 ARG B N 1
ATOM 3060 C CA . ARG B 1 21 ? -19.688 -29.266 -12.734 1 97.94 21 ARG B CA 1
ATOM 3061 C C . ARG B 1 21 ? -18.219 -28.844 -12.641 1 97.94 21 ARG B C 1
ATOM 3063 O O . ARG B 1 21 ? -17.328 -29.609 -13.039 1 97.94 21 ARG B O 1
ATOM 3070 N N . VAL B 1 22 ? -17.906 -27.672 -12.031 1 98.44 22 VAL B N 1
ATOM 3071 C CA . VAL B 1 22 ? -16.547 -27.141 -12.109 1 98.44 22 VAL B CA 1
ATOM 3072 C C . VAL B 1 22 ? -15.984 -26.969 -10.703 1 98.44 22 VAL B C 1
ATOM 3074 O O . VAL B 1 22 ? -16.719 -26.656 -9.766 1 98.44 22 VAL B O 1
ATOM 3077 N N . GLY B 1 23 ? -14.664 -27.328 -10.531 1 98.62 23 GLY B N 1
ATOM 3078 C CA . GLY B 1 23 ? -13.859 -26.766 -9.461 1 98.62 23 GLY B CA 1
ATOM 3079 C C . GLY B 1 23 ? -13.195 -25.453 -9.836 1 98.62 23 GLY B C 1
ATOM 3080 O O . GLY B 1 23 ? -12.672 -25.312 -10.945 1 98.62 23 GLY B O 1
ATOM 3081 N N . LEU B 1 24 ? -13.273 -24.453 -8.977 1 98.69 24 LEU B N 1
ATOM 3082 C CA . LEU B 1 24 ? -12.711 -23.141 -9.273 1 98.69 24 LEU B CA 1
ATOM 3083 C C . LEU B 1 24 ? -11.508 -22.859 -8.383 1 98.69 24 LEU B C 1
ATOM 3085 O O . LEU B 1 24 ? -11.633 -22.828 -7.152 1 98.69 24 LEU B O 1
ATOM 3089 N N . VAL B 1 25 ? -10.336 -22.688 -8.961 1 98.38 25 VAL B N 1
ATOM 3090 C CA . VAL B 1 25 ? -9.148 -22.156 -8.297 1 98.38 25 VAL B CA 1
ATOM 3091 C C . VAL B 1 25 ? -9.062 -20.656 -8.508 1 98.38 25 VAL B C 1
ATOM 3093 O O . VAL B 1 25 ? -8.852 -20.188 -9.633 1 98.38 25 VAL B O 1
ATOM 3096 N N . ALA B 1 26 ? -9.227 -19.906 -7.465 1 97.62 26 ALA B N 1
ATOM 3097 C CA . ALA B 1 26 ? -9.305 -18.453 -7.594 1 97.62 26 ALA B CA 1
ATOM 3098 C C . ALA B 1 26 ? -8.844 -17.766 -6.309 1 97.62 26 ALA B C 1
ATOM 3100 O O . ALA B 1 26 ? -8.523 -18.422 -5.32 1 97.62 26 ALA B O 1
ATOM 3101 N N . HIS B 1 27 ? -8.641 -16.531 -6.402 1 95.88 27 HIS B N 1
ATOM 3102 C CA . HIS B 1 27 ? -8.312 -15.641 -5.297 1 95.88 27 HIS B CA 1
ATOM 3103 C C . HIS B 1 27 ? -8.984 -14.281 -5.473 1 95.88 27 HIS B C 1
ATOM 3105 O O . HIS B 1 27 ? -9.797 -14.094 -6.383 1 95.88 27 HIS B O 1
ATOM 3111 N N . PRO B 1 28 ? -8.727 -13.297 -4.602 1 94.31 28 PRO B N 1
ATOM 3112 C CA . PRO B 1 28 ? -9.477 -12.039 -4.633 1 94.31 28 PRO B CA 1
ATOM 3113 C C . PRO B 1 28 ? -9.266 -11.258 -5.926 1 94.31 28 PRO B C 1
ATOM 3115 O O . PRO B 1 28 ? -10.148 -10.508 -6.352 1 94.31 28 PRO B O 1
ATOM 3118 N N . ALA B 1 29 ? -8.211 -11.469 -6.555 1 97.5 29 ALA B N 1
ATOM 3119 C CA . ALA B 1 29 ? -7.883 -10.703 -7.758 1 97.5 29 ALA B CA 1
ATOM 3120 C C . ALA B 1 29 ? -8.438 -11.383 -9.008 1 97.5 29 ALA B C 1
ATOM 3122 O O . ALA B 1 29 ? -8.203 -10.922 -10.125 1 97.5 29 ALA B O 1
ATOM 3123 N N . SER B 1 30 ? -9.164 -12.492 -8.789 1 98.25 30 SER B N 1
ATOM 3124 C CA . SER B 1 30 ? -9.844 -13.164 -9.891 1 98.25 30 SER B CA 1
ATOM 3125 C C . SER B 1 30 ? -11.102 -12.414 -10.312 1 98.25 30 SER B C 1
ATOM 3127 O O . SER B 1 30 ? -12.211 -12.938 -10.18 1 98.25 30 SER B O 1
ATOM 3129 N N . VAL B 1 31 ? -10.898 -11.227 -10.898 1 98.19 31 VAL B N 1
ATOM 3130 C CA . VAL B 1 31 ? -12.023 -10.352 -11.211 1 98.19 31 VAL B CA 1
ATOM 3131 C C . VAL B 1 31 ? -11.906 -9.852 -12.648 1 98.19 31 VAL B C 1
ATOM 3133 O O . VAL B 1 31 ? -10.82 -9.859 -13.234 1 98.19 31 VAL B O 1
ATOM 3136 N N . THR B 1 32 ? -13.039 -9.477 -13.203 1 98.31 32 THR B N 1
ATOM 3137 C CA . THR B 1 32 ? -13.07 -8.758 -14.469 1 98.31 32 THR B CA 1
ATOM 3138 C C . THR B 1 32 ? -12.602 -7.316 -14.281 1 98.31 32 THR B C 1
ATOM 3140 O O . THR B 1 32 ? -12.328 -6.887 -13.156 1 98.31 32 THR B O 1
ATOM 3143 N N . SER B 1 33 ? -12.539 -6.566 -15.414 1 97.44 33 SER B N 1
ATOM 3144 C CA . SER B 1 33 ? -12.141 -5.16 -15.375 1 97.44 33 SER B CA 1
ATOM 3145 C C . SER B 1 33 ? -13.18 -4.312 -14.648 1 97.44 33 SER B C 1
ATOM 3147 O O . SER B 1 33 ? -12.914 -3.164 -14.289 1 97.44 33 SER B O 1
ATOM 3149 N N . THR B 1 34 ? -14.352 -4.84 -14.398 1 96.75 34 THR B N 1
ATOM 3150 C CA . THR B 1 34 ? -15.398 -4.141 -13.656 1 96.75 34 THR B CA 1
ATOM 3151 C C . THR B 1 34 ? -15.586 -4.754 -12.273 1 96.75 34 THR B C 1
ATOM 3153 O O . THR B 1 34 ? -16.609 -4.527 -11.617 1 96.75 34 THR B O 1
ATOM 3156 N N . PHE B 1 35 ? -14.711 -5.68 -11.828 1 97.62 35 PHE B N 1
ATOM 3157 C CA . PHE B 1 35 ? -14.555 -6.188 -10.469 1 97.62 35 PHE B CA 1
ATOM 3158 C C . PHE B 1 35 ? -15.555 -7.301 -10.188 1 97.62 35 PHE B C 1
ATOM 3160 O O . PHE B 1 35 ? -15.859 -7.59 -9.031 1 97.62 35 PHE B O 1
ATOM 3167 N N . GLU B 1 36 ? -16.062 -7.898 -11.234 1 97.44 36 GLU B N 1
ATOM 3168 C CA . GLU B 1 36 ? -16.875 -9.094 -11.023 1 97.44 36 GLU B CA 1
ATOM 3169 C C . GLU B 1 36 ? -16 -10.32 -10.797 1 97.44 36 GLU B C 1
ATOM 3171 O O . GLU B 1 36 ? -15.125 -10.625 -11.617 1 97.44 36 GLU B O 1
ATOM 3176 N N . HIS B 1 37 ? -16.219 -10.992 -9.75 1 97.5 37 HIS B N 1
ATOM 3177 C CA . HIS B 1 37 ? -15.375 -12.125 -9.391 1 97.5 37 HIS B CA 1
ATOM 3178 C C . HIS B 1 37 ? -15.648 -13.32 -10.297 1 97.5 37 HIS B C 1
ATOM 3180 O O . HIS B 1 37 ? -16.766 -13.492 -10.789 1 97.5 37 HIS B O 1
ATOM 3186 N N . ALA B 1 38 ? -14.734 -14.156 -10.445 1 98.5 38 ALA B N 1
ATOM 3187 C CA . ALA B 1 38 ? -14.789 -15.344 -11.305 1 98.5 38 ALA B CA 1
ATOM 3188 C C . ALA B 1 38 ? -15.945 -16.25 -10.914 1 98.5 38 ALA B C 1
ATOM 3190 O O . ALA B 1 38 ? -16.578 -16.875 -11.773 1 98.5 38 ALA B O 1
ATOM 3191 N N . SER B 1 39 ? -16.219 -16.406 -9.609 1 97.56 39 SER B N 1
ATOM 3192 C CA . SER B 1 39 ? -17.328 -17.25 -9.164 1 97.56 39 SER B CA 1
ATOM 3193 C C . SER B 1 39 ? -18.656 -16.781 -9.727 1 97.56 39 SER B C 1
ATOM 3195 O O . SER B 1 39 ? -19.469 -17.578 -10.195 1 97.56 39 SER B O 1
ATOM 3197 N N . SER B 1 40 ? -18.844 -15.492 -9.734 1 97.06 40 SER B N 1
ATOM 3198 C CA . SER B 1 40 ? -20.062 -14.906 -10.273 1 97.06 40 SER B CA 1
ATOM 3199 C C . SER B 1 40 ? -20.109 -15.055 -11.797 1 97.06 40 SER B C 1
ATOM 3201 O O . SER B 1 40 ? -21.156 -15.406 -12.352 1 97.06 40 SER B O 1
ATOM 3203 N N . VAL B 1 41 ? -19.016 -14.789 -12.453 1 98.5 41 VAL B N 1
ATOM 3204 C CA . VAL B 1 41 ? -18.938 -14.859 -13.914 1 98.5 41 VAL B CA 1
ATOM 3205 C C . VAL B 1 41 ? -19.25 -16.281 -14.375 1 98.5 41 VAL B C 1
ATOM 3207 O O . VAL B 1 41 ? -20.047 -16.484 -15.297 1 98.5 41 VAL B O 1
ATOM 3210 N N . LEU B 1 42 ? -18.625 -17.281 -13.719 1 98.44 42 LEU B N 1
ATOM 3211 C CA . LEU B 1 42 ? -18.797 -18.672 -14.117 1 98.44 42 LEU B CA 1
ATOM 3212 C C . LEU B 1 42 ? -20.234 -19.125 -13.898 1 98.44 42 LEU B C 1
ATOM 3214 O O . LEU B 1 42 ? -20.812 -19.812 -14.75 1 98.44 42 LEU B O 1
ATOM 3218 N N . THR B 1 43 ? -20.797 -18.719 -12.758 1 97.69 43 THR B N 1
ATOM 3219 C CA . THR B 1 43 ? -22.188 -19.062 -12.461 1 97.69 43 THR B CA 1
ATOM 3220 C C . THR B 1 43 ? -23.125 -18.469 -13.508 1 97.69 43 THR B C 1
ATOM 3222 O O . THR B 1 43 ? -24 -19.172 -14.031 1 97.69 43 THR B O 1
ATOM 3225 N N . ARG B 1 44 ? -22.922 -17.234 -13.828 1 96.69 44 ARG B N 1
ATOM 3226 C CA . ARG B 1 44 ? -23.75 -16.562 -14.82 1 96.69 44 ARG B CA 1
ATOM 3227 C C . ARG B 1 44 ? -23.594 -17.203 -16.203 1 96.69 44 ARG B C 1
ATOM 3229 O O . ARG B 1 44 ? -24.547 -17.266 -16.984 1 96.69 44 ARG B O 1
ATOM 3236 N N . ALA B 1 45 ? -22.438 -17.75 -16.453 1 97.5 45 ALA B N 1
ATOM 3237 C CA . ALA B 1 45 ? -22.125 -18.359 -17.75 1 97.5 45 ALA B CA 1
ATOM 3238 C C . ALA B 1 45 ? -22.719 -19.781 -17.828 1 97.5 45 ALA B C 1
ATOM 3240 O O . ALA B 1 45 ? -22.625 -20.438 -18.859 1 97.5 45 ALA B O 1
ATOM 3241 N N . GLY B 1 46 ? -23.266 -20.312 -16.734 1 97.44 46 GLY B N 1
ATOM 3242 C CA . GLY B 1 46 ? -23.984 -21.578 -16.75 1 97.44 46 GLY B CA 1
ATOM 3243 C C . GLY B 1 46 ? -23.188 -22.734 -16.156 1 97.44 46 GLY B C 1
ATOM 3244 O O . GLY B 1 46 ? -23.609 -23.891 -16.234 1 97.44 46 GLY B O 1
ATOM 3245 N N . ALA B 1 47 ? -22.047 -22.453 -15.578 1 97.94 47 ALA B N 1
ATOM 3246 C CA . ALA B 1 47 ? -21.281 -23.484 -14.883 1 97.94 47 ALA B CA 1
ATOM 3247 C C . ALA B 1 47 ? -21.859 -23.75 -13.5 1 97.94 47 ALA B C 1
ATOM 3249 O O . ALA B 1 47 ? -22.453 -22.875 -12.883 1 97.94 47 ALA B O 1
ATOM 3250 N N . GLU B 1 48 ? -21.75 -25 -13.055 1 98 48 GLU B N 1
ATOM 3251 C CA . GLU B 1 48 ? -22.062 -25.359 -11.68 1 98 48 GLU B CA 1
ATOM 3252 C C . GLU B 1 48 ? -20.797 -25.516 -10.844 1 98 48 GLU B C 1
ATOM 3254 O O . GLU B 1 48 ? -20.094 -26.516 -10.961 1 98 48 GLU B O 1
ATOM 3259 N N . ILE B 1 49 ? -20.562 -24.562 -9.977 1 98.31 49 ILE B N 1
ATOM 3260 C CA . ILE B 1 49 ? -19.375 -24.641 -9.141 1 98.31 49 ILE B CA 1
ATOM 3261 C C . ILE B 1 49 ? -19.625 -25.594 -7.969 1 98.31 49 ILE B C 1
ATOM 3263 O O . ILE B 1 49 ? -20.5 -25.328 -7.129 1 98.31 49 ILE B O 1
ATOM 3267 N N . VAL B 1 50 ? -18.828 -26.625 -7.855 1 98 50 VAL B N 1
ATOM 3268 C CA . VAL B 1 50 ? -19.125 -27.641 -6.848 1 98 50 VAL B CA 1
ATOM 3269 C C . VAL B 1 50 ? -18.016 -27.656 -5.797 1 98 50 VAL B C 1
ATOM 3271 O O . VAL B 1 50 ? -18.156 -28.281 -4.75 1 98 50 VAL B O 1
ATOM 3274 N N . ALA B 1 51 ? -16.906 -26.953 -6.051 1 97.56 51 ALA B N 1
ATOM 3275 C CA . ALA B 1 51 ? -15.797 -26.797 -5.105 1 97.56 51 ALA B CA 1
ATOM 3276 C C . ALA B 1 51 ? -14.961 -25.562 -5.426 1 97.56 51 ALA B C 1
ATOM 3278 O O . ALA B 1 51 ? -14.828 -25.188 -6.59 1 97.56 51 ALA B O 1
ATOM 3279 N N . TYR B 1 52 ? -14.469 -24.969 -4.375 1 96.81 52 TYR B N 1
ATOM 3280 C CA . TYR B 1 52 ? -13.531 -23.859 -4.477 1 96.81 52 TYR B CA 1
ATOM 3281 C C . TYR B 1 52 ? -12.156 -24.25 -3.943 1 96.81 52 TYR B C 1
ATOM 3283 O O . TYR B 1 52 ? -12.055 -25 -2.971 1 96.81 52 TYR B O 1
ATOM 3291 N N . PHE B 1 53 ? -11.125 -23.781 -4.609 1 96.25 53 PHE B N 1
ATOM 3292 C CA . PHE B 1 53 ? -9.75 -24 -4.18 1 96.25 53 PHE B CA 1
ATOM 3293 C C . PHE B 1 53 ? -9 -22.672 -4.082 1 96.25 53 PHE B C 1
ATOM 3295 O O . PHE B 1 53 ? -8.992 -21.875 -5.031 1 96.25 53 PHE B O 1
ATOM 3302 N N . GLY B 1 54 ? -8.398 -22.422 -2.91 1 94.12 54 GLY B N 1
ATOM 3303 C CA . GLY B 1 54 ? -7.562 -21.25 -2.717 1 94.12 54 GLY B CA 1
ATOM 3304 C C . GLY B 1 54 ? -6.082 -21.578 -2.68 1 94.12 54 GLY B C 1
ATOM 3305 O O . GLY B 1 54 ? -5.676 -22.578 -2.098 1 94.12 54 GLY B O 1
ATOM 3306 N N . PRO B 1 55 ? -5.305 -20.688 -3.396 1 93.44 55 PRO B N 1
ATOM 3307 C CA . PRO B 1 55 ? -3.852 -20.875 -3.303 1 93.44 55 PRO B CA 1
ATOM 3308 C C . PRO B 1 55 ? -3.291 -20.422 -1.953 1 93.44 55 PRO B C 1
ATOM 3310 O O . PRO B 1 55 ? -3.992 -20.484 -0.939 1 93.44 55 PRO B O 1
ATOM 3313 N N . GLU B 1 56 ? -1.982 -20.062 -1.998 1 84.75 56 GLU B N 1
ATOM 3314 C CA . GLU B 1 56 ? -1.388 -19.438 -0.813 1 84.75 56 GLU B CA 1
ATOM 3315 C C . GLU B 1 56 ? -2.197 -18.234 -0.351 1 84.75 56 GLU B C 1
ATOM 3317 O O . GLU B 1 56 ? -2.717 -17.484 -1.174 1 84.75 56 GLU B O 1
ATOM 3322 N N . HIS B 1 57 ? -2.516 -18.031 0.895 1 82.69 57 HIS B N 1
ATOM 3323 C CA . HIS B 1 57 ? -3.24 -16.938 1.516 1 82.69 57 HIS B CA 1
ATOM 3324 C C . HIS B 1 57 ? -4.742 -17.188 1.513 1 82.69 57 HIS B C 1
ATOM 3326 O O . HIS B 1 57 ? -5.52 -16.359 1.998 1 82.69 57 HIS B O 1
ATOM 3332 N N . GLY B 1 58 ? -5.211 -18.219 0.856 1 79.25 58 GLY B N 1
ATOM 3333 C CA . GLY B 1 58 ? -6.613 -18.609 0.914 1 79.25 58 GLY B CA 1
ATOM 3334 C C . GLY B 1 58 ? -7.426 -18.078 -0.256 1 79.25 58 GLY B C 1
ATOM 3335 O O . GLY B 1 58 ? -6.984 -17.172 -0.967 1 79.25 58 GLY B O 1
ATOM 3336 N N . PHE B 1 59 ? -8.609 -18.656 -0.362 1 85.31 59 PHE B N 1
ATOM 3337 C CA . PHE B 1 59 ? -9.531 -18.25 -1.42 1 85.31 59 PHE B CA 1
ATOM 3338 C C . PHE B 1 59 ? -9.922 -16.781 -1.277 1 85.31 59 PHE B C 1
ATOM 3340 O O . PHE B 1 59 ? -10.016 -16.062 -2.271 1 85.31 59 PHE B O 1
ATOM 3347 N N . GLY B 1 60 ? -10.016 -16.328 -0.026 1 85.56 60 GLY B N 1
ATOM 3348 C CA . GLY B 1 60 ? -10.406 -14.945 0.238 1 85.56 60 GLY B CA 1
ATOM 3349 C C . GLY B 1 60 ? -9.227 -14.016 0.417 1 85.56 60 GLY B C 1
ATOM 3350 O O . GLY B 1 60 ? -9.398 -12.805 0.572 1 85.56 60 GLY B O 1
ATOM 3351 N N . GLY B 1 61 ? -8.062 -14.547 0.486 1 80.81 61 GLY B N 1
ATOM 3352 C CA . GLY B 1 61 ? -6.859 -13.734 0.587 1 80.81 61 GLY B CA 1
ATOM 3353 C C . GLY B 1 61 ? -6.602 -13.219 1.99 1 80.81 61 GLY B C 1
ATOM 3354 O O . GLY B 1 61 ? -5.844 -12.266 2.18 1 80.81 61 GLY B O 1
ATOM 3355 N N . GLU B 1 62 ? -7.289 -13.688 3.016 1 76.38 62 GLU B N 1
ATOM 3356 C CA . GLU B 1 62 ? -7.215 -13.117 4.359 1 76.38 62 GLU B CA 1
ATOM 3357 C C . GLU B 1 62 ? -6.035 -13.688 5.137 1 76.38 62 GLU B C 1
ATOM 3359 O O . GLU B 1 62 ? -5.625 -13.133 6.156 1 76.38 62 GLU B O 1
ATOM 3364 N N . ALA B 1 63 ? -5.512 -14.719 4.645 1 73.38 63 ALA B N 1
ATOM 3365 C CA . ALA B 1 63 ? -4.426 -15.359 5.383 1 73.38 63 ALA B CA 1
ATOM 3366 C C . ALA B 1 63 ? -3.1 -14.648 5.125 1 73.38 63 ALA B C 1
ATOM 3368 O O . ALA B 1 63 ? -2.758 -14.359 3.977 1 73.38 63 ALA B O 1
ATOM 3369 N N . GLN B 1 64 ? -2.482 -14.133 6.086 1 58.25 64 GLN B N 1
ATOM 3370 C CA . GLN B 1 64 ? -1.167 -13.516 5.938 1 58.25 64 GLN B CA 1
ATOM 3371 C C . GLN B 1 64 ? -0.117 -14.562 5.559 1 58.25 64 GLN B C 1
ATOM 3373 O O . GLN B 1 64 ? 0.505 -14.461 4.5 1 58.25 64 GLN B O 1
ATOM 3378 N N . ASP B 1 65 ? 0.464 -15.266 6.449 1 55.47 65 ASP B N 1
ATOM 3379 C CA . ASP B 1 65 ? 1.449 -16.328 6.238 1 55.47 65 ASP B CA 1
ATOM 3380 C C . ASP B 1 65 ? 0.896 -17.688 6.664 1 55.47 65 ASP B C 1
ATOM 3382 O O . ASP B 1 65 ? 1.654 -18.625 6.859 1 55.47 65 ASP B O 1
ATOM 3386 N N . MET B 1 66 ? -0.313 -17.578 7.086 1 50.62 66 MET B N 1
ATOM 3387 C CA . MET B 1 66 ? -0.741 -18.75 7.848 1 50.62 66 MET B CA 1
ATOM 3388 C C . MET B 1 66 ? -1.367 -19.797 6.93 1 50.62 66 MET B C 1
ATOM 3390 O O . MET B 1 66 ? -1.851 -19.469 5.844 1 50.62 66 MET B O 1
ATOM 3394 N N . ILE B 1 67 ? -0.968 -21.016 7.379 1 51.75 67 ILE B N 1
ATOM 3395 C CA . ILE B 1 67 ? -1.553 -22.297 6.988 1 51.75 67 ILE B CA 1
ATOM 3396 C C . ILE B 1 67 ? -3.074 -22.172 6.938 1 51.75 67 ILE B C 1
ATOM 3398 O O . ILE B 1 67 ? -3.688 -21.609 7.844 1 51.75 67 ILE B O 1
ATOM 3402 N N . GLY B 1 68 ? -3.49 -22.094 5.781 1 55.81 68 GLY B N 1
ATOM 3403 C CA . GLY B 1 68 ? -4.871 -22.016 5.328 1 55.81 68 GLY B CA 1
ATOM 3404 C C . GLY B 1 68 ? -5.863 -22.547 6.348 1 55.81 68 GLY B C 1
ATOM 3405 O O . GLY B 1 68 ? -5.508 -23.359 7.211 1 55.81 68 GLY B O 1
ATOM 3406 N N . VAL B 1 69 ? -7.023 -21.891 6.547 1 53.53 69 VAL B N 1
ATOM 3407 C CA . VAL B 1 69 ? -8.188 -22.234 7.359 1 53.53 69 VAL B CA 1
ATOM 3408 C C . VAL B 1 69 ? -8.844 -23.5 6.805 1 53.53 69 VAL B C 1
ATOM 3410 O O . VAL B 1 69 ? -9 -23.656 5.59 1 53.53 69 VAL B O 1
ATOM 3413 N N . GLY B 1 70 ? -8.898 -24.469 7.664 1 59.53 70 GLY B N 1
ATOM 3414 C CA . GLY B 1 70 ? -9.68 -25.688 7.492 1 59.53 70 GLY B CA 1
ATOM 3415 C C . GLY B 1 70 ? -10.719 -25.578 6.387 1 59.53 70 GLY B C 1
ATOM 3416 O O . GLY B 1 70 ? -10.703 -24.609 5.613 1 59.53 70 GLY B O 1
ATOM 3417 N N . ASP B 1 71 ? -11.477 -26.547 6.18 1 65.19 71 ASP B N 1
ATOM 3418 C CA . ASP B 1 71 ? -12.539 -26.641 5.184 1 65.19 71 ASP B CA 1
ATOM 3419 C C . ASP B 1 71 ? -13.688 -25.688 5.52 1 65.19 71 ASP B C 1
ATOM 3421 O O . ASP B 1 71 ? -14.203 -25.703 6.645 1 65.19 71 ASP B O 1
ATOM 3425 N N . ALA B 1 72 ? -13.695 -24.625 4.691 1 82.25 72 ALA B N 1
ATOM 3426 C CA . ALA B 1 72 ? -14.797 -23.672 4.777 1 82.25 72 ALA B CA 1
ATOM 3427 C C . ALA B 1 72 ? -15.797 -23.875 3.643 1 82.25 72 ALA B C 1
ATOM 3429 O O . ALA B 1 72 ? -15.609 -24.75 2.797 1 82.25 72 ALA B O 1
ATOM 3430 N N . ARG B 1 73 ? -16.906 -23.281 3.785 1 86.5 73 ARG B N 1
ATOM 3431 C CA . ARG B 1 73 ? -17.922 -23.344 2.725 1 86.5 73 ARG B CA 1
ATOM 3432 C C . ARG B 1 73 ? -18.203 -21.969 2.162 1 86.5 73 ARG B C 1
ATOM 3434 O O . ARG B 1 73 ? -18.219 -20.969 2.9 1 86.5 73 ARG B O 1
ATOM 3441 N N . ALA B 1 74 ? -18.484 -21.984 0.903 1 88.38 74 ALA B N 1
ATOM 3442 C CA . ALA B 1 74 ? -18.875 -20.766 0.226 1 88.38 74 ALA B CA 1
ATOM 3443 C C . ALA B 1 74 ? -20.359 -20.453 0.461 1 88.38 74 ALA B C 1
ATOM 3445 O O . ALA B 1 74 ? -21.094 -21.281 0.983 1 88.38 74 ALA B O 1
ATOM 3446 N N . PRO B 1 75 ? -20.719 -19.203 0.135 1 80.81 75 PRO B N 1
ATOM 3447 C CA . PRO B 1 75 ? -22.125 -18.828 0.323 1 80.81 75 PRO B CA 1
ATOM 3448 C C . PRO B 1 75 ? -23.078 -19.75 -0.427 1 80.81 75 PRO B C 1
ATOM 3450 O O . PRO B 1 75 ? -24.219 -19.969 0.018 1 80.81 75 PRO B O 1
ATOM 3453 N N . ASP B 1 76 ? -22.641 -20.328 -1.469 1 87.31 76 ASP B N 1
ATOM 3454 C CA . ASP B 1 76 ? -23.484 -21.203 -2.266 1 87.31 76 ASP B CA 1
ATOM 3455 C C . ASP B 1 76 ? -23.5 -22.625 -1.706 1 87.31 76 ASP B C 1
ATOM 3457 O O . ASP B 1 76 ? -24.141 -23.516 -2.258 1 87.31 76 ASP B O 1
ATOM 3461 N N . GLY B 1 77 ? -22.688 -22.875 -0.672 1 90.19 77 GLY B N 1
ATOM 3462 C CA . GLY B 1 77 ? -22.672 -24.156 0.012 1 90.19 77 GLY B CA 1
ATOM 3463 C C . GLY B 1 77 ? -21.531 -25.047 -0.42 1 90.19 77 GLY B C 1
ATOM 3464 O O . GLY B 1 77 ? -21.219 -26.047 0.248 1 90.19 77 GLY B O 1
ATOM 3465 N N . ALA B 1 78 ? -20.906 -24.781 -1.505 1 94.81 78 ALA B N 1
ATOM 3466 C CA . ALA B 1 78 ? -19.797 -25.594 -1.998 1 94.81 78 ALA B CA 1
ATOM 3467 C C . ALA B 1 78 ? -18.594 -25.5 -1.066 1 94.81 78 ALA B C 1
ATOM 3469 O O . ALA B 1 78 ? -18.375 -24.453 -0.437 1 94.81 78 ALA B O 1
ATOM 3470 N N . PRO B 1 79 ? -17.828 -26.562 -0.938 1 94.88 79 PRO B N 1
ATOM 3471 C CA . PRO B 1 79 ? -16.641 -26.547 -0.066 1 94.88 79 PRO B CA 1
ATOM 3472 C C . PRO B 1 79 ? -15.531 -25.641 -0.607 1 94.88 79 PRO B C 1
ATOM 3474 O O . PRO B 1 79 ? -15.391 -25.5 -1.824 1 94.88 79 PRO B O 1
ATOM 3477 N N . ILE B 1 80 ? -14.781 -25.094 0.326 1 93.81 80 ILE B N 1
ATOM 3478 C CA . ILE B 1 80 ? -13.57 -24.328 0.019 1 93.81 80 ILE B CA 1
ATOM 3479 C C . ILE B 1 80 ? -12.352 -25.078 0.552 1 93.81 80 ILE B C 1
ATOM 3481 O O . ILE B 1 80 ? -12.242 -25.328 1.755 1 93.81 80 ILE B O 1
ATOM 3485 N N . HIS B 1 81 ? -11.453 -25.438 -0.36 1 93.19 81 HIS B N 1
ATOM 3486 C CA . HIS B 1 81 ? -10.211 -26.125 0.004 1 93.19 81 HIS B CA 1
ATOM 3487 C C . HIS B 1 81 ? -9.016 -25.188 -0.106 1 93.19 81 HIS B C 1
ATOM 3489 O O . HIS B 1 81 ? -8.945 -24.359 -1.026 1 93.19 81 HIS B O 1
ATOM 3495 N N . THR B 1 82 ? -8.07 -25.266 0.798 1 90.81 82 THR B N 1
ATOM 3496 C CA . THR B 1 82 ? -6.828 -24.5 0.751 1 90.81 82 THR B CA 1
ATOM 3497 C C . THR B 1 82 ? -5.68 -25.375 0.237 1 90.81 82 THR B C 1
ATOM 3499 O O . THR B 1 82 ? -5.453 -26.469 0.74 1 90.81 82 THR B O 1
ATOM 3502 N N . LEU B 1 83 ? -5.02 -24.844 -0.747 1 92.56 83 LEU B N 1
ATOM 3503 C CA . LEU B 1 83 ? -3.91 -25.562 -1.345 1 92.56 83 LEU B CA 1
ATOM 3504 C C . LEU B 1 83 ? -2.574 -25.047 -0.829 1 92.56 83 LEU B C 1
ATOM 3506 O O . LEU B 1 83 ? -1.66 -24.781 -1.615 1 92.56 83 LEU B O 1
ATOM 3510 N N . TYR B 1 84 ? -2.48 -24.781 0.385 1 87.25 84 TYR B N 1
ATOM 3511 C CA . TYR B 1 84 ? -1.265 -24.375 1.08 1 87.25 84 TYR B CA 1
ATOM 3512 C C . TYR B 1 84 ? -1.302 -24.797 2.543 1 87.25 84 TYR B C 1
ATOM 3514 O O . TYR B 1 84 ? -1.897 -24.125 3.381 1 87.25 84 TYR B O 1
ATOM 3522 N N . GLY B 1 85 ? -0.772 -25.953 2.771 1 84.62 85 GLY B N 1
ATOM 3523 C CA . GLY B 1 85 ? -0.727 -26.516 4.113 1 84.62 85 GLY B CA 1
ATOM 3524 C C . GLY B 1 85 ? 0.685 -26.781 4.605 1 84.62 85 GLY B C 1
ATOM 3525 O O . GLY B 1 85 ? 1.613 -26.047 4.246 1 84.62 85 GLY B O 1
ATOM 3526 N N . ASP B 1 86 ? 0.813 -27.719 5.43 1 84.31 86 ASP B N 1
ATOM 3527 C CA . ASP B 1 86 ? 2.059 -27.891 6.168 1 84.31 86 ASP B CA 1
ATOM 3528 C C . ASP B 1 86 ? 3.012 -28.828 5.426 1 84.31 86 ASP B C 1
ATOM 3530 O O . ASP B 1 86 ? 4.152 -29.031 5.855 1 84.31 86 ASP B O 1
ATOM 3534 N N . SER B 1 87 ? 2.535 -29.375 4.332 1 88.12 87 SER B N 1
ATOM 3535 C CA . SER B 1 87 ? 3.373 -30.281 3.561 1 88.12 87 SER B CA 1
ATOM 3536 C C . SER B 1 87 ? 3.297 -29.984 2.068 1 88.12 87 SER B C 1
ATOM 3538 O O . SER B 1 87 ? 2.355 -29.328 1.608 1 88.12 87 SER B O 1
ATOM 3540 N N . PHE B 1 88 ? 4.285 -30.438 1.401 1 90.75 88 PHE B N 1
ATOM 3541 C CA . PHE B 1 88 ? 4.32 -30.25 -0.045 1 90.75 88 PHE B CA 1
ATOM 3542 C C . PHE B 1 88 ? 3.09 -30.875 -0.697 1 90.75 88 PHE B C 1
ATOM 3544 O O . PHE B 1 88 ? 2.539 -30.328 -1.651 1 90.75 88 PHE B O 1
ATOM 3551 N N . ALA B 1 89 ? 2.629 -31.969 -0.189 1 91.56 89 ALA B N 1
ATOM 3552 C CA . ALA B 1 89 ? 1.474 -32.688 -0.733 1 91.56 89 ALA B CA 1
ATOM 3553 C C . ALA B 1 89 ? 0.215 -31.812 -0.652 1 91.56 89 ALA B C 1
ATOM 3555 O O . ALA B 1 89 ? -0.682 -31.938 -1.489 1 91.56 89 ALA B O 1
ATOM 3556 N N . SER B 1 90 ? 0.195 -30.922 0.262 1 91 90 SER B N 1
ATOM 3557 C CA . SER B 1 90 ? -0.975 -30.078 0.485 1 91 90 SER B CA 1
ATOM 3558 C C . SER B 1 90 ? -1.126 -29.047 -0.621 1 91 90 SER B C 1
ATOM 3560 O O . SER B 1 90 ? -2.176 -28.406 -0.745 1 91 90 SER B O 1
ATOM 3562 N N . LEU B 1 91 ? -0.135 -28.922 -1.411 1 94.5 91 LEU B N 1
ATOM 3563 C CA . LEU B 1 91 ? -0.131 -27.906 -2.465 1 94.5 91 LEU B CA 1
ATOM 3564 C C . LEU B 1 91 ? -0.981 -28.359 -3.648 1 94.5 91 LEU B C 1
ATOM 3566 O O . LEU B 1 91 ? -1.314 -27.547 -4.52 1 94.5 91 LEU B O 1
ATOM 3570 N N . SER B 1 92 ? -1.311 -29.625 -3.646 1 97 92 SER B N 1
ATOM 3571 C CA . SER B 1 92 ? -2.115 -30.219 -4.711 1 97 92 SER B CA 1
ATOM 3572 C C . SER B 1 92 ? -3.482 -30.656 -4.195 1 97 92 SER B C 1
ATOM 3574 O O . SER B 1 92 ? -3.594 -31.172 -3.086 1 97 92 SER B O 1
ATOM 3576 N N . PRO B 1 93 ? -4.484 -30.406 -5.004 1 97.31 93 PRO B N 1
ATOM 3577 C CA . PRO B 1 93 ? -5.758 -30.984 -4.594 1 97.31 93 PRO B CA 1
ATOM 3578 C C . PRO B 1 93 ? -5.723 -32.531 -4.57 1 97.31 93 PRO B C 1
ATOM 3580 O O . PRO B 1 93 ? -5.094 -33.125 -5.43 1 97.3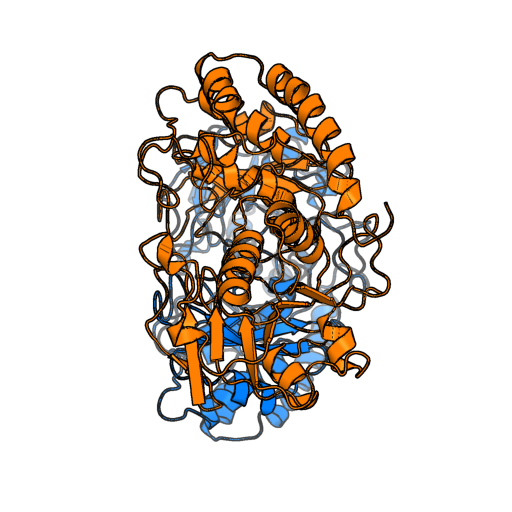1 93 PRO B O 1
ATOM 3583 N N . THR B 1 94 ? -6.418 -33.125 -3.615 1 96.94 94 THR B N 1
ATOM 3584 C CA . THR B 1 94 ? -6.5 -34.562 -3.508 1 96.94 94 THR B CA 1
ATOM 3585 C C . THR B 1 94 ? -7.566 -35.125 -4.449 1 96.94 94 THR B C 1
ATOM 3587 O O . THR B 1 94 ? -8.461 -34.406 -4.875 1 96.94 94 THR B O 1
ATOM 3590 N N . PRO B 1 95 ? -7.445 -36.438 -4.711 1 97.88 95 PRO B N 1
ATOM 3591 C CA . PRO B 1 95 ? -8.508 -37.062 -5.516 1 97.88 95 PRO B CA 1
ATOM 3592 C C . PRO B 1 95 ? -9.891 -36.844 -4.91 1 97.88 95 PRO B C 1
ATOM 3594 O O . PRO B 1 95 ? -10.859 -36.625 -5.637 1 97.88 95 PRO B O 1
ATOM 3597 N N . ALA B 1 96 ? -9.992 -36.906 -3.621 1 97.38 96 ALA B N 1
ATOM 3598 C CA . ALA B 1 96 ? -11.266 -36.719 -2.945 1 97.38 96 ALA B CA 1
ATOM 3599 C C . ALA B 1 96 ? -11.812 -35.312 -3.174 1 97.38 96 ALA B C 1
ATOM 3601 O O . ALA B 1 96 ? -13.016 -35.125 -3.359 1 97.38 96 ALA B O 1
ATOM 3602 N N . GLN B 1 97 ? -10.969 -34.375 -3.172 1 96.81 97 GLN B N 1
ATOM 3603 C CA . GLN B 1 97 ? -11.359 -33 -3.363 1 96.81 97 GLN B CA 1
ATOM 3604 C C . GLN B 1 97 ? -11.789 -32.719 -4.809 1 96.81 97 GLN B C 1
ATOM 3606 O O . GLN B 1 97 ? -12.562 -31.812 -5.078 1 96.81 97 GLN B O 1
ATOM 3611 N N . LEU B 1 98 ? -11.32 -33.531 -5.703 1 98.31 98 LEU B N 1
ATOM 3612 C CA . LEU B 1 98 ? -11.602 -33.344 -7.121 1 98.31 98 LEU B CA 1
ATOM 3613 C C . LEU B 1 98 ? -12.766 -34.219 -7.57 1 98.31 98 LEU B C 1
ATOM 3615 O O . LEU B 1 98 ? -13.18 -34.156 -8.727 1 98.31 98 LEU B O 1
ATOM 3619 N N . ALA B 1 99 ? -13.297 -35 -6.672 1 97.19 99 ALA B N 1
ATOM 3620 C CA . ALA B 1 99 ? -14.375 -35.938 -7.012 1 97.19 99 ALA B CA 1
ATOM 3621 C C . ALA B 1 99 ? -15.594 -35.188 -7.527 1 97.19 99 ALA B C 1
ATOM 3623 O O . ALA B 1 99 ? -16.031 -34.188 -6.922 1 97.19 99 ALA B O 1
ATOM 3624 N N . GLY B 1 100 ? -16.125 -35.625 -8.656 1 96.75 100 GLY B N 1
ATOM 3625 C CA . GLY B 1 100 ? -17.359 -35.062 -9.188 1 96.75 100 GLY B CA 1
ATOM 3626 C C . GLY B 1 100 ? -17.141 -33.844 -10.031 1 96.75 100 GLY B C 1
ATOM 3627 O O . GLY B 1 100 ? -18.094 -33.219 -10.516 1 96.75 100 GLY B O 1
ATOM 3628 N N . ILE B 1 101 ? -15.93 -33.438 -10.227 1 98.25 101 ILE B N 1
ATOM 3629 C CA . ILE B 1 101 ? -15.578 -32.25 -11.031 1 98.25 101 ILE B CA 1
ATOM 3630 C C . ILE B 1 101 ? -15.344 -32.688 -12.477 1 98.25 101 ILE B C 1
ATOM 3632 O O . ILE B 1 101 ? -14.602 -33.625 -12.742 1 98.25 101 ILE B O 1
ATOM 3636 N N . ASP B 1 102 ? -16.047 -31.984 -13.352 1 98.12 102 ASP B N 1
ATOM 3637 C CA . ASP B 1 102 ? -15.859 -32.219 -14.781 1 98.12 102 ASP B CA 1
ATOM 3638 C C . ASP B 1 102 ? -14.656 -31.453 -15.32 1 98.12 102 ASP B C 1
ATOM 3640 O O . ASP B 1 102 ? -13.953 -31.938 -16.203 1 98.12 102 ASP B O 1
ATOM 3644 N N . ALA B 1 103 ? -14.477 -30.266 -14.828 1 98.62 103 ALA B N 1
ATOM 3645 C CA . ALA B 1 103 ? -13.391 -29.375 -15.25 1 98.62 103 ALA B CA 1
ATOM 3646 C C . ALA B 1 103 ? -12.867 -28.562 -14.07 1 98.62 103 ALA B C 1
ATOM 3648 O O . ALA B 1 103 ? -13.641 -28.094 -13.234 1 98.62 103 ALA B O 1
ATOM 3649 N N . LEU B 1 104 ? -11.562 -28.469 -14.008 1 98.88 104 LEU B N 1
ATOM 3650 C CA . LEU B 1 104 ? -10.93 -27.578 -13.039 1 98.88 104 LEU B CA 1
ATOM 3651 C C . LEU B 1 104 ? -10.555 -26.25 -13.672 1 98.88 104 LEU B C 1
ATOM 3653 O O . LEU B 1 104 ? -9.664 -26.188 -14.516 1 98.88 104 LEU B O 1
ATOM 3657 N N . VAL B 1 105 ? -11.273 -25.156 -13.305 1 98.94 105 VAL B N 1
ATOM 3658 C CA . VAL B 1 105 ? -11.055 -23.828 -13.867 1 98.94 105 VAL B CA 1
ATOM 3659 C C . VAL B 1 105 ? -10.109 -23.031 -12.969 1 98.94 105 VAL B C 1
ATOM 3661 O O . VAL B 1 105 ? -10.32 -22.953 -11.758 1 98.94 105 VAL B O 1
ATOM 3664 N N . ILE B 1 106 ? -9.062 -22.484 -13.57 1 98.88 106 ILE B N 1
ATOM 3665 C CA . ILE B 1 106 ? -8.07 -21.719 -12.828 1 98.88 106 ILE B CA 1
ATOM 3666 C C . ILE B 1 106 ? -8.039 -20.281 -13.336 1 98.88 106 ILE B C 1
ATOM 3668 O O . ILE B 1 106 ? -7.754 -20.031 -14.516 1 98.88 106 ILE B O 1
ATOM 3672 N N . ASP B 1 107 ? -8.375 -19.344 -12.508 1 98.75 107 ASP B N 1
ATOM 3673 C CA . ASP B 1 107 ? -8.219 -17.906 -12.734 1 98.75 107 ASP B CA 1
ATOM 3674 C C . ASP B 1 107 ? -7.398 -17.266 -11.625 1 98.75 107 ASP B C 1
ATOM 3676 O O . ASP B 1 107 ? -7.938 -16.906 -10.57 1 98.75 107 ASP B O 1
ATOM 3680 N N . LEU B 1 108 ? -6.113 -17.062 -11.898 1 98.44 108 LEU B N 1
ATOM 3681 C CA . LEU B 1 108 ? -5.191 -16.5 -10.922 1 98.44 108 LEU B CA 1
ATOM 3682 C C . LEU B 1 108 ? -4.359 -15.383 -11.539 1 98.44 108 LEU B C 1
ATOM 3684 O O . LEU B 1 108 ? -3.828 -15.531 -12.641 1 98.44 108 LEU B O 1
ATOM 3688 N N . GLN B 1 109 ? -4.348 -14.289 -10.867 1 98.19 109 GLN B N 1
ATOM 3689 C CA . GLN B 1 109 ? -3.453 -13.211 -11.258 1 98.19 109 GLN B CA 1
ATOM 3690 C C . GLN B 1 109 ? -2.041 -13.438 -10.727 1 98.19 109 GLN B C 1
ATOM 3692 O O . GLN B 1 109 ? -1.817 -13.422 -9.516 1 98.19 109 GLN B O 1
ATOM 3697 N N . ASP B 1 110 ? -1.14 -13.703 -11.602 1 97.12 110 ASP B N 1
ATOM 3698 C CA . ASP B 1 110 ? 0.275 -13.812 -11.258 1 97.12 110 ASP B CA 1
ATOM 3699 C C . ASP B 1 110 ? 0.948 -12.445 -11.266 1 97.12 110 ASP B C 1
ATOM 3701 O O . ASP B 1 110 ? 0.316 -11.438 -11.594 1 97.12 110 ASP B O 1
ATOM 3705 N N . VAL B 1 111 ? 2.328 -12.43 -10.828 1 98.06 111 VAL B N 1
ATOM 3706 C CA . VAL B 1 111 ? 2.98 -11.125 -10.758 1 98.06 111 VAL B CA 1
ATOM 3707 C C . VAL B 1 111 ? 4.254 -11.141 -11.602 1 98.06 111 VAL B C 1
ATOM 3709 O O . VAL B 1 111 ? 5.047 -10.203 -11.562 1 98.06 111 VAL B O 1
ATOM 3712 N N . GLY B 1 112 ? 4.543 -12.258 -12.273 1 98.06 112 GLY B N 1
ATOM 3713 C CA . GLY B 1 112 ? 5.605 -12.289 -13.266 1 98.06 112 GLY B CA 1
ATOM 3714 C C . GLY B 1 112 ? 6.938 -12.742 -12.703 1 98.06 112 GLY B C 1
ATOM 3715 O O . GLY B 1 112 ? 7.973 -12.609 -13.359 1 98.06 112 GLY B O 1
ATOM 3716 N N . SER B 1 113 ? 6.926 -13.25 -11.5 1 98.56 113 SER B N 1
ATOM 3717 C CA . SER B 1 113 ? 8.133 -13.719 -10.836 1 98.56 113 SER B CA 1
ATOM 3718 C C . SER B 1 113 ? 8.023 -15.195 -10.477 1 98.56 113 SER B C 1
ATOM 3720 O O . SER B 1 113 ? 6.988 -15.648 -9.984 1 98.56 113 SER B O 1
ATOM 3722 N N . ARG B 1 114 ? 9.07 -15.891 -10.633 1 98.06 114 ARG B N 1
ATOM 3723 C CA . ARG B 1 114 ? 9.102 -17.344 -10.469 1 98.06 114 ARG B CA 1
ATOM 3724 C C . ARG B 1 114 ? 8.695 -17.734 -9.055 1 98.06 114 ARG B C 1
ATOM 3726 O O . ARG B 1 114 ? 8.023 -18.75 -8.859 1 98.06 114 ARG B O 1
ATOM 3733 N N . TYR B 1 115 ? 9.141 -16.984 -8.133 1 97.25 115 TYR B N 1
ATOM 3734 C CA . TYR B 1 115 ? 8.93 -17.422 -6.758 1 97.25 115 TYR B CA 1
ATOM 3735 C C . TYR B 1 115 ? 7.582 -16.938 -6.23 1 97.25 115 TYR B C 1
ATOM 3737 O O . TYR B 1 115 ? 7.273 -17.109 -5.047 1 97.25 115 TYR B O 1
ATOM 3745 N N . TYR B 1 116 ? 6.746 -16.234 -7.09 1 97.25 116 TYR B N 1
ATOM 3746 C CA . TYR B 1 116 ? 5.328 -16.062 -6.781 1 97.25 116 TYR B CA 1
ATOM 3747 C C . TYR B 1 116 ? 4.543 -17.312 -7.113 1 97.25 116 TYR B C 1
ATOM 3749 O O . TYR B 1 116 ? 4.352 -17.641 -8.289 1 97.25 116 TYR B O 1
ATOM 3757 N N . THR B 1 117 ? 4.039 -18.016 -6.191 1 95.88 117 THR B N 1
ATOM 3758 C CA . THR B 1 117 ? 3.805 -19.453 -6.25 1 95.88 117 THR B CA 1
ATOM 3759 C C . THR B 1 117 ? 2.5 -19.766 -6.98 1 95.88 117 THR B C 1
ATOM 3761 O O . THR B 1 117 ? 2.188 -20.922 -7.242 1 95.88 117 THR B O 1
ATOM 3764 N N . PHE B 1 118 ? 1.725 -18.797 -7.422 1 96.69 118 PHE B N 1
ATOM 3765 C CA . PHE B 1 118 ? 0.426 -19.047 -8.039 1 96.69 118 PHE B CA 1
ATOM 3766 C C . PHE B 1 118 ? 0.584 -19.812 -9.344 1 96.69 118 PHE B C 1
ATOM 3768 O O . PHE B 1 118 ? -0.263 -20.641 -9.688 1 96.69 118 PHE B O 1
ATOM 3775 N N . VAL B 1 119 ? 1.644 -19.594 -10.07 1 97.44 119 VAL B N 1
ATOM 3776 C CA . VAL B 1 119 ? 1.887 -20.328 -11.305 1 97.44 119 VAL B CA 1
ATOM 3777 C C . VAL B 1 119 ? 2.139 -21.812 -10.992 1 97.44 119 VAL B C 1
ATOM 3779 O O . VAL B 1 119 ? 1.729 -22.688 -11.742 1 97.44 119 VAL B O 1
ATOM 3782 N N . TRP B 1 120 ? 2.789 -22.016 -9.859 1 97.88 120 TRP B N 1
ATOM 3783 C CA . TRP B 1 120 ? 3.098 -23.391 -9.484 1 97.88 120 TRP B CA 1
ATOM 3784 C C . TRP B 1 120 ? 1.864 -24.094 -8.922 1 97.88 120 TRP B C 1
ATOM 3786 O O . TRP B 1 120 ? 1.664 -25.297 -9.148 1 97.88 120 TRP B O 1
ATOM 3796 N N . THR B 1 121 ? 1.045 -23.328 -8.188 1 97.56 121 THR B N 1
ATOM 3797 C CA . THR B 1 121 ? -0.255 -23.875 -7.797 1 97.56 121 THR B CA 1
ATOM 3798 C C . THR B 1 121 ? -1.047 -24.312 -9.023 1 97.56 121 THR B C 1
ATOM 3800 O O . THR B 1 121 ? -1.612 -25.406 -9.039 1 97.56 121 THR B O 1
ATOM 3803 N N . ALA B 1 122 ? -1.04 -23.516 -10.023 1 98.69 122 ALA B N 1
ATOM 3804 C CA . ALA B 1 122 ? -1.746 -23.844 -11.258 1 98.69 122 ALA B CA 1
ATOM 3805 C C . ALA B 1 122 ? -1.173 -25.109 -11.891 1 98.69 122 ALA B C 1
ATOM 3807 O O . ALA B 1 122 ? -1.921 -25.984 -12.328 1 98.69 122 ALA B O 1
ATOM 3808 N N . ALA B 1 123 ? 0.119 -25.234 -11.93 1 98.56 123 ALA B N 1
ATOM 3809 C CA . ALA B 1 123 ? 0.782 -26.391 -12.516 1 98.56 123 ALA B CA 1
ATOM 3810 C C . ALA B 1 123 ? 0.462 -27.656 -11.734 1 98.56 123 ALA B C 1
ATOM 3812 O O . ALA B 1 123 ? 0.187 -28.703 -12.32 1 98.56 123 ALA B O 1
ATOM 3813 N N . LEU B 1 124 ? 0.526 -27.562 -10.422 1 98.5 124 LEU B N 1
ATOM 3814 C CA . LEU B 1 124 ? 0.233 -28.703 -9.578 1 98.5 124 LEU B CA 1
ATOM 3815 C C . LEU B 1 124 ? -1.226 -29.125 -9.719 1 98.5 124 LEU B C 1
ATOM 3817 O O . LEU B 1 124 ? -1.536 -30.328 -9.695 1 98.5 124 LEU B O 1
ATOM 3821 N N . CYS B 1 125 ? -2.084 -28.172 -9.836 1 98.75 125 CYS B N 1
ATOM 3822 C CA . CYS B 1 125 ? -3.49 -28.453 -10.094 1 98.75 125 CYS B CA 1
ATOM 3823 C C . CYS B 1 125 ? -3.666 -29.203 -11.414 1 98.75 125 CYS B C 1
ATOM 3825 O O . CYS B 1 125 ? -4.422 -30.172 -11.492 1 98.75 125 CYS B O 1
ATOM 3827 N N . LEU B 1 126 ? -3.002 -28.734 -12.461 1 98.81 126 LEU B N 1
ATOM 3828 C CA . LEU B 1 126 ? -3.033 -29.406 -13.758 1 98.81 126 LEU B CA 1
ATOM 3829 C C . LEU B 1 126 ? -2.646 -30.875 -13.625 1 98.81 126 LEU B C 1
ATOM 3831 O O . LEU B 1 126 ? -3.338 -31.75 -14.148 1 98.81 126 LEU B O 1
ATOM 3835 N N . GLU B 1 127 ? -1.572 -31.094 -12.945 1 98.56 127 GLU B N 1
ATOM 3836 C CA . GLU B 1 127 ? -1.072 -32.438 -12.789 1 98.56 127 GLU B CA 1
ATOM 3837 C C . GLU B 1 127 ? -2.064 -33.312 -12.023 1 98.56 127 GLU B C 1
ATOM 3839 O O . GLU B 1 127 ? -2.352 -34.438 -12.438 1 98.56 127 GLU B O 1
ATOM 3844 N N . ALA B 1 128 ? -2.59 -32.812 -10.93 1 98.62 128 ALA B N 1
ATOM 3845 C CA . ALA B 1 128 ? -3.539 -33.562 -10.102 1 98.62 128 ALA B CA 1
ATOM 3846 C C . ALA B 1 128 ? -4.816 -33.875 -10.875 1 98.62 128 ALA B C 1
ATOM 3848 O O . ALA B 1 128 ? -5.32 -35 -10.828 1 98.62 128 ALA B O 1
ATOM 3849 N N . ALA B 1 129 ? -5.344 -32.938 -11.578 1 98.75 129 ALA B N 1
ATOM 3850 C CA . ALA B 1 129 ? -6.57 -33.094 -12.352 1 98.75 129 ALA B CA 1
ATOM 3851 C C . ALA B 1 129 ? -6.371 -34.094 -13.492 1 98.75 129 ALA B C 1
ATOM 3853 O O . ALA B 1 129 ? -7.207 -34.969 -13.711 1 98.75 129 ALA B O 1
ATOM 3854 N N . SER B 1 130 ? -5.297 -33.938 -14.195 1 98.44 130 SER B N 1
ATOM 3855 C CA . SER B 1 130 ? -5.016 -34.812 -15.344 1 98.44 130 SER B CA 1
ATOM 3856 C C . SER B 1 130 ? -4.938 -36.281 -14.938 1 98.44 130 SER B C 1
ATOM 3858 O O . SER B 1 130 ? -5.332 -37.156 -15.695 1 98.44 130 SER B O 1
ATOM 3860 N N . ALA B 1 131 ? -4.441 -36.531 -13.789 1 97.88 131 ALA B N 1
ATOM 3861 C CA . ALA B 1 131 ? -4.324 -37.875 -13.281 1 97.88 131 ALA B CA 1
ATOM 3862 C C . ALA B 1 131 ? -5.695 -38.562 -13.156 1 97.88 131 ALA B C 1
ATOM 3864 O O . ALA B 1 131 ? -5.801 -39.781 -13.172 1 97.88 131 ALA B O 1
ATOM 3865 N N . LEU B 1 132 ? -6.73 -37.75 -13.078 1 98.06 132 LEU B N 1
ATOM 3866 C CA . LEU B 1 132 ? -8.086 -38.25 -12.93 1 98.06 132 LEU B CA 1
ATOM 3867 C C . LEU B 1 132 ? -8.891 -38.062 -14.219 1 98.06 132 LEU B C 1
ATOM 3869 O O . LEU B 1 132 ? -10.102 -38.281 -14.234 1 98.06 132 LEU B O 1
ATOM 3873 N N . GLY B 1 133 ? -8.203 -37.594 -15.242 1 97.56 133 GLY B N 1
ATOM 3874 C CA . GLY B 1 133 ? -8.859 -37.375 -16.516 1 97.56 133 GLY B CA 1
ATOM 3875 C C . GLY B 1 133 ? -9.688 -36.125 -16.547 1 97.56 133 GLY B C 1
ATOM 3876 O O . GLY B 1 133 ? -10.547 -35.938 -17.422 1 97.56 133 GLY B O 1
ATOM 3877 N N . ILE B 1 134 ? -9.516 -35.281 -15.609 1 98.56 134 ILE B N 1
ATOM 3878 C CA . ILE B 1 134 ? -10.242 -34 -15.523 1 98.56 134 ILE B CA 1
ATOM 3879 C C . ILE B 1 134 ? -9.508 -32.938 -16.344 1 98.56 134 ILE B C 1
ATOM 3881 O O . ILE B 1 134 ? -8.297 -32.781 -16.203 1 98.56 134 ILE B O 1
ATOM 3885 N N . THR B 1 135 ? -10.188 -32.25 -17.172 1 98.38 135 THR B N 1
ATOM 3886 C CA . THR B 1 135 ? -9.594 -31.172 -17.969 1 98.38 135 THR B CA 1
ATOM 3887 C C . THR B 1 135 ? -9.359 -29.922 -17.125 1 98.38 135 THR B C 1
ATOM 3889 O O . THR B 1 135 ? -10.242 -29.516 -16.359 1 98.38 135 THR B O 1
ATOM 3892 N N . THR B 1 136 ? -8.172 -29.391 -17.188 1 98.81 136 THR B N 1
ATOM 3893 C CA . THR B 1 136 ? -7.871 -28.094 -16.594 1 98.81 136 THR B CA 1
ATOM 3894 C C . THR B 1 136 ? -8.125 -26.969 -17.609 1 98.81 136 THR B C 1
ATOM 3896 O O . THR B 1 136 ? -7.699 -27.047 -18.75 1 98.81 136 THR B O 1
ATOM 3899 N N . VAL B 1 137 ? -8.883 -25.969 -17.188 1 98.88 137 VAL B N 1
ATOM 3900 C CA . VAL B 1 137 ? -9.148 -24.781 -18.016 1 98.88 137 VAL B CA 1
ATOM 3901 C C . VAL B 1 137 ? -8.5 -23.562 -17.375 1 98.88 137 VAL B C 1
ATOM 3903 O O . VAL B 1 137 ? -8.875 -23.141 -16.281 1 98.88 137 VAL B O 1
ATOM 3906 N N . ILE B 1 138 ? -7.543 -22.969 -18.047 1 98.94 138 ILE B N 1
ATOM 3907 C CA . ILE B 1 138 ? -6.887 -21.75 -17.578 1 98.94 138 ILE B CA 1
ATOM 3908 C C . ILE B 1 138 ? -7.555 -20.531 -18.188 1 98.94 138 ILE B C 1
ATOM 3910 O O . ILE B 1 138 ? -7.66 -20.406 -19.406 1 98.94 138 ILE B O 1
ATOM 3914 N N . LEU B 1 139 ? -8.078 -19.641 -17.375 1 98.88 139 LEU B N 1
ATOM 3915 C CA . LEU B 1 139 ? -8.461 -18.312 -17.828 1 98.88 139 LEU B CA 1
ATOM 3916 C C . LEU B 1 139 ? -7.285 -17.344 -17.734 1 98.88 139 LEU B C 1
ATOM 3918 O O . LEU B 1 139 ? -7.02 -16.781 -16.672 1 98.88 139 LEU B O 1
ATOM 3922 N N . ASP B 1 140 ? -6.641 -17.172 -18.844 1 98.81 140 ASP B N 1
ATOM 3923 C CA . ASP B 1 140 ? -5.32 -16.547 -18.844 1 98.81 140 ASP B CA 1
ATOM 3924 C C . ASP B 1 140 ? -5.418 -15.055 -18.547 1 98.81 140 ASP B C 1
ATOM 3926 O O . ASP B 1 140 ? -6.453 -14.438 -18.797 1 98.81 140 ASP B O 1
ATOM 3930 N N . ARG B 1 141 ? -4.41 -14.516 -17.938 1 98.44 141 ARG B N 1
ATOM 3931 C CA . ARG B 1 141 ? -4.305 -13.125 -17.531 1 98.44 141 ARG B CA 1
ATOM 3932 C C . ARG B 1 141 ? -2.947 -12.539 -17.922 1 98.44 141 ARG B C 1
ATOM 3934 O O . ARG B 1 141 ? -1.983 -13.281 -18.125 1 98.44 141 ARG B O 1
ATOM 3941 N N . PRO B 1 142 ? -2.889 -11.203 -17.984 1 98.19 142 PRO B N 1
ATOM 3942 C CA . PRO B 1 142 ? -1.615 -10.57 -18.328 1 98.19 142 PRO B CA 1
ATOM 3943 C C . PRO B 1 142 ? -0.556 -10.734 -17.25 1 98.19 142 PRO B C 1
ATOM 3945 O O . PRO B 1 142 ? -0.884 -10.75 -16.047 1 98.19 142 PRO B O 1
ATOM 3948 N N . ASN B 1 143 ? 0.665 -10.969 -17.656 1 98.19 143 ASN B N 1
ATOM 3949 C CA . ASN B 1 143 ? 1.812 -10.734 -16.781 1 98.19 143 ASN B CA 1
ATOM 3950 C C . ASN B 1 143 ? 2.031 -9.242 -16.531 1 98.19 143 ASN B C 1
ATOM 3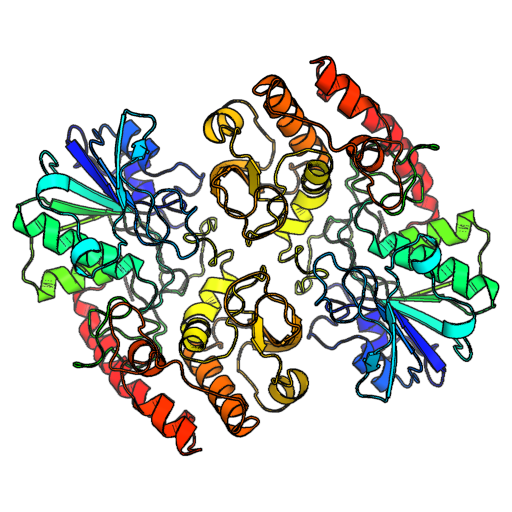952 O O . ASN B 1 143 ? 2.277 -8.484 -17.469 1 98.19 143 ASN B O 1
ATOM 3956 N N . PRO B 1 144 ? 1.943 -8.781 -15.297 1 97.69 144 PRO B N 1
ATOM 3957 C CA . PRO B 1 144 ? 2.002 -7.336 -15.062 1 97.69 144 PRO B CA 1
ATOM 3958 C C . PRO B 1 144 ? 3.377 -6.742 -15.359 1 97.69 144 PRO B C 1
ATOM 3960 O O . PRO B 1 144 ? 3.514 -5.523 -15.469 1 97.69 144 PRO B O 1
ATOM 3963 N N . LEU B 1 145 ? 4.391 -7.547 -15.492 1 97.56 145 LEU B N 1
ATOM 3964 C CA . LEU B 1 145 ? 5.738 -7.07 -15.797 1 97.56 145 LEU B CA 1
ATOM 3965 C C . LEU B 1 145 ? 6.016 -7.133 -17.297 1 97.56 145 LEU B C 1
ATOM 3967 O O . LEU B 1 145 ? 7.133 -6.855 -17.734 1 97.56 145 LEU B O 1
ATOM 3971 N N . GLY B 1 146 ? 5.035 -7.539 -18.047 1 96.06 146 GLY B N 1
ATOM 3972 C CA . GLY B 1 146 ? 5.211 -7.672 -19.484 1 96.06 146 GLY B CA 1
ATOM 3973 C C . GLY B 1 146 ? 5.645 -9.062 -19.906 1 96.06 146 GLY B C 1
ATOM 3974 O O . GLY B 1 146 ? 5.617 -10 -19.109 1 96.06 146 GLY B O 1
ATOM 3975 N N . GLY B 1 147 ? 5.98 -9.219 -21.172 1 96.12 147 GLY B N 1
ATOM 3976 C CA . GLY B 1 147 ? 6.289 -10.539 -21.688 1 96.12 147 GLY B CA 1
ATOM 3977 C C . GLY B 1 147 ? 7.602 -10.586 -22.453 1 96.12 147 GLY B C 1
ATOM 3978 O O . GLY B 1 147 ? 7.844 -11.508 -23.234 1 96.12 147 GLY B O 1
ATOM 3979 N N . VAL B 1 148 ? 8.453 -9.539 -22.156 1 95.5 148 VAL B N 1
ATOM 3980 C CA . VAL B 1 148 ? 9.625 -9.438 -23.016 1 95.5 148 VAL B CA 1
ATOM 3981 C C . VAL B 1 148 ? 10.898 -9.57 -22.172 1 95.5 148 VAL B C 1
ATOM 3983 O O . VAL B 1 148 ? 11.734 -10.438 -22.453 1 95.5 148 VAL B O 1
ATOM 3986 N N . VAL B 1 149 ? 11.031 -8.805 -21.109 1 96.56 149 VAL B N 1
ATOM 3987 C CA . VAL B 1 149 ? 12.273 -8.727 -20.344 1 96.56 149 VAL B CA 1
ATOM 3988 C C . VAL B 1 149 ? 12.336 -9.883 -19.359 1 96.56 149 VAL B C 1
ATOM 3990 O O . VAL B 1 149 ? 11.383 -10.125 -18.609 1 96.56 149 VAL B O 1
ATOM 3993 N N . MET B 1 150 ? 13.391 -10.641 -19.422 1 97.75 150 MET B N 1
ATOM 3994 C CA . MET B 1 150 ? 13.656 -11.719 -18.484 1 97.75 150 MET B CA 1
ATOM 3995 C C . MET B 1 150 ? 14.906 -11.422 -17.656 1 97.75 150 MET B C 1
ATOM 3997 O O . MET B 1 150 ? 15.836 -10.781 -18.156 1 97.75 150 MET B O 1
ATOM 4001 N N . GLU B 1 151 ? 14.906 -11.828 -16.391 1 97.38 151 GLU B N 1
ATOM 4002 C CA . GLU B 1 151 ? 16.016 -11.641 -15.469 1 97.38 151 GLU B CA 1
ATOM 4003 C C . GLU B 1 151 ? 16.203 -12.875 -14.586 1 97.38 151 GLU B C 1
ATOM 4005 O O . GLU B 1 151 ? 15.25 -13.609 -14.32 1 97.38 151 GLU B O 1
ATOM 4010 N N . GLY B 1 152 ? 17.438 -13.055 -14.117 1 97.62 152 GLY B N 1
ATOM 4011 C CA . GLY B 1 152 ? 17.734 -14.094 -13.148 1 97.62 152 GLY B CA 1
ATOM 4012 C C . GLY B 1 152 ? 17.875 -15.469 -13.773 1 97.62 152 GLY B C 1
ATOM 4013 O O . GLY B 1 152 ? 17.141 -15.812 -14.703 1 97.62 152 GLY B O 1
ATOM 4014 N N . ALA B 1 153 ? 18.734 -16.297 -13.266 1 95.06 153 ALA B N 1
ATOM 4015 C CA . ALA B 1 153 ? 19.016 -17.625 -13.82 1 95.06 153 ALA B CA 1
ATOM 4016 C C . ALA B 1 153 ? 17.812 -18.531 -13.688 1 95.06 153 ALA B C 1
ATOM 4018 O O . ALA B 1 153 ? 17.016 -18.406 -12.75 1 95.06 153 ALA B O 1
ATOM 4019 N N . PRO B 1 154 ? 17.656 -19.438 -14.664 1 96.25 154 PRO B N 1
ATOM 4020 C CA . PRO B 1 154 ? 16.656 -20.484 -14.469 1 96.25 154 PRO B CA 1
ATOM 4021 C C . PRO B 1 154 ? 16.938 -21.359 -13.25 1 96.25 154 PRO B C 1
ATOM 4023 O O . PRO B 1 154 ? 18.078 -21.469 -12.82 1 96.25 154 PRO B O 1
ATOM 4026 N N . GLN B 1 155 ? 15.914 -21.891 -12.758 1 95.75 155 GLN B N 1
ATOM 4027 C CA . GLN B 1 155 ? 15.992 -22.734 -11.57 1 95.75 155 GLN B CA 1
ATOM 4028 C C . GLN B 1 155 ? 16.719 -24.047 -11.883 1 95.75 155 GLN B C 1
ATOM 4030 O O . GLN B 1 155 ? 16.219 -24.891 -12.625 1 95.75 155 GLN B O 1
ATOM 4035 N N . ARG B 1 156 ? 17.906 -24.234 -11.344 1 94.25 156 ARG B N 1
ATOM 4036 C CA . ARG B 1 156 ? 18.672 -25.453 -11.586 1 94.25 156 ARG B CA 1
ATOM 4037 C C . ARG B 1 156 ? 18.109 -26.625 -10.805 1 94.25 156 ARG B C 1
ATOM 4039 O O . ARG B 1 156 ? 17.516 -26.453 -9.734 1 94.25 156 ARG B O 1
ATOM 4046 N N . ALA B 1 157 ? 18.672 -27.719 -11.43 1 91.31 157 ALA B N 1
ATOM 4047 C CA . ALA B 1 157 ? 18.297 -28.953 -10.727 1 91.31 157 ALA B CA 1
ATOM 4048 C C . ALA B 1 157 ? 18.922 -29 -9.336 1 91.31 157 ALA B C 1
ATOM 4050 O O . ALA B 1 157 ? 20.062 -28.578 -9.148 1 91.31 157 ALA B O 1
ATOM 4051 N N . GLY B 1 158 ? 18.328 -29.297 -8.234 1 94.19 158 GLY B N 1
ATOM 4052 C CA . GLY B 1 158 ? 18.828 -29.375 -6.871 1 94.19 158 GLY B CA 1
ATOM 4053 C C . GLY B 1 158 ? 18.406 -28.188 -6.023 1 94.19 158 GLY B C 1
ATOM 4054 O O . GLY B 1 158 ? 18.531 -28.219 -4.797 1 94.19 158 GLY B O 1
ATOM 4055 N N . TYR B 1 159 ? 18 -27.234 -6.719 1 96.38 159 TYR B N 1
ATOM 4056 C CA . TYR B 1 159 ? 17.547 -26.047 -6.016 1 96.38 159 TYR B CA 1
ATOM 4057 C C . TYR B 1 159 ? 16.062 -25.797 -6.238 1 96.38 159 TYR B C 1
ATOM 4059 O O . TYR B 1 159 ? 15.609 -24.641 -6.254 1 96.38 159 TYR B O 1
ATOM 4067 N N . ARG B 1 160 ? 15.328 -26.828 -6.477 1 95.12 160 ARG B N 1
ATOM 4068 C CA . ARG B 1 160 ? 13.898 -26.719 -6.699 1 95.12 160 ARG B CA 1
ATOM 4069 C C . ARG B 1 160 ? 13.133 -26.734 -5.383 1 95.12 160 ARG B C 1
ATOM 4071 O O . ARG B 1 160 ? 13.57 -27.344 -4.41 1 95.12 160 ARG B O 1
ATOM 4078 N N . SER B 1 161 ? 12.125 -26.047 -5.305 1 95.44 161 SER B N 1
ATOM 4079 C CA . SER B 1 161 ? 11.148 -25.922 -4.227 1 95.44 161 SER B CA 1
ATOM 4080 C C . SER B 1 161 ? 9.828 -25.344 -4.734 1 95.44 161 SER B C 1
ATOM 4082 O O . SER B 1 161 ? 9.625 -25.219 -5.941 1 95.44 161 SER B O 1
ATOM 4084 N N . PHE B 1 162 ? 8.922 -25.062 -3.85 1 95.75 162 PHE B N 1
ATOM 4085 C CA . PHE B 1 162 ? 7.641 -24.5 -4.254 1 95.75 162 PHE B CA 1
ATOM 4086 C C . PHE B 1 162 ? 7.832 -23.125 -4.875 1 95.75 162 PHE B C 1
ATOM 4088 O O . PHE B 1 162 ? 6.957 -22.625 -5.586 1 95.75 162 PHE B O 1
ATOM 4095 N N . VAL B 1 163 ? 9.008 -22.469 -4.684 1 96.38 163 VAL B N 1
ATOM 4096 C CA . VAL B 1 163 ? 9.25 -21.141 -5.246 1 96.38 163 VAL B CA 1
ATOM 4097 C C . VAL B 1 163 ? 9.93 -21.266 -6.605 1 96.38 163 VAL B C 1
ATOM 4099 O O . VAL B 1 163 ? 10.344 -20.266 -7.199 1 96.38 163 VAL B O 1
ATOM 4102 N N . GLY B 1 164 ? 10.047 -22.484 -7.105 1 97.25 164 GLY B N 1
ATOM 4103 C CA . GLY B 1 164 ? 10.625 -22.781 -8.406 1 97.25 164 GLY B CA 1
ATOM 4104 C C . GLY B 1 164 ? 10.586 -24.25 -8.766 1 97.25 164 GLY B C 1
ATOM 4105 O O . GLY B 1 164 ? 11.57 -24.969 -8.586 1 97.25 164 GLY B O 1
ATOM 4106 N N . LEU B 1 165 ? 9.523 -24.672 -9.398 1 97.06 165 LEU B N 1
ATOM 4107 C CA . LEU B 1 165 ? 9.32 -26.094 -9.664 1 97.06 165 LEU B CA 1
ATOM 4108 C C . LEU B 1 165 ? 9.938 -26.484 -11.008 1 97.06 165 LEU B C 1
ATOM 4110 O O . LEU B 1 165 ? 10.18 -27.672 -11.266 1 97.06 165 LEU B O 1
ATOM 4114 N N . HIS B 1 166 ? 10.141 -25.562 -11.859 1 97.06 166 HIS B N 1
ATOM 4115 C CA . HIS B 1 166 ? 10.68 -25.797 -13.188 1 97.06 166 HIS B CA 1
ATOM 4116 C C . HIS B 1 166 ? 11.781 -24.797 -13.523 1 97.06 166 HIS B C 1
ATOM 4118 O O . HIS B 1 166 ? 11.961 -23.812 -12.805 1 97.06 166 HIS B O 1
ATOM 4124 N N . ASP B 1 167 ? 12.531 -25.078 -14.586 1 96.19 167 ASP B N 1
ATOM 4125 C CA . ASP B 1 167 ? 13.711 -24.297 -14.953 1 96.19 167 ASP B CA 1
ATOM 4126 C C . ASP B 1 167 ? 13.32 -23 -15.641 1 96.19 167 ASP B C 1
ATOM 4128 O O . ASP B 1 167 ? 13.688 -22.766 -16.797 1 96.19 167 ASP B O 1
ATOM 4132 N N . VAL B 1 168 ? 12.633 -22.125 -14.945 1 97.62 168 VAL B N 1
ATOM 4133 C CA . VAL B 1 168 ? 12.164 -20.828 -15.406 1 97.62 168 VAL B CA 1
ATOM 4134 C C . VAL B 1 168 ? 12.961 -19.719 -14.719 1 97.62 168 VAL B C 1
ATOM 4136 O O . VAL B 1 168 ? 13.32 -19.844 -13.547 1 97.62 168 VAL B O 1
ATOM 4139 N N . PRO B 1 169 ? 13.305 -18.656 -15.461 1 98.38 169 PRO B N 1
ATOM 4140 C CA . PRO B 1 169 ? 14.008 -17.531 -14.836 1 98.38 169 PRO B CA 1
ATOM 4141 C C . PRO B 1 169 ? 13.164 -16.828 -13.773 1 98.38 169 PRO B C 1
ATOM 4143 O O . PRO B 1 169 ? 11.961 -17.078 -13.672 1 98.38 169 PRO B O 1
ATOM 4146 N N . VAL B 1 170 ? 13.805 -15.984 -12.969 1 98.62 170 VAL B N 1
ATOM 4147 C CA . VAL B 1 170 ? 13.148 -15.258 -11.891 1 98.62 170 VAL B CA 1
ATOM 4148 C C . VAL B 1 170 ? 12.039 -14.375 -12.461 1 98.62 170 VAL B C 1
ATOM 4150 O O . VAL B 1 170 ? 10.875 -14.492 -12.07 1 98.62 170 VAL B O 1
ATOM 4153 N N . ARG B 1 171 ? 12.445 -13.383 -13.258 1 98.38 171 ARG B N 1
ATOM 4154 C CA . ARG B 1 171 ? 11.5 -12.68 -14.117 1 98.38 171 ARG B CA 1
ATOM 4155 C C . ARG B 1 171 ? 11.305 -13.422 -15.438 1 98.38 171 ARG B C 1
ATOM 4157 O O . ARG B 1 171 ? 12.195 -13.43 -16.281 1 98.38 171 ARG B O 1
ATOM 4164 N N . HIS B 1 172 ? 10.148 -14.062 -15.617 1 98.12 172 HIS B N 1
ATOM 4165 C CA . HIS B 1 172 ? 10.07 -15.102 -16.625 1 98.12 172 HIS B CA 1
ATOM 4166 C C . HIS B 1 172 ? 9.383 -14.594 -17.891 1 98.12 172 HIS B C 1
ATOM 4168 O O . HIS B 1 172 ? 9.461 -15.234 -18.953 1 98.12 172 HIS B O 1
ATOM 4174 N N . ALA B 1 173 ? 8.617 -13.469 -17.781 1 98.06 173 ALA B N 1
ATOM 4175 C CA . ALA B 1 173 ? 8.016 -12.812 -18.938 1 98.06 173 ALA B CA 1
ATOM 4176 C C . ALA B 1 173 ? 7 -13.734 -19.625 1 98.06 173 ALA B C 1
ATOM 4178 O O . ALA B 1 173 ? 6.855 -13.703 -20.844 1 98.06 173 ALA B O 1
ATOM 4179 N N . MET B 1 174 ? 6.359 -14.578 -18.891 1 98.56 174 MET B N 1
ATOM 4180 C CA . MET B 1 174 ? 5.32 -15.469 -19.406 1 98.56 174 MET B CA 1
ATOM 4181 C C . MET B 1 174 ? 4.023 -15.289 -18.625 1 98.56 174 MET B C 1
ATOM 4183 O O . MET B 1 174 ? 4.039 -14.844 -17.469 1 98.56 174 MET B O 1
ATOM 4187 N N . THR B 1 175 ? 2.871 -15.531 -19.266 1 98.56 175 THR B N 1
ATOM 4188 C CA . THR B 1 175 ? 1.604 -15.578 -18.547 1 98.56 175 THR B CA 1
ATOM 4189 C C . THR B 1 175 ? 1.438 -16.922 -17.828 1 98.56 175 THR B C 1
ATOM 4191 O O . THR B 1 175 ? 2.193 -17.859 -18.078 1 98.56 175 THR B O 1
ATOM 4194 N N . ILE B 1 176 ? 0.483 -16.984 -16.922 1 98.56 176 ILE B N 1
ATOM 4195 C CA . ILE B 1 176 ? 0.211 -18.234 -16.219 1 98.56 176 ILE B CA 1
ATOM 4196 C C . ILE B 1 176 ? -0.208 -19.312 -17.219 1 98.56 176 ILE B C 1
ATOM 4198 O O . ILE B 1 176 ? 0.188 -20.469 -17.094 1 98.56 176 ILE B O 1
ATOM 4202 N N . GLY B 1 177 ? -0.988 -18.938 -18.219 1 98.81 177 GLY B N 1
ATOM 4203 C CA . GLY B 1 177 ? -1.337 -19.891 -19.266 1 98.81 177 GLY B CA 1
ATOM 4204 C C . GLY B 1 177 ? -0.128 -20.453 -19.984 1 98.81 177 GLY B C 1
ATOM 4205 O O . GLY B 1 177 ? -0.072 -21.656 -20.266 1 98.81 177 GLY B O 1
ATOM 4206 N N . GLU B 1 178 ? 0.801 -19.625 -20.281 1 98.88 178 GLU B N 1
ATOM 4207 C CA . GLU B 1 178 ? 2.008 -20.047 -20.984 1 98.88 178 GLU B CA 1
ATOM 4208 C C . GLU B 1 178 ? 2.865 -20.969 -20.125 1 98.88 178 GLU B C 1
ATOM 4210 O O . GLU B 1 178 ? 3.391 -21.969 -20.609 1 98.88 178 GLU B O 1
ATOM 4215 N N . ILE B 1 179 ? 3.008 -20.641 -18.844 1 98.75 179 ILE B N 1
ATOM 4216 C CA . ILE B 1 179 ? 3.785 -21.484 -17.938 1 98.75 179 ILE B CA 1
ATOM 4217 C C . ILE B 1 179 ? 3.115 -22.844 -17.797 1 98.75 179 ILE B C 1
ATOM 4219 O O . ILE B 1 179 ? 3.783 -23.875 -17.859 1 98.75 179 ILE B O 1
ATOM 4223 N N . VAL B 1 180 ? 1.808 -22.859 -17.641 1 98.81 180 VAL B N 1
ATOM 4224 C CA . VAL B 1 180 ? 1.083 -24.109 -17.469 1 98.81 180 VAL B CA 1
ATOM 4225 C C . VAL B 1 180 ? 1.144 -24.922 -18.75 1 98.81 180 VAL B C 1
ATOM 4227 O O . VAL B 1 180 ? 1.239 -26.156 -18.719 1 98.81 180 VAL B O 1
ATOM 4230 N N . THR B 1 181 ? 1.08 -24.266 -19.891 1 98.88 181 THR B N 1
ATOM 4231 C CA . THR B 1 181 ? 1.271 -24.938 -21.172 1 98.88 181 THR B CA 1
ATOM 4232 C C . THR B 1 181 ? 2.645 -25.594 -21.234 1 98.88 181 THR B C 1
ATOM 4234 O O . THR B 1 181 ? 2.771 -26.734 -21.703 1 98.88 181 THR B O 1
ATOM 4237 N N . MET B 1 182 ? 3.658 -24.906 -20.812 1 98.75 182 MET B N 1
ATOM 4238 C CA . MET B 1 182 ? 5.004 -25.453 -20.75 1 98.75 182 MET B CA 1
ATOM 4239 C C . MET B 1 182 ? 5.031 -26.719 -19.906 1 98.75 182 MET B C 1
ATOM 4241 O O . MET B 1 182 ? 5.551 -27.75 -20.344 1 98.75 182 MET B O 1
ATOM 4245 N N . VAL B 1 183 ? 4.426 -26.688 -18.75 1 98.62 183 VAL B N 1
ATOM 4246 C CA . VAL B 1 183 ? 4.426 -27.828 -17.828 1 98.62 183 VAL B CA 1
ATOM 4247 C C . VAL B 1 183 ? 3.65 -29 -18.453 1 98.62 183 VAL B C 1
ATOM 4249 O O . VAL B 1 183 ? 4.086 -30.141 -18.391 1 98.62 183 VAL B O 1
ATOM 4252 N N . ALA B 1 184 ? 2.52 -28.719 -19.047 1 98.81 184 ALA B N 1
ATOM 4253 C CA . ALA B 1 184 ? 1.728 -29.734 -19.719 1 98.81 184 ALA B CA 1
ATOM 4254 C C . ALA B 1 184 ? 2.549 -30.453 -20.797 1 98.81 184 ALA B C 1
ATOM 4256 O O . ALA B 1 184 ? 2.521 -31.672 -20.891 1 98.81 184 ALA B O 1
ATOM 4257 N N . SER B 1 185 ? 3.234 -29.656 -21.547 1 98.5 185 SER B N 1
ATOM 4258 C CA . SER B 1 185 ? 4.074 -30.188 -22.609 1 98.5 185 SER B CA 1
ATOM 4259 C C . SER B 1 185 ? 5.168 -31.094 -22.047 1 98.5 185 SER B C 1
ATOM 4261 O O . SER B 1 185 ? 5.371 -32.219 -22.531 1 98.5 185 SER B O 1
ATOM 4263 N N . LEU B 1 186 ? 5.824 -30.609 -21.062 1 97.5 186 LEU B N 1
ATOM 4264 C CA . LEU B 1 186 ? 6.938 -31.328 -20.469 1 97.5 186 LEU B CA 1
ATOM 4265 C C . LEU B 1 186 ? 6.457 -32.625 -19.812 1 97.5 186 LEU B C 1
ATOM 4267 O O . LEU B 1 186 ? 7.195 -33.625 -19.766 1 97.5 186 LEU B O 1
ATOM 4271 N N . ARG B 1 187 ? 5.219 -32.656 -19.344 1 97.69 187 ARG B N 1
ATOM 4272 C CA . ARG B 1 187 ? 4.684 -33.812 -18.609 1 97.69 187 ARG B CA 1
ATOM 4273 C C . ARG B 1 187 ? 3.842 -34.688 -19.516 1 97.69 187 ARG B C 1
ATOM 4275 O O . ARG B 1 187 ? 3.33 -35.719 -19.078 1 97.69 187 ARG B O 1
ATOM 4282 N N . GLY B 1 188 ? 3.643 -34.281 -20.734 1 98.12 188 GLY B N 1
ATOM 4283 C CA . GLY B 1 188 ? 2.832 -35.062 -21.688 1 98.12 188 GLY B CA 1
ATOM 4284 C C . GLY B 1 188 ? 1.354 -35.031 -21.344 1 98.12 188 GLY B C 1
ATOM 4285 O O . GLY B 1 188 ? 0.673 -36.062 -21.469 1 98.12 188 GLY B O 1
ATOM 4286 N N . ILE B 1 189 ? 0.875 -33.938 -20.828 1 98.38 189 ILE B N 1
ATOM 4287 C CA . ILE B 1 189 ? -0.523 -33.812 -20.438 1 98.38 189 ILE B CA 1
ATOM 4288 C C . ILE B 1 189 ? -1.311 -33.125 -21.547 1 98.38 189 ILE B C 1
ATOM 4290 O O . ILE B 1 189 ? -0.962 -32 -21.969 1 98.38 189 ILE B O 1
ATOM 4294 N N . ASP B 1 190 ? -2.414 -33.719 -21.984 1 97.31 190 ASP B N 1
ATOM 4295 C CA . ASP B 1 190 ? -3.229 -33.188 -23.062 1 97.31 190 ASP B CA 1
ATOM 4296 C C . ASP B 1 190 ? -4.516 -32.562 -22.531 1 97.31 190 ASP B C 1
ATOM 4298 O O . ASP B 1 190 ? -5.164 -31.766 -23.203 1 97.31 190 ASP B O 1
ATOM 4302 N N . ALA B 1 191 ? -4.918 -32.906 -21.375 1 97.56 191 ALA B N 1
ATOM 4303 C CA . ALA B 1 191 ? -6.176 -32.438 -20.781 1 97.56 191 ALA B CA 1
ATOM 4304 C C . ALA B 1 191 ? -6.066 -31.016 -20.281 1 97.56 191 ALA B C 1
ATOM 4306 O O . ALA B 1 191 ? -6.305 -30.734 -19.094 1 97.56 191 ALA B O 1
ATOM 4307 N N . LEU B 1 192 ? -5.664 -30.062 -21.156 1 98.69 192 LEU B N 1
ATOM 4308 C CA . LEU B 1 192 ? -5.492 -28.641 -20.859 1 98.69 192 LEU B CA 1
ATOM 4309 C C . LEU B 1 192 ? -6.184 -27.781 -21.922 1 98.69 192 LEU B C 1
ATOM 4311 O O . LEU B 1 192 ? -6.047 -28.031 -23.125 1 98.69 192 LEU B O 1
ATOM 4315 N N . GLU B 1 193 ? -7.008 -26.906 -21.484 1 98.56 193 GLU B N 1
ATOM 4316 C CA . GLU B 1 193 ? -7.582 -25.844 -22.297 1 98.56 193 GLU B CA 1
ATOM 4317 C C . GLU B 1 193 ? -7.184 -24.469 -21.766 1 98.56 193 GLU B C 1
ATOM 4319 O O . GLU B 1 193 ? -7.367 -24.172 -20.594 1 98.56 193 GLU B O 1
ATOM 4324 N N . VAL B 1 194 ? -6.582 -23.641 -22.625 1 98.81 194 VAL B N 1
ATOM 4325 C CA . VAL B 1 194 ? -6.273 -22.266 -22.234 1 98.81 194 VAL B CA 1
ATOM 4326 C C . VAL B 1 194 ? -7.215 -21.297 -22.953 1 98.81 194 VAL B C 1
ATOM 4328 O O . VAL B 1 194 ? -7.234 -21.25 -24.188 1 98.81 194 VAL B O 1
ATOM 4331 N N . VAL B 1 195 ? -8.062 -20.625 -22.219 1 98.75 195 VAL B N 1
ATOM 4332 C CA . VAL B 1 195 ? -8.797 -19.484 -22.766 1 98.75 195 VAL B CA 1
ATOM 4333 C C . VAL B 1 195 ? -7.883 -18.266 -22.844 1 98.75 195 VAL B C 1
ATOM 4335 O O . VAL B 1 195 ? -7.68 -17.562 -21.844 1 98.75 195 VAL B O 1
ATOM 4338 N N . THR B 1 196 ? -7.359 -18 -24.016 1 98.5 196 THR B N 1
ATOM 4339 C CA . THR B 1 196 ? -6.375 -16.938 -24.219 1 98.5 196 THR B CA 1
ATOM 4340 C C . THR B 1 196 ? -7.027 -15.562 -24.094 1 98.5 196 THR B C 1
ATOM 4342 O O . THR B 1 196 ? -8.25 -15.438 -24.156 1 98.5 196 THR B O 1
ATOM 4345 N N . MET B 1 197 ? -6.211 -14.633 -23.859 1 98.44 197 MET B N 1
ATOM 4346 C CA . MET B 1 197 ? -6.676 -13.242 -23.812 1 98.44 197 MET B CA 1
ATOM 4347 C C . MET B 1 197 ? -6.875 -12.695 -25.219 1 98.44 197 MET B C 1
ATOM 4349 O O . MET B 1 197 ? -6.277 -13.195 -26.188 1 98.44 197 MET B O 1
ATOM 4353 N N . ASP B 1 198 ? -7.727 -11.805 -25.297 1 97.31 198 ASP B N 1
ATOM 4354 C CA . ASP B 1 198 ? -7.883 -11.047 -26.531 1 97.31 198 ASP B CA 1
ATOM 4355 C C . ASP B 1 198 ? -7.273 -9.648 -26.391 1 97.31 198 ASP B C 1
ATOM 4357 O O . ASP B 1 198 ? -7.551 -8.938 -25.422 1 97.31 198 ASP B O 1
ATOM 4361 N N . GLY B 1 199 ? -6.312 -9.305 -27.266 1 95.88 199 GLY B N 1
ATOM 4362 C CA . GLY B 1 199 ? -5.805 -7.949 -27.344 1 95.88 199 GLY B CA 1
ATOM 4363 C C . GLY B 1 199 ? -4.602 -7.707 -26.453 1 95.88 199 GLY B C 1
ATOM 4364 O O . GLY B 1 199 ? -4.098 -6.586 -26.375 1 95.88 199 GLY B O 1
ATOM 4365 N N . TRP B 1 200 ? -4.156 -8.695 -25.719 1 96.56 200 TRP B N 1
ATOM 4366 C CA . TRP B 1 200 ? -2.99 -8.484 -24.875 1 96.56 200 TRP B CA 1
ATOM 4367 C C . TRP B 1 200 ? -1.731 -8.297 -25.719 1 96.56 200 TRP B C 1
ATOM 4369 O O . TRP B 1 200 ? -1.461 -9.086 -26.625 1 96.56 200 TRP B O 1
ATOM 4379 N N . ASP B 1 201 ? -1.083 -7.238 -25.453 1 95.12 201 ASP B N 1
ATOM 4380 C CA . ASP B 1 201 ? 0.214 -6.906 -26.031 1 95.12 201 ASP B CA 1
ATOM 4381 C C . ASP B 1 201 ? 1.31 -6.906 -24.969 1 95.12 201 ASP B C 1
ATOM 4383 O O . ASP B 1 201 ? 1.353 -6.016 -24.125 1 95.12 201 ASP B O 1
ATOM 4387 N N . ALA B 1 202 ? 2.223 -7.836 -25.094 1 93.81 202 ALA B N 1
ATOM 4388 C CA . ALA B 1 202 ? 3.254 -8.109 -24.094 1 93.81 202 ALA B CA 1
ATOM 4389 C C . ALA B 1 202 ? 4.203 -6.922 -23.953 1 93.81 202 ALA B C 1
ATOM 4391 O O . ALA B 1 202 ? 4.977 -6.848 -22.984 1 93.81 202 ALA B O 1
ATOM 4392 N N . THR B 1 203 ? 4.141 -5.977 -24.844 1 92.44 203 THR B N 1
ATOM 4393 C CA . THR B 1 203 ? 5.051 -4.84 -24.828 1 92.44 203 THR B CA 1
ATOM 4394 C C . THR B 1 203 ? 4.371 -3.615 -24.219 1 92.44 203 THR B C 1
ATOM 4396 O O . THR B 1 203 ? 5.012 -2.584 -24 1 92.44 203 THR B O 1
ATOM 4399 N N . ARG B 1 204 ? 3.086 -3.822 -23.953 1 90.38 204 ARG B N 1
ATOM 4400 C CA . ARG B 1 204 ? 2.336 -2.703 -23.391 1 90.38 204 ARG B CA 1
ATOM 4401 C C . ARG B 1 204 ? 2.283 -2.783 -21.859 1 90.38 204 ARG B C 1
ATOM 4403 O O . ARG B 1 204 ? 2.498 -3.852 -21.281 1 90.38 204 ARG B O 1
ATOM 4410 N N . GLY B 1 205 ? 2.041 -1.661 -21.266 1 88.94 205 GLY B N 1
ATOM 4411 C CA . GLY B 1 205 ? 1.912 -1.601 -19.812 1 88.94 205 GLY B CA 1
ATOM 4412 C C . GLY B 1 205 ? 0.607 -2.186 -19.312 1 88.94 205 GLY B C 1
ATOM 4413 O O . GLY B 1 205 ? -0.261 -2.557 -20.094 1 88.94 205 GLY B O 1
ATOM 4414 N N . TRP B 1 206 ? 0.5 -2.35 -18 1 94.31 206 TRP B N 1
ATOM 4415 C CA . TRP B 1 206 ? -0.67 -2.881 -17.312 1 94.31 206 TRP B CA 1
ATOM 4416 C C . TRP B 1 206 ? -1.906 -2.039 -17.609 1 94.31 206 TRP B C 1
ATOM 4418 O O . TRP B 1 206 ? -1.878 -0.813 -17.484 1 94.31 206 TRP B O 1
ATOM 4428 N N . GLU B 1 207 ? -3.037 -2.617 -17.953 1 92.44 207 GLU B N 1
ATOM 4429 C CA . GLU B 1 207 ? -4.211 -1.898 -18.438 1 92.44 207 GLU B CA 1
ATOM 4430 C C . GLU B 1 207 ? -5.43 -2.172 -17.562 1 92.44 207 GLU B C 1
ATOM 4432 O O . GLU B 1 207 ? -6.512 -1.643 -17.812 1 92.44 207 GLU B O 1
ATOM 4437 N N . LEU B 1 208 ? -5.32 -3.023 -16.594 1 95.19 208 LEU B N 1
ATOM 4438 C CA . LEU B 1 208 ? -6.445 -3.473 -15.781 1 95.19 208 LEU B CA 1
ATOM 4439 C C . LEU B 1 208 ? -6.395 -2.854 -14.391 1 95.19 208 LEU B C 1
ATOM 4441 O O . LEU B 1 208 ? -5.34 -2.383 -13.953 1 95.19 208 LEU B O 1
ATOM 4445 N N . PRO B 1 209 ? -7.586 -2.766 -13.711 1 95 209 PRO B N 1
ATOM 4446 C CA . PRO B 1 209 ? -7.48 -2.396 -12.297 1 95 209 PRO B CA 1
ATOM 4447 C C . PRO B 1 209 ? -6.633 -3.377 -11.492 1 95 209 PRO B C 1
ATOM 4449 O O . PRO B 1 209 ? -6.633 -4.578 -11.773 1 95 209 PRO B O 1
ATOM 4452 N N . TRP B 1 210 ? -5.934 -2.82 -10.578 1 97.38 210 TRP B N 1
ATOM 4453 C CA . TRP B 1 210 ? -5.109 -3.693 -9.742 1 97.38 210 TRP B CA 1
ATOM 4454 C C . TRP B 1 210 ? -5.848 -4.074 -8.469 1 97.38 210 TRP B C 1
ATOM 4456 O O . TRP B 1 210 ? -6.219 -3.203 -7.672 1 97.38 210 TRP B O 1
ATOM 4466 N N . VAL B 1 211 ? -6.152 -5.285 -8.344 1 97.69 211 VAL B N 1
ATOM 4467 C CA . VAL B 1 211 ? -6.609 -5.891 -7.094 1 97.69 211 VAL B CA 1
ATOM 4468 C C . VAL B 1 211 ? -5.488 -6.734 -6.492 1 97.69 211 VAL B C 1
ATOM 4470 O O . VAL B 1 211 ? -4.859 -7.535 -7.188 1 97.69 211 VAL B O 1
ATOM 4473 N N . LEU B 1 212 ? -5.148 -6.484 -5.227 1 97.25 212 LEU B N 1
ATOM 4474 C CA . LEU B 1 212 ? -4.023 -7.203 -4.637 1 97.25 212 LEU B CA 1
ATOM 4475 C C . LEU B 1 212 ? -4.266 -8.711 -4.66 1 97.25 212 LEU B C 1
ATOM 4477 O O . LEU B 1 212 ? -5.211 -9.195 -4.039 1 97.25 212 LEU B O 1
ATOM 4481 N N . PRO B 1 213 ? -3.426 -9.477 -5.293 1 96.56 213 PRO B N 1
ATOM 4482 C CA . PRO B 1 213 ? -3.617 -10.93 -5.34 1 96.56 213 PRO B CA 1
ATOM 4483 C C . PRO B 1 213 ? -3.24 -11.617 -4.031 1 96.56 213 PRO B C 1
ATOM 4485 O O . PRO B 1 213 ? -3.629 -12.766 -3.799 1 96.56 213 PRO B O 1
ATOM 4488 N N . SER B 1 214 ? -2.457 -11.008 -3.258 1 95.38 214 SER B N 1
ATOM 4489 C CA . SER B 1 214 ? -2.086 -11.414 -1.906 1 95.38 214 SER B CA 1
ATOM 4490 C C . SER B 1 214 ? -1.951 -10.203 -0.987 1 95.38 214 SER B C 1
ATOM 4492 O O . SER B 1 214 ? -1.839 -9.07 -1.458 1 95.38 214 SER B O 1
ATOM 4494 N N . PRO B 1 215 ? -1.975 -10.367 0.259 1 95.5 215 PRO B N 1
ATOM 4495 C CA . PRO B 1 215 ? -2.025 -9.242 1.192 1 95.5 215 PRO B CA 1
ATOM 4496 C C . PRO B 1 215 ? -0.835 -8.297 1.045 1 95.5 215 PRO B C 1
ATOM 4498 O O . PRO B 1 215 ? -0.957 -7.102 1.31 1 95.5 215 PRO B O 1
ATOM 4501 N N . ASN B 1 216 ? 0.284 -8.781 0.584 1 96.94 216 ASN B N 1
ATOM 4502 C CA . ASN B 1 216 ? 1.486 -7.961 0.543 1 96.94 216 ASN B CA 1
ATOM 4503 C C . ASN B 1 216 ? 1.868 -7.594 -0.888 1 96.94 216 ASN B C 1
ATOM 4505 O O . ASN B 1 216 ? 3.027 -7.281 -1.165 1 96.94 216 ASN B O 1
ATOM 4509 N N . MET B 1 217 ? 0.926 -7.676 -1.799 1 97.81 217 MET B N 1
ATOM 4510 C CA . MET B 1 217 ? 1.069 -7.191 -3.17 1 97.81 217 MET B CA 1
ATOM 4511 C C . MET B 1 217 ? 0.061 -6.086 -3.465 1 97.81 217 MET B C 1
ATOM 4513 O O . MET B 1 217 ? -0.747 -6.207 -4.387 1 97.81 217 MET B O 1
ATOM 4517 N N . PRO B 1 218 ? 0.222 -5.008 -2.752 1 97.88 218 PRO B N 1
ATOM 4518 C CA . PRO B 1 218 ? -0.858 -4.02 -2.719 1 97.88 218 PRO B CA 1
ATOM 4519 C C . PRO B 1 218 ? -0.958 -3.213 -4.012 1 97.88 218 PRO B C 1
ATOM 4521 O O . PRO B 1 218 ? -2.029 -2.697 -4.344 1 97.88 218 PRO B O 1
ATOM 4524 N N . THR B 1 219 ? 0.218 -3.062 -4.711 1 97.81 219 THR B N 1
ATOM 4525 C CA . THR B 1 219 ? 0.232 -2.148 -5.848 1 97.81 219 THR B CA 1
ATOM 4526 C C . THR B 1 219 ? 1.012 -2.75 -7.016 1 97.81 219 THR B C 1
ATOM 4528 O O . THR B 1 219 ? 1.756 -3.717 -6.84 1 97.81 219 THR B O 1
ATOM 4531 N N . LEU B 1 220 ? 0.793 -2.143 -8.148 1 97.19 220 LEU B N 1
ATOM 4532 C CA . LEU B 1 220 ? 1.593 -2.5 -9.32 1 97.19 220 LEU B CA 1
ATOM 4533 C C . LEU B 1 220 ? 3.066 -2.193 -9.078 1 97.19 220 LEU B C 1
ATOM 4535 O O . LEU B 1 220 ? 3.941 -2.912 -9.57 1 97.19 220 LEU B O 1
ATOM 4539 N N . ASP B 1 221 ? 3.342 -1.124 -8.273 1 97.5 221 ASP B N 1
ATOM 4540 C CA . ASP B 1 221 ? 4.723 -0.798 -7.918 1 97.5 221 ASP B CA 1
ATOM 4541 C C . ASP B 1 221 ? 5.383 -1.953 -7.172 1 97.5 221 ASP B C 1
ATOM 4543 O O . ASP B 1 221 ? 6.559 -2.248 -7.391 1 97.5 221 ASP B O 1
ATOM 4547 N N . THR B 1 222 ? 4.605 -2.547 -6.348 1 98.56 222 THR B N 1
ATOM 4548 C CA . THR B 1 222 ? 5.117 -3.693 -5.605 1 98.56 222 THR B CA 1
ATOM 4549 C C . THR B 1 222 ? 5.504 -4.824 -6.555 1 98.56 222 THR B C 1
ATOM 4551 O O . THR B 1 222 ? 6.574 -5.418 -6.418 1 98.56 222 THR B O 1
ATOM 4554 N N . ALA B 1 223 ? 4.637 -5.074 -7.523 1 98.44 223 ALA B N 1
ATOM 4555 C CA . ALA B 1 223 ? 4.922 -6.113 -8.508 1 98.44 223 ALA B CA 1
ATOM 4556 C C . ALA B 1 223 ? 6.195 -5.797 -9.289 1 98.44 223 ALA B C 1
ATOM 4558 O O . ALA B 1 223 ? 6.988 -6.691 -9.586 1 98.44 223 ALA B O 1
ATOM 4559 N N . ARG B 1 224 ? 6.422 -4.535 -9.555 1 98.25 224 ARG B N 1
ATOM 4560 C CA . ARG B 1 224 ? 7.551 -4.098 -10.367 1 98.25 224 ARG B CA 1
ATOM 4561 C C . ARG B 1 224 ? 8.875 -4.391 -9.664 1 98.25 224 ARG B C 1
ATOM 4563 O O . ARG B 1 224 ? 9.875 -4.703 -10.312 1 98.25 224 ARG B O 1
ATOM 4570 N N . VAL B 1 225 ? 8.836 -4.305 -8.367 1 98.88 225 VAL B N 1
ATOM 4571 C CA . VAL B 1 225 ? 10.102 -4.48 -7.66 1 98.88 225 VAL B CA 1
ATOM 4572 C C . VAL B 1 225 ? 10.211 -5.918 -7.148 1 98.88 225 VAL B C 1
ATOM 4574 O O . VAL B 1 225 ? 11.281 -6.355 -6.73 1 98.88 225 VAL B O 1
ATOM 4577 N N . TYR B 1 226 ? 9.211 -6.707 -7.188 1 98.81 226 TYR B N 1
ATOM 4578 C CA . TYR B 1 226 ? 9.07 -7.977 -6.488 1 98.81 226 TYR B CA 1
ATOM 4579 C C . TYR B 1 226 ? 10.117 -8.977 -6.961 1 98.81 226 TYR B C 1
ATOM 4581 O O . TYR B 1 226 ? 10.672 -9.734 -6.16 1 98.81 226 TYR B O 1
ATOM 4589 N N . PRO B 1 227 ? 10.5 -9.047 -8.297 1 98.88 227 PRO B N 1
ATOM 4590 C CA . PRO B 1 227 ? 11.523 -10.008 -8.711 1 98.88 227 PRO B CA 1
ATOM 4591 C C . PRO B 1 227 ? 12.828 -9.852 -7.926 1 98.88 227 PRO B C 1
ATOM 4593 O O . PRO B 1 227 ? 13.531 -10.844 -7.699 1 98.88 227 PRO B O 1
ATOM 4596 N N . GLY B 1 228 ? 13.102 -8.641 -7.57 1 98.81 228 GLY B N 1
ATOM 4597 C CA . GLY B 1 228 ? 14.258 -8.398 -6.719 1 98.81 228 GLY B CA 1
ATOM 4598 C C . GLY B 1 228 ? 13.914 -8.398 -5.238 1 98.81 228 GLY B C 1
ATOM 4599 O O . GLY B 1 228 ? 14.633 -8.992 -4.43 1 98.81 228 GLY B O 1
ATOM 4600 N N . GLY B 1 229 ? 12.797 -7.789 -4.914 1 98.75 229 GLY B N 1
ATOM 4601 C CA . GLY B 1 229 ? 12.398 -7.57 -3.533 1 98.75 229 GLY B CA 1
ATOM 4602 C C . GLY B 1 229 ? 12.266 -8.859 -2.742 1 98.75 229 GLY B C 1
ATOM 4603 O O . GLY B 1 229 ? 12.578 -8.898 -1.551 1 98.75 229 GLY B O 1
ATOM 4604 N N . CYS B 1 230 ? 11.844 -9.883 -3.361 1 98.56 230 CYS B N 1
ATOM 4605 C CA . CYS B 1 230 ? 11.617 -11.148 -2.674 1 98.56 230 CYS B CA 1
ATOM 4606 C C . CYS B 1 230 ? 12.938 -11.781 -2.254 1 98.56 230 CYS B C 1
ATOM 4608 O O . CYS B 1 230 ? 12.961 -12.633 -1.359 1 98.56 230 CYS B O 1
ATOM 4610 N N . LEU B 1 231 ? 14.055 -11.414 -2.881 1 98.75 231 LEU B N 1
ATOM 4611 C CA . LEU B 1 231 ? 15.359 -11.961 -2.502 1 98.75 231 LEU B CA 1
ATOM 4612 C C . LEU B 1 231 ? 15.68 -11.633 -1.048 1 98.75 231 LEU B C 1
ATOM 4614 O O . LEU B 1 231 ? 16.406 -12.367 -0.387 1 98.75 231 LEU B O 1
ATOM 4618 N N . ILE B 1 232 ? 15.125 -10.547 -0.573 1 98.81 232 ILE B N 1
ATOM 4619 C CA . ILE B 1 232 ? 15.367 -10.109 0.796 1 98.81 232 ILE B CA 1
ATOM 4620 C C . ILE B 1 232 ? 14.898 -11.18 1.776 1 98.81 232 ILE B C 1
ATOM 4622 O O . ILE B 1 232 ? 15.461 -11.336 2.861 1 98.81 232 ILE B O 1
ATOM 4626 N N . GLU B 1 233 ? 13.906 -11.992 1.376 1 98 233 GLU B N 1
ATOM 4627 C CA . GLU B 1 233 ? 13.422 -13.078 2.219 1 98 233 GLU B CA 1
ATOM 4628 C C . GLU B 1 233 ? 14.539 -14.062 2.549 1 98 233 GLU B C 1
ATOM 4630 O O . GLU B 1 233 ? 14.5 -14.742 3.58 1 98 233 GLU B O 1
ATOM 4635 N N . GLY B 1 234 ? 15.492 -14.125 1.698 1 98.62 234 GLY B N 1
ATOM 4636 C CA . GLY B 1 234 ? 16.609 -15.039 1.886 1 98.62 234 GLY B CA 1
ATOM 4637 C C . GLY B 1 234 ? 17.625 -14.539 2.893 1 98.62 234 GLY B C 1
ATOM 4638 O O . GLY B 1 234 ? 18.672 -15.156 3.092 1 98.62 234 GLY B O 1
ATOM 4639 N N . THR B 1 235 ? 17.359 -13.422 3.539 1 98.81 235 THR B N 1
ATOM 4640 C CA . THR B 1 235 ? 18.297 -12.781 4.461 1 98.81 235 THR B CA 1
ATOM 4641 C C . THR B 1 235 ? 17.609 -12.477 5.789 1 98.81 235 THR B C 1
ATOM 4643 O O . THR B 1 235 ? 16.438 -12.812 5.984 1 98.81 235 THR B O 1
ATOM 4646 N N . ASN B 1 236 ? 18.406 -11.867 6.707 1 98.69 236 ASN B N 1
ATOM 4647 C CA . ASN B 1 236 ? 17.859 -11.414 7.984 1 98.69 236 ASN B CA 1
ATOM 4648 C C . ASN B 1 236 ? 17.328 -9.984 7.887 1 98.69 236 ASN B C 1
ATOM 4650 O O . ASN B 1 236 ? 16.984 -9.375 8.906 1 98.69 236 ASN B O 1
ATOM 4654 N N . LEU B 1 237 ? 17.281 -9.391 6.707 1 98.88 237 LEU B N 1
ATOM 4655 C CA . LEU B 1 237 ? 16.688 -8.086 6.492 1 98.88 237 LEU B CA 1
ATOM 4656 C C . LEU B 1 237 ? 15.164 -8.195 6.41 1 98.88 237 LEU B C 1
ATOM 4658 O O . LEU B 1 237 ? 14.633 -9.211 5.961 1 98.88 237 LEU B O 1
ATOM 4662 N N . SER B 1 238 ? 14.492 -7.148 6.883 1 98.69 238 SER B N 1
ATOM 4663 C CA . SER B 1 238 ? 13.062 -7.031 6.617 1 98.69 238 SER B CA 1
ATOM 4664 C C . SER B 1 238 ? 12.797 -6.691 5.152 1 98.69 238 SER B C 1
ATOM 4666 O O . SER B 1 238 ? 13.398 -5.766 4.609 1 98.69 238 SER B O 1
ATOM 4668 N N . GLU B 1 239 ? 11.953 -7.414 4.531 1 98.62 239 GLU B N 1
ATOM 4669 C CA . GLU B 1 239 ? 11.531 -7.094 3.174 1 98.62 239 GLU B CA 1
ATOM 4670 C C . GLU B 1 239 ? 10.344 -6.125 3.182 1 98.62 239 GLU B C 1
ATOM 4672 O O . GLU B 1 239 ? 9.68 -5.949 2.16 1 98.62 239 GLU B O 1
ATOM 4677 N N . GLY B 1 240 ? 10.016 -5.594 4.344 1 98.06 240 GLY B N 1
ATOM 4678 C CA . GLY B 1 240 ? 9.008 -4.551 4.438 1 98.06 240 GLY B CA 1
ATOM 4679 C C . GLY B 1 240 ? 7.617 -5.09 4.711 1 98.06 240 GLY B C 1
ATOM 4680 O O . GLY B 1 240 ? 6.648 -4.324 4.754 1 98.06 240 GLY B O 1
ATOM 4681 N N . ARG B 1 241 ? 7.453 -6.43 4.812 1 97.38 241 ARG B N 1
ATOM 4682 C CA . ARG B 1 241 ? 6.195 -6.895 5.387 1 97.38 241 ARG B CA 1
ATOM 4683 C C . ARG B 1 241 ? 5.961 -6.281 6.762 1 97.38 241 ARG B C 1
ATOM 4685 O O . ARG B 1 241 ? 6.891 -6.152 7.559 1 97.38 241 ARG B O 1
ATOM 4692 N N . GLY B 1 242 ? 4.723 -5.863 7.004 1 96.12 242 GLY B N 1
ATOM 4693 C CA . GLY B 1 242 ? 4.438 -5.082 8.195 1 96.12 242 GLY B CA 1
ATOM 4694 C C . GLY B 1 242 ? 4.426 -3.588 7.945 1 96.12 242 GLY B C 1
ATOM 4695 O O . GLY B 1 242 ? 4.059 -2.807 8.828 1 96.12 242 GLY B O 1
ATOM 4696 N N . THR B 1 243 ? 4.918 -3.143 6.812 1 97.12 243 THR B N 1
ATOM 4697 C CA . THR B 1 243 ? 4.691 -1.793 6.305 1 97.12 243 THR B CA 1
ATOM 4698 C C . THR B 1 243 ? 3.576 -1.785 5.262 1 97.12 243 THR B C 1
ATOM 4700 O O . THR B 1 243 ? 3.006 -2.832 4.949 1 97.12 243 THR B O 1
ATOM 4703 N N . THR B 1 244 ? 3.33 -0.666 4.734 1 98 244 THR B N 1
ATOM 4704 C CA . THR B 1 244 ? 2.27 -0.583 3.734 1 98 244 THR B CA 1
ATOM 4705 C C . THR B 1 244 ? 2.85 -0.612 2.324 1 98 244 THR B C 1
ATOM 4707 O O . THR B 1 244 ? 2.111 -0.538 1.341 1 98 244 THR B O 1
ATOM 4710 N N . ARG B 1 245 ? 4.191 -0.716 2.221 1 98.25 245 ARG B N 1
ATOM 4711 C CA . ARG B 1 245 ? 4.863 -0.84 0.931 1 98.25 245 ARG B CA 1
ATOM 4712 C C . ARG B 1 245 ? 5.895 -1.963 0.956 1 98.25 245 ARG B C 1
ATOM 4714 O O . ARG B 1 245 ? 7.082 -1.725 0.74 1 98.25 245 ARG B O 1
ATOM 4721 N N . PRO B 1 246 ? 5.445 -3.199 1.1 1 98.38 246 PRO B N 1
ATOM 4722 C CA . PRO B 1 246 ? 6.379 -4.328 1.176 1 98.38 246 PRO B CA 1
ATOM 4723 C C . PRO B 1 246 ? 7.203 -4.5 -0.097 1 98.38 246 PRO B C 1
ATOM 4725 O O . PRO B 1 246 ? 6.734 -4.176 -1.19 1 98.38 246 PRO B O 1
ATOM 4728 N N . PHE B 1 247 ? 8.469 -4.945 0.062 1 98.81 247 PHE B N 1
ATOM 4729 C CA . PHE B 1 247 ? 9.43 -5.27 -0.988 1 98.81 247 PHE B CA 1
ATOM 4730 C C . PHE B 1 247 ? 10.008 -3.998 -1.599 1 98.81 247 PHE B C 1
ATOM 4732 O O . PHE B 1 247 ? 11.109 -4.012 -2.146 1 98.81 247 PHE B O 1
ATOM 4739 N N . GLU B 1 248 ? 9.242 -2.873 -1.53 1 98.88 248 GLU B N 1
ATOM 4740 C CA . GLU B 1 248 ? 9.781 -1.565 -1.891 1 98.88 248 GLU B CA 1
ATOM 4741 C C . GLU B 1 248 ? 10.625 -0.985 -0.758 1 98.88 248 GLU B C 1
ATOM 4743 O O . GLU B 1 248 ? 11.695 -0.421 -0.999 1 98.88 248 GLU B O 1
ATOM 4748 N N . ILE B 1 249 ? 10 -1.096 0.412 1 98.69 249 ILE B N 1
ATOM 4749 C CA . ILE B 1 249 ? 10.695 -0.728 1.637 1 98.69 249 ILE B CA 1
ATOM 4750 C C . ILE B 1 249 ? 11.414 -1.95 2.211 1 98.69 249 ILE B C 1
ATOM 4752 O O . ILE B 1 249 ? 10.812 -3.02 2.348 1 98.69 249 ILE B O 1
ATOM 4756 N N . PHE B 1 250 ? 12.695 -1.837 2.51 1 98.81 250 PHE B N 1
ATOM 4757 C CA . PHE B 1 250 ? 13.398 -2.936 3.16 1 98.81 250 PHE B CA 1
ATOM 4758 C C . PHE B 1 250 ? 14.609 -2.42 3.93 1 98.81 250 PHE B C 1
ATOM 4760 O O . PHE B 1 250 ? 15.062 -1.295 3.705 1 98.81 250 PHE B O 1
ATOM 4767 N N . GLY B 1 251 ? 15.039 -3.176 4.84 1 98.69 251 GLY B N 1
ATOM 4768 C CA . GLY B 1 251 ? 16.172 -2.811 5.684 1 98.69 251 GLY B CA 1
ATOM 4769 C C . GLY B 1 251 ? 16.25 -3.637 6.953 1 98.69 251 GLY B C 1
ATOM 4770 O O . GLY B 1 251 ? 15.805 -4.785 6.984 1 98.69 251 GLY B O 1
ATOM 4771 N N . ALA B 1 252 ? 16.938 -3.094 7.918 1 98.75 252 ALA B N 1
ATOM 4772 C CA . ALA B 1 252 ? 17.156 -3.693 9.234 1 98.75 252 ALA B CA 1
ATOM 4773 C C . ALA B 1 252 ? 17.641 -2.654 10.234 1 98.75 252 ALA B C 1
ATOM 4775 O O . ALA B 1 252 ? 18.047 -1.552 9.852 1 98.75 252 ALA B O 1
ATOM 4776 N N . PRO B 1 253 ? 17.625 -3.014 11.5 1 97.88 253 PRO B N 1
ATOM 4777 C CA . PRO B 1 253 ? 18.094 -2.051 12.5 1 97.88 253 PRO B CA 1
ATOM 4778 C C . PRO B 1 253 ? 19.547 -1.617 12.266 1 97.88 253 PRO B C 1
ATOM 4780 O O . PRO B 1 253 ? 19.906 -0.484 12.586 1 97.88 253 PRO B O 1
ATOM 4783 N N . PHE B 1 254 ? 20.359 -2.438 11.664 1 98.25 254 PHE B N 1
ATOM 4784 C CA . PHE B 1 254 ? 21.781 -2.154 11.539 1 98.25 254 PHE B CA 1
ATOM 4785 C C . PHE B 1 254 ? 22.078 -1.466 10.211 1 98.25 254 PHE B C 1
ATOM 4787 O O . PHE B 1 254 ? 23.203 -1.006 9.992 1 98.25 254 PHE B O 1
ATOM 4794 N N . VAL B 1 255 ? 21.109 -1.332 9.328 1 98.25 255 VAL B N 1
ATOM 4795 C CA . VAL B 1 255 ? 21.359 -0.815 7.988 1 98.25 255 VAL B CA 1
ATOM 4796 C C . VAL B 1 255 ? 21.391 0.711 8.023 1 98.25 255 VAL B C 1
ATOM 4798 O O . VAL B 1 255 ? 20.5 1.343 8.602 1 98.25 255 VAL B O 1
ATOM 4801 N N . ASP B 1 256 ? 22.359 1.28 7.434 1 96.44 256 ASP B N 1
ATOM 4802 C CA . ASP B 1 256 ? 22.422 2.713 7.164 1 96.44 256 ASP B CA 1
ATOM 4803 C C . ASP B 1 256 ? 21.875 3.035 5.781 1 96.44 256 ASP B C 1
ATOM 4805 O O . ASP B 1 256 ? 22.594 2.955 4.781 1 96.44 256 ASP B O 1
ATOM 4809 N N . GLY B 1 257 ? 20.656 3.469 5.738 1 96.88 257 GLY B N 1
ATOM 4810 C CA . GLY B 1 257 ? 19.969 3.723 4.477 1 96.88 257 GLY B CA 1
ATOM 4811 C C . GLY B 1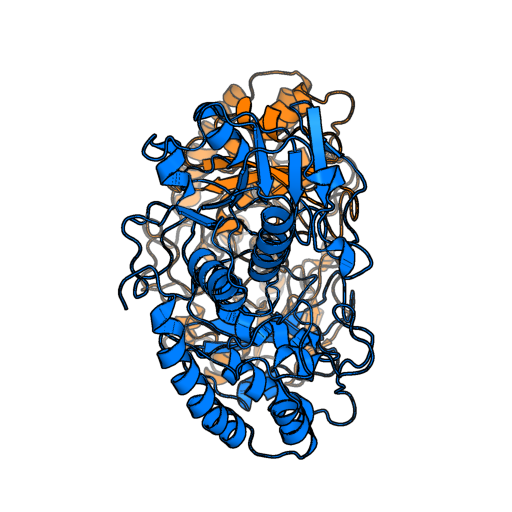 257 ? 20.625 4.828 3.664 1 96.88 257 GLY B C 1
ATOM 4812 O O . GLY B 1 257 ? 20.641 4.773 2.432 1 96.88 257 GLY B O 1
ATOM 4813 N N . ARG B 1 258 ? 21.125 5.844 4.332 1 95.38 258 ARG B N 1
ATOM 4814 C CA . ARG B 1 258 ? 21.781 6.949 3.639 1 95.38 258 ARG B CA 1
ATOM 4815 C C . ARG B 1 258 ? 23.047 6.477 2.939 1 95.38 258 ARG B C 1
ATOM 4817 O O . ARG B 1 258 ? 23.297 6.848 1.791 1 95.38 258 ARG B O 1
ATOM 4824 N N . ALA B 1 259 ? 23.812 5.688 3.646 1 97 259 ALA B N 1
ATOM 4825 C CA . ALA B 1 259 ? 25.031 5.141 3.051 1 97 259 ALA B CA 1
ATOM 4826 C C . ALA B 1 259 ? 24.703 4.246 1.86 1 97 259 ALA B C 1
ATOM 4828 O O . ALA B 1 259 ? 25.359 4.324 0.817 1 97 259 ALA B O 1
ATOM 4829 N N . LEU B 1 260 ? 23.703 3.43 2 1 98.12 260 LEU B N 1
ATOM 4830 C CA . LEU B 1 260 ? 23.312 2.533 0.92 1 98.12 260 LEU B CA 1
ATOM 4831 C C . LEU B 1 260 ? 22.906 3.324 -0.322 1 98.12 260 LEU B C 1
ATOM 4833 O O . LEU B 1 260 ? 23.344 3.008 -1.43 1 98.12 260 LEU B O 1
ATOM 4837 N N . ALA B 1 261 ? 22.109 4.352 -0.131 1 97.5 261 ALA B N 1
ATOM 4838 C CA . ALA B 1 261 ? 21.625 5.172 -1.236 1 97.5 261 ALA B CA 1
ATOM 4839 C C . ALA B 1 261 ? 22.766 5.902 -1.93 1 97.5 261 ALA B C 1
ATOM 4841 O O . ALA B 1 261 ? 22.703 6.156 -3.135 1 97.5 261 ALA B O 1
ATOM 4842 N N . ARG B 1 262 ? 23.734 6.246 -1.157 1 95.81 262 ARG B N 1
ATOM 4843 C CA . ARG B 1 262 ? 24.906 6.926 -1.699 1 95.81 262 ARG B CA 1
ATOM 4844 C C . ARG B 1 262 ? 25.781 5.961 -2.49 1 95.81 262 ARG B C 1
ATOM 4846 O O . ARG B 1 262 ? 26.297 6.309 -3.557 1 95.81 262 ARG B O 1
ATOM 4853 N N . ASP B 1 263 ? 25.859 4.734 -2.057 1 95.62 263 ASP B N 1
ATOM 4854 C CA . ASP B 1 263 ? 26.891 3.811 -2.541 1 95.62 263 ASP B CA 1
ATOM 4855 C C . ASP B 1 263 ? 26.375 2.992 -3.723 1 95.62 263 ASP B C 1
ATOM 4857 O O . ASP B 1 263 ? 27.156 2.426 -4.48 1 95.62 263 ASP B O 1
ATOM 4861 N N . VAL B 1 264 ? 25.094 2.857 -3.869 1 97.19 264 VAL B N 1
ATOM 4862 C CA . VAL B 1 264 ? 24.531 2.012 -4.918 1 97.19 264 VAL B CA 1
ATOM 4863 C C . VAL B 1 264 ? 23.672 2.859 -5.863 1 97.19 264 VAL B C 1
ATOM 4865 O O . VAL B 1 264 ? 22.734 3.518 -5.434 1 97.19 264 VAL B O 1
ATOM 4868 N N . VAL B 1 265 ? 24.047 2.83 -7.082 1 94.94 265 VAL B N 1
ATOM 4869 C CA . VAL B 1 265 ? 23.266 3.512 -8.102 1 94.94 265 VAL B CA 1
ATOM 4870 C C . VAL B 1 265 ? 22.516 2.484 -8.945 1 94.94 265 VAL B C 1
ATOM 4872 O O . VAL B 1 265 ? 23.109 1.541 -9.469 1 94.94 265 VAL B O 1
ATOM 4875 N N . ILE B 1 266 ? 21.234 2.648 -9.023 1 97 266 ILE B N 1
ATOM 4876 C CA . ILE B 1 266 ? 20.375 1.729 -9.766 1 97 266 ILE B CA 1
ATOM 4877 C C . ILE B 1 266 ? 19.766 2.449 -10.961 1 97 266 ILE B C 1
ATOM 4879 O O . ILE B 1 266 ? 19.125 3.49 -10.805 1 97 266 ILE B O 1
ATOM 4883 N N . GLU B 1 267 ? 19.969 1.896 -12.125 1 96.88 267 GLU B N 1
ATOM 4884 C CA . GLU B 1 267 ? 19.344 2.467 -13.312 1 96.88 267 GLU B CA 1
ATOM 4885 C C . GLU B 1 267 ? 17.812 2.352 -13.242 1 96.88 267 GLU B C 1
ATOM 4887 O O . GLU B 1 267 ? 17.281 1.305 -12.867 1 96.88 267 GLU B O 1
ATOM 4892 N N . GLY B 1 268 ? 17.141 3.461 -13.578 1 98.06 268 GLY B N 1
ATOM 4893 C CA . GLY B 1 268 ? 15.695 3.459 -13.695 1 98.06 268 GLY B CA 1
ATOM 4894 C C . GLY B 1 268 ? 14.992 3.576 -12.352 1 98.06 268 GLY B C 1
ATOM 4895 O O . GLY B 1 268 ? 13.766 3.463 -12.281 1 98.06 268 GLY B O 1
ATOM 4896 N N . ALA B 1 269 ? 15.727 3.805 -11.227 1 98.44 269 ALA B N 1
ATOM 4897 C CA . ALA B 1 269 ? 15.094 3.936 -9.914 1 98.44 269 ALA B CA 1
ATOM 4898 C C . ALA B 1 269 ? 15.914 4.848 -9 1 98.44 269 ALA B C 1
ATOM 4900 O O . ALA B 1 269 ? 17.094 5.102 -9.266 1 98.44 269 ALA B O 1
ATOM 4901 N N . VAL B 1 270 ? 15.281 5.355 -8 1 98.31 270 VAL B N 1
ATOM 4902 C CA . VAL B 1 270 ? 15.922 6.125 -6.941 1 98.31 270 VAL B CA 1
ATOM 4903 C C . VAL B 1 270 ? 15.773 5.395 -5.609 1 98.31 270 VAL B C 1
ATOM 4905 O O . VAL B 1 270 ? 14.703 4.879 -5.293 1 98.31 270 VAL B O 1
ATOM 4908 N N . LEU B 1 271 ? 16.875 5.254 -4.922 1 98.62 271 LEU B N 1
ATOM 4909 C CA . LEU B 1 271 ? 16.859 4.754 -3.553 1 98.62 271 LEU B CA 1
ATOM 4910 C C . LEU B 1 271 ? 16.656 5.898 -2.562 1 98.62 271 LEU B C 1
ATOM 4912 O O . LEU B 1 271 ? 17.547 6.742 -2.398 1 98.62 271 LEU B O 1
ATOM 4916 N N . ARG B 1 272 ? 15.555 5.898 -1.888 1 98.06 272 ARG B N 1
ATOM 4917 C CA . ARG B 1 272 ? 15.305 6.934 -0.889 1 98.06 272 ARG B CA 1
ATOM 4918 C C . ARG B 1 272 ? 15.539 6.398 0.521 1 98.06 272 ARG B C 1
ATOM 4920 O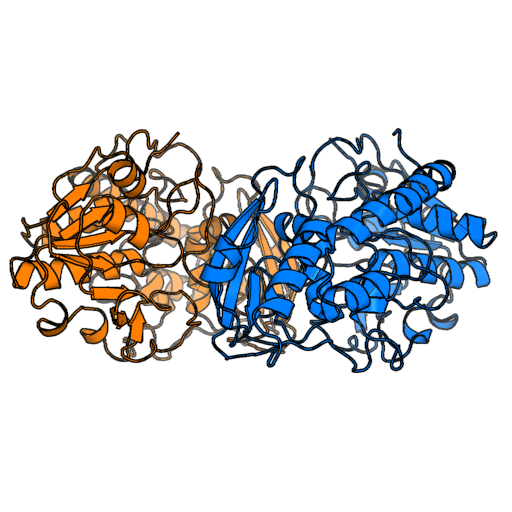 O . ARG B 1 272 ? 14.852 5.477 0.963 1 98.06 272 ARG B O 1
ATOM 4927 N N . PRO B 1 273 ? 16.484 6.973 1.235 1 96.94 273 PRO B N 1
ATOM 4928 C CA . PRO B 1 273 ? 16.703 6.504 2.605 1 96.94 273 PRO B CA 1
ATOM 4929 C C . PRO B 1 273 ? 15.516 6.793 3.523 1 96.94 273 PRO B C 1
ATOM 4931 O O . PRO B 1 273 ? 14.844 7.816 3.363 1 96.94 273 PRO B O 1
ATOM 4934 N N . LEU B 1 274 ? 15.32 5.867 4.461 1 96.44 274 LEU B N 1
ATOM 4935 C CA . LEU B 1 274 ? 14.25 6.062 5.438 1 96.44 274 LEU B CA 1
ATOM 4936 C C . LEU B 1 274 ? 14.492 5.211 6.68 1 96.44 274 LEU B C 1
ATOM 4938 O O . LEU B 1 274 ? 15.336 4.316 6.672 1 96.44 274 LEU B O 1
ATOM 4942 N N . THR B 1 275 ? 13.797 5.586 7.738 1 94.31 275 THR B N 1
ATOM 4943 C CA . THR B 1 275 ? 13.578 4.688 8.867 1 94.31 275 THR B CA 1
ATOM 4944 C C . THR B 1 275 ? 12.141 4.176 8.883 1 94.31 275 THR B C 1
ATOM 4946 O O . THR B 1 275 ? 11.219 4.867 8.43 1 94.31 275 THR B O 1
ATOM 4949 N N . PHE B 1 276 ? 11.953 2.932 9.273 1 95.5 276 PHE B N 1
ATOM 4950 C CA . PHE B 1 276 ? 10.625 2.324 9.336 1 95.5 276 PHE B CA 1
ATOM 4951 C C . PHE B 1 276 ? 10.562 1.288 10.453 1 95.5 276 PHE B C 1
ATOM 4953 O O . PHE B 1 276 ? 11.594 0.86 10.977 1 95.5 276 PHE B O 1
ATOM 4960 N N . SER B 1 277 ? 9.367 0.96 10.875 1 95.44 277 SER B N 1
ATOM 4961 C CA . SER B 1 277 ? 9.125 -0.073 11.875 1 95.44 277 SER B CA 1
ATOM 4962 C C . SER B 1 277 ? 8.055 -1.057 11.398 1 95.44 277 SER B C 1
ATOM 4964 O O . SER B 1 277 ? 6.863 -0.747 11.43 1 95.44 277 SER B O 1
ATOM 4966 N N . PRO B 1 278 ? 8.453 -2.246 10.977 1 95.94 278 PRO B N 1
ATOM 4967 C CA . PRO B 1 278 ? 7.441 -3.236 10.594 1 95.94 278 PRO B CA 1
ATOM 4968 C C . PRO B 1 278 ? 6.508 -3.605 11.742 1 95.94 278 PRO B C 1
ATOM 4970 O O . PRO B 1 278 ? 6.945 -3.693 12.891 1 95.94 278 PRO B O 1
ATOM 4973 N N . THR B 1 279 ? 5.25 -3.824 11.383 1 94.69 279 THR B N 1
ATOM 4974 C CA . THR B 1 279 ? 4.297 -4.16 12.43 1 94.69 279 THR B CA 1
ATOM 4975 C C . THR B 1 279 ? 4.242 -5.668 12.656 1 94.69 279 THR B C 1
ATOM 4977 O O . THR B 1 279 ? 3.705 -6.137 13.664 1 94.69 279 THR B O 1
ATOM 4980 N N . PHE B 1 280 ? 4.777 -6.402 11.688 1 92.88 280 PHE B N 1
ATOM 4981 C CA . PHE B 1 280 ? 4.859 -7.848 11.852 1 92.88 280 PHE B CA 1
ATOM 4982 C C . PHE B 1 280 ? 6.031 -8.414 11.062 1 92.88 280 PHE B C 1
ATOM 4984 O O . PHE B 1 280 ? 6.699 -7.691 10.32 1 92.88 280 PHE B O 1
ATOM 4991 N N . HIS B 1 281 ? 6.414 -9.711 11.242 1 94.69 281 HIS B N 1
ATOM 4992 C CA . HIS B 1 281 ? 7.5 -10.43 10.578 1 94.69 281 HIS B CA 1
ATOM 4993 C C . HIS B 1 281 ? 8.859 -9.883 11 1 94.69 281 HIS B C 1
ATOM 4995 O O . HIS B 1 281 ? 9.047 -9.5 12.156 1 94.69 281 HIS B O 1
ATOM 5001 N N . LYS B 1 282 ? 9.852 -9.906 10.172 1 97.44 282 LYS B N 1
ATOM 5002 C CA . LYS B 1 282 ? 11.227 -9.625 10.555 1 97.44 282 LYS B CA 1
ATOM 5003 C C . LYS B 1 282 ? 11.367 -8.219 11.133 1 97.44 282 LYS B C 1
ATOM 5005 O O . LYS B 1 282 ? 10.914 -7.246 10.516 1 97.44 282 LYS B O 1
ATOM 5010 N N . HIS B 1 283 ? 11.93 -8.203 12.375 1 97.56 283 HIS B N 1
ATOM 5011 C CA . HIS B 1 283 ? 12.242 -6.98 13.102 1 97.56 283 HIS B CA 1
ATOM 5012 C C . HIS B 1 283 ? 10.977 -6.227 13.492 1 97.56 283 HIS B C 1
ATOM 5014 O O . HIS B 1 283 ? 10.969 -4.992 13.523 1 97.56 283 HIS B O 1
ATOM 5020 N N . ALA B 1 284 ? 9.891 -6.945 13.688 1 96.06 284 ALA B N 1
ATOM 5021 C CA . ALA B 1 284 ? 8.633 -6.336 14.109 1 96.06 284 ALA B CA 1
ATOM 5022 C C . ALA B 1 284 ? 8.836 -5.434 15.32 1 96.06 284 ALA B C 1
ATOM 5024 O O . ALA B 1 284 ? 9.523 -5.809 16.266 1 96.06 284 ALA B O 1
ATOM 5025 N N . LYS B 1 285 ? 8.328 -4.168 15.219 1 93.31 285 LYS B N 1
ATOM 5026 C CA . LYS B 1 285 ? 8.266 -3.166 16.281 1 93.31 285 LYS B CA 1
ATOM 5027 C C . LYS B 1 285 ? 9.641 -2.566 16.562 1 93.31 285 LYS B C 1
ATOM 5029 O O . LYS B 1 285 ? 9.812 -1.812 17.516 1 93.31 285 LYS B O 1
ATOM 5034 N N . MET B 1 286 ? 10.586 -2.906 15.766 1 95.12 286 MET B N 1
ATOM 5035 C CA . MET B 1 286 ? 11.906 -2.289 15.859 1 95.12 286 MET B CA 1
ATOM 5036 C C . MET B 1 286 ? 12.086 -1.214 14.797 1 95.12 286 MET B C 1
ATOM 5038 O O . MET B 1 286 ? 11.594 -1.36 13.672 1 95.12 286 MET B O 1
ATOM 5042 N N . VAL B 1 287 ? 12.82 -0.161 15.172 1 94.12 287 VAL B N 1
ATOM 5043 C CA . VAL B 1 287 ? 13.156 0.853 14.18 1 94.12 287 VAL B CA 1
ATOM 5044 C C . VAL B 1 287 ? 14.25 0.327 13.258 1 94.12 287 VAL B C 1
ATOM 5046 O O . VAL B 1 287 ? 15.305 -0.116 13.727 1 94.12 287 VAL B O 1
ATOM 5049 N N . CYS B 1 288 ? 14.016 0.307 12.023 1 96.88 288 CYS B N 1
ATOM 5050 C CA . CYS B 1 288 ? 14.961 -0.122 11 1 96.88 288 CYS B CA 1
ATOM 5051 C C . CYS B 1 288 ? 15.414 1.059 10.148 1 96.88 288 CYS B C 1
ATOM 5053 O O . CYS B 1 288 ? 14.641 1.992 9.914 1 96.88 288 CYS B O 1
ATOM 5055 N N . GLY B 1 289 ? 16.703 1.04 9.789 1 96.69 289 GLY B N 1
ATOM 5056 C CA . GLY B 1 289 ? 17.156 1.84 8.664 1 96.69 289 GLY B CA 1
ATOM 5057 C C . GLY B 1 289 ? 17.094 1.096 7.344 1 96.69 289 GLY B C 1
ATOM 5058 O O . GLY B 1 289 ? 17.172 -0.135 7.312 1 96.69 289 GLY B O 1
ATOM 5059 N N . GLY B 1 290 ? 16.922 1.812 6.277 1 97.81 290 GLY B N 1
ATOM 5060 C CA . GLY B 1 290 ? 16.844 1.197 4.961 1 97.81 290 GLY B CA 1
ATOM 5061 C C . GLY B 1 290 ? 16.531 2.186 3.855 1 97.81 290 GLY B C 1
ATOM 5062 O O . GLY B 1 290 ? 16.906 3.354 3.93 1 97.81 290 GLY B O 1
ATOM 5063 N N . VAL B 1 291 ? 15.938 1.615 2.795 1 98.56 291 VAL B N 1
ATOM 5064 C CA . VAL B 1 291 ? 15.57 2.459 1.663 1 98.56 291 VAL B CA 1
ATOM 5065 C C . VAL B 1 291 ? 14.18 2.072 1.162 1 98.56 291 VAL B C 1
ATOM 5067 O O . VAL B 1 291 ? 13.688 0.981 1.46 1 98.56 291 VAL B O 1
ATOM 5070 N N . GLN B 1 292 ? 13.57 2.953 0.562 1 98.69 292 GLN B N 1
ATOM 5071 C CA . GLN B 1 292 ? 12.461 2.672 -0.345 1 98.69 292 GLN B CA 1
ATOM 5072 C C . GLN B 1 292 ? 12.891 2.822 -1.802 1 98.69 292 GLN B C 1
ATOM 5074 O O . GLN B 1 292 ? 13.523 3.816 -2.17 1 98.69 292 GLN B O 1
ATOM 5079 N N . VAL B 1 293 ? 12.578 1.873 -2.629 1 98.81 293 VAL B N 1
ATOM 5080 C CA . VAL B 1 293 ? 12.922 1.902 -4.047 1 98.81 293 VAL B CA 1
ATOM 5081 C C . VAL B 1 293 ? 11.797 2.572 -4.836 1 98.81 293 VAL B C 1
ATOM 5083 O O . VAL B 1 293 ? 10.656 2.109 -4.816 1 98.81 293 VAL B O 1
ATOM 5086 N N . HIS B 1 294 ? 12.117 3.684 -5.465 1 98.44 294 HIS B N 1
ATOM 5087 C CA . HIS B 1 294 ? 11.18 4.371 -6.352 1 98.44 294 HIS B CA 1
ATOM 5088 C C . HIS B 1 294 ? 11.555 4.16 -7.812 1 98.44 294 HIS B C 1
ATOM 5090 O O . HIS B 1 294 ? 12.539 4.73 -8.297 1 98.44 294 HIS B O 1
ATOM 5096 N N . VAL B 1 295 ? 10.758 3.402 -8.555 1 98.12 295 VAL B N 1
ATOM 5097 C CA . VAL B 1 295 ? 11 3.176 -9.969 1 98.12 295 VAL B CA 1
ATOM 5098 C C . VAL B 1 295 ? 10.602 4.414 -10.773 1 98.12 295 VAL B C 1
ATOM 5100 O O . VAL B 1 295 ? 9.461 4.875 -10.688 1 98.12 295 VAL B O 1
ATOM 5103 N N . THR B 1 296 ? 11.5 4.984 -11.508 1 96.81 296 THR B N 1
ATOM 5104 C CA . THR B 1 296 ? 11.258 6.219 -12.25 1 96.81 296 THR B CA 1
ATOM 5105 C C . THR B 1 296 ? 11.219 5.945 -13.75 1 96.81 296 THR B C 1
ATOM 5107 O O . THR B 1 296 ? 10.695 6.754 -14.516 1 96.81 296 THR B O 1
ATOM 5110 N N . ASP B 1 297 ? 11.828 4.875 -14.188 1 96.62 297 ASP B N 1
ATOM 5111 C CA . ASP B 1 297 ? 11.852 4.414 -15.57 1 96.62 297 ASP B CA 1
ATOM 5112 C C . ASP B 1 297 ? 11.773 2.889 -15.641 1 96.62 297 ASP B C 1
ATOM 5114 O O . ASP B 1 297 ? 12.789 2.205 -15.562 1 96.62 297 ASP B O 1
ATOM 5118 N N . GLU B 1 298 ? 10.641 2.404 -15.914 1 94.94 298 GLU B N 1
ATOM 5119 C CA . GLU B 1 298 ? 10.383 0.968 -15.875 1 94.94 298 GLU B CA 1
ATOM 5120 C C . GLU B 1 298 ? 11.203 0.229 -16.922 1 94.94 298 GLU B C 1
ATOM 5122 O O . GLU B 1 298 ? 11.617 -0.909 -16.703 1 94.94 298 GLU B O 1
ATOM 5127 N N . ALA B 1 299 ? 11.414 0.836 -18.031 1 94.31 299 ALA B N 1
ATOM 5128 C CA . ALA B 1 299 ? 12.125 0.199 -19.125 1 94.31 299 ALA B CA 1
ATOM 5129 C C . ALA B 1 299 ? 13.602 -0.017 -18.781 1 94.31 299 ALA B C 1
ATOM 5131 O O . ALA B 1 299 ? 14.242 -0.926 -19.312 1 94.31 299 ALA B O 1
ATOM 5132 N N . ARG B 1 300 ? 14.094 0.798 -17.875 1 96.25 300 ARG B N 1
ATOM 5133 C CA . ARG B 1 300 ? 15.516 0.737 -17.547 1 96.25 300 ARG B CA 1
ATOM 5134 C C . ARG B 1 300 ? 15.742 0.006 -16.234 1 96.25 300 ARG B C 1
ATOM 5136 O O . ARG B 1 300 ? 16.875 -0.379 -15.922 1 96.25 300 ARG B O 1
ATOM 5143 N N . PHE B 1 301 ? 14.727 -0.177 -15.523 1 98 301 PHE B N 1
ATOM 5144 C CA . PHE B 1 301 ? 14.836 -0.769 -14.195 1 98 301 PHE B CA 1
ATOM 5145 C C . PHE B 1 301 ? 14.891 -2.289 -14.281 1 98 301 PHE B C 1
ATOM 5147 O O . PHE B 1 301 ? 13.984 -2.914 -14.844 1 98 301 PHE B O 1
ATOM 5154 N N . ALA B 1 302 ? 15.914 -2.877 -13.719 1 97.94 302 ALA B N 1
ATOM 5155 C CA . ALA B 1 302 ? 16.078 -4.324 -13.594 1 97.94 302 ALA B CA 1
ATOM 5156 C C . ALA B 1 302 ? 16.031 -4.754 -12.125 1 97.94 302 ALA B C 1
ATOM 5158 O O . ALA B 1 302 ? 17.047 -4.797 -11.445 1 97.94 302 ALA B O 1
ATOM 5159 N N . PRO B 1 303 ? 14.836 -5.109 -11.672 1 98.69 303 PRO B N 1
ATOM 5160 C CA . PRO B 1 303 ? 14.656 -5.309 -10.227 1 98.69 303 PRO B CA 1
ATOM 5161 C C . PRO B 1 303 ? 15.555 -6.41 -9.672 1 98.69 303 PRO B C 1
ATOM 5163 O O . PRO B 1 303 ? 16.141 -6.242 -8.602 1 98.69 303 PRO B O 1
ATOM 5166 N N . TYR B 1 304 ? 15.672 -7.57 -10.336 1 98.69 304 TYR B N 1
ATOM 5167 C CA . TYR B 1 304 ? 16.5 -8.664 -9.836 1 98.69 304 TYR B CA 1
ATOM 5168 C C . TYR B 1 304 ? 17.953 -8.211 -9.656 1 98.69 304 TYR B C 1
ATOM 5170 O O . TYR B 1 304 ? 18.5 -8.305 -8.555 1 98.69 304 TYR B O 1
ATOM 5178 N N . ALA B 1 305 ? 18.516 -7.633 -10.664 1 98.38 305 ALA B N 1
ATOM 5179 C CA . ALA B 1 305 ? 19.906 -7.16 -10.617 1 98.38 305 ALA B CA 1
ATOM 5180 C C . ALA B 1 305 ? 20.078 -6.066 -9.57 1 98.38 305 ALA B C 1
ATOM 5182 O O . ALA B 1 305 ? 21.062 -6.055 -8.836 1 98.38 305 ALA B O 1
ATOM 5183 N N . ALA B 1 306 ? 19.141 -5.16 -9.531 1 98.62 306 ALA B N 1
ATOM 5184 C CA . ALA B 1 306 ? 19.203 -4.047 -8.594 1 98.62 306 ALA B CA 1
ATOM 5185 C C . ALA B 1 306 ? 19.297 -4.547 -7.152 1 98.62 306 ALA B C 1
ATOM 5187 O O . ALA B 1 306 ? 20.141 -4.09 -6.383 1 98.62 306 ALA B O 1
ATOM 5188 N N . TYR B 1 307 ? 18.484 -5.508 -6.812 1 98.88 307 TYR B N 1
ATOM 5189 C CA . TYR B 1 307 ? 18.422 -5.98 -5.434 1 98.88 307 TYR B CA 1
ATOM 5190 C C . TYR B 1 307 ? 19.641 -6.855 -5.109 1 98.88 307 TYR B C 1
ATOM 5192 O O . TYR B 1 307 ? 20.125 -6.859 -3.977 1 98.88 307 TYR B O 1
ATOM 5200 N N . VAL B 1 308 ? 20.109 -7.598 -6.086 1 98.69 308 VAL B N 1
ATOM 5201 C CA . VAL B 1 308 ? 21.359 -8.328 -5.883 1 98.69 308 VAL B CA 1
ATOM 5202 C C . VAL B 1 308 ? 22.484 -7.359 -5.535 1 98.69 308 VAL B C 1
ATOM 5204 O O . VAL B 1 308 ? 23.234 -7.594 -4.59 1 98.69 308 VAL B O 1
ATOM 5207 N N . ARG B 1 309 ? 22.578 -6.23 -6.27 1 98.44 309 ARG B N 1
ATOM 5208 C CA . ARG B 1 309 ? 23.609 -5.227 -6.02 1 98.44 309 ARG B CA 1
ATOM 5209 C C . ARG B 1 309 ? 23.438 -4.609 -4.633 1 98.44 309 ARG B C 1
ATOM 5211 O O . ARG B 1 309 ? 24.422 -4.391 -3.924 1 98.44 309 ARG B O 1
ATOM 5218 N N . MET B 1 310 ? 22.25 -4.344 -4.23 1 98.75 310 MET B N 1
ATOM 5219 C CA . MET B 1 310 ? 22 -3.746 -2.922 1 98.75 310 MET B CA 1
ATOM 5220 C C . MET B 1 310 ? 22.344 -4.727 -1.804 1 98.75 310 MET B C 1
ATOM 5222 O O . MET B 1 310 ? 22.922 -4.34 -0.79 1 98.75 310 MET B O 1
ATOM 5226 N N . LEU B 1 311 ? 21.969 -6.004 -1.996 1 98.69 311 LEU B N 1
ATOM 5227 C CA . LEU B 1 311 ? 22.312 -7.02 -1.007 1 98.69 311 LEU B CA 1
ATOM 5228 C C . LEU B 1 311 ? 23.812 -7.137 -0.845 1 98.69 311 LEU B C 1
ATOM 5230 O O . LEU B 1 311 ? 24.328 -7.238 0.276 1 98.69 311 LEU B O 1
ATOM 5234 N N . ALA B 1 312 ? 24.5 -7.125 -1.995 1 98.56 312 ALA B N 1
ATOM 5235 C CA . ALA B 1 312 ? 25.953 -7.188 -1.952 1 98.56 312 ALA B CA 1
ATOM 5236 C C . ALA B 1 312 ? 26.531 -6.008 -1.175 1 98.56 312 ALA B C 1
ATOM 5238 O O . ALA B 1 312 ? 27.438 -6.184 -0.35 1 98.56 312 ALA B O 1
ATOM 5239 N N . ALA B 1 313 ? 26.031 -4.828 -1.398 1 98.38 313 ALA B N 1
ATOM 5240 C CA . ALA B 1 313 ? 26.5 -3.621 -0.722 1 98.38 313 ALA B CA 1
ATOM 5241 C C . ALA B 1 313 ? 26.25 -3.701 0.781 1 98.38 313 ALA B C 1
ATOM 5243 O O . ALA B 1 313 ? 27.125 -3.355 1.583 1 98.38 313 ALA B O 1
ATOM 5244 N N . ILE B 1 314 ? 25.094 -4.16 1.173 1 98.69 314 ILE B N 1
ATOM 5245 C CA . ILE B 1 314 ? 24.734 -4.258 2.584 1 98.69 314 ILE B CA 1
ATOM 5246 C C . ILE B 1 314 ? 25.625 -5.301 3.268 1 98.69 314 ILE B C 1
ATOM 5248 O O . ILE B 1 314 ? 26.141 -5.059 4.355 1 98.69 314 ILE B O 1
ATOM 5252 N N . ALA B 1 315 ? 25.766 -6.473 2.607 1 98.38 315 ALA B N 1
ATOM 5253 C CA . ALA B 1 315 ? 26.609 -7.531 3.164 1 98.38 315 ALA B CA 1
ATOM 5254 C C . ALA B 1 315 ? 28.031 -7.035 3.387 1 98.38 315 ALA B C 1
ATOM 5256 O O . ALA B 1 315 ? 28.656 -7.352 4.406 1 98.38 315 ALA B O 1
ATOM 5257 N N . ARG B 1 316 ? 28.516 -6.281 2.445 1 97.38 316 ARG B N 1
ATOM 5258 C CA . ARG B 1 316 ? 29.875 -5.75 2.539 1 97.38 316 ARG B CA 1
ATOM 5259 C C . ARG B 1 316 ? 29.984 -4.734 3.674 1 97.38 316 ARG B C 1
ATOM 5261 O O . ARG B 1 316 ? 30.969 -4.754 4.434 1 97.38 316 ARG B O 1
ATOM 5268 N N . ALA B 1 317 ? 29.016 -3.906 3.826 1 97.5 317 ALA B N 1
ATOM 5269 C CA . ALA B 1 317 ? 29.062 -2.807 4.785 1 97.5 317 ALA B CA 1
ATOM 5270 C C . ALA B 1 317 ? 28.781 -3.305 6.203 1 97.5 317 ALA B C 1
ATOM 5272 O O . ALA B 1 317 ? 29.188 -2.676 7.18 1 97.5 317 ALA B O 1
ATOM 5273 N N . HIS B 1 318 ? 28.047 -4.449 6.305 1 97.31 318 HIS B N 1
ATOM 5274 C CA . HIS B 1 318 ? 27.578 -4.91 7.609 1 97.31 318 HIS B CA 1
ATOM 5275 C C . HIS B 1 318 ? 27.906 -6.387 7.82 1 97.31 318 HIS B C 1
ATOM 5277 O O . HIS B 1 318 ? 27.047 -7.176 8.188 1 97.31 318 HIS B O 1
ATOM 5283 N N . ARG B 1 319 ? 29.125 -6.777 7.656 1 94.69 319 ARG B N 1
ATOM 5284 C CA . ARG B 1 319 ? 29.594 -8.164 7.676 1 94.69 319 ARG B CA 1
ATOM 5285 C C . ARG B 1 319 ? 29.281 -8.828 9.008 1 94.69 319 ARG B C 1
ATOM 5287 O O . ARG B 1 319 ? 28.953 -10.023 9.047 1 94.69 319 ARG B O 1
ATOM 5294 N N . GLY B 1 320 ? 29.266 -8.133 10.039 1 96.06 320 GLY B N 1
ATOM 5295 C CA . GLY B 1 320 ? 29.031 -8.703 11.359 1 96.06 320 GLY B CA 1
ATOM 5296 C C . GLY B 1 320 ? 27.562 -8.875 11.688 1 96.06 320 GLY B C 1
ATOM 5297 O O . GLY B 1 320 ? 27.203 -9.688 12.547 1 96.06 320 GLY B O 1
ATOM 5298 N N . ASP B 1 321 ? 26.719 -8.227 10.992 1 98.12 321 ASP B N 1
ATOM 5299 C CA . ASP B 1 321 ? 25.297 -8.203 11.32 1 98.12 321 ASP B CA 1
ATOM 5300 C C . ASP B 1 321 ? 24.469 -8.922 10.25 1 98.12 321 ASP B C 1
ATOM 5302 O O . ASP B 1 321 ? 23.484 -9.586 10.562 1 98.12 321 ASP B O 1
ATOM 5306 N N . PHE B 1 322 ? 24.938 -8.852 9.023 1 98.44 322 PHE B N 1
ATOM 5307 C CA . PHE B 1 322 ? 24.219 -9.445 7.891 1 98.44 322 PHE B CA 1
ATOM 5308 C C . PHE B 1 322 ? 24.281 -10.969 7.953 1 98.44 322 PHE B C 1
ATOM 5310 O O . PHE B 1 322 ? 25.328 -11.539 8.289 1 98.44 322 PHE B O 1
ATOM 5317 N N . ALA B 1 323 ? 23.141 -11.633 7.59 1 98.56 323 ALA B N 1
ATOM 5318 C CA . ALA B 1 323 ? 23.125 -13.094 7.582 1 98.56 323 ALA B CA 1
ATOM 5319 C C . ALA B 1 323 ? 22.125 -13.617 6.555 1 98.56 323 ALA B C 1
ATOM 5321 O O . ALA B 1 323 ? 21.094 -12.977 6.289 1 98.56 323 ALA B O 1
ATOM 5322 N N . TRP B 1 324 ? 22.453 -14.766 6.035 1 98.56 324 TRP B N 1
ATOM 5323 C CA . TRP B 1 324 ? 21.531 -15.492 5.184 1 98.56 324 TRP B CA 1
ATOM 5324 C C . TRP B 1 324 ? 20.516 -16.266 6.02 1 98.56 324 TRP B C 1
ATOM 5326 O O . TRP B 1 324 ? 20.812 -16.703 7.133 1 98.56 324 TRP B O 1
ATOM 5336 N N . ARG B 1 325 ? 19.344 -16.391 5.461 1 97.94 325 ARG B N 1
ATOM 5337 C CA . ARG B 1 325 ? 18.344 -17.234 6.082 1 97.94 325 ARG B CA 1
ATOM 5338 C C . ARG B 1 325 ? 18.641 -18.703 5.836 1 97.94 325 ARG B C 1
ATOM 5340 O O . ARG B 1 325 ? 18.625 -19.172 4.695 1 97.94 325 ARG B O 1
ATOM 5347 N N . THR B 1 326 ? 18.797 -19.484 6.883 1 96 326 THR B N 1
ATOM 5348 C CA . THR B 1 326 ? 19.188 -20.875 6.73 1 96 326 THR B CA 1
ATOM 5349 C C . THR B 1 326 ? 18.109 -21.797 7.316 1 96 326 THR B C 1
ATOM 5351 O O . THR B 1 326 ? 18.156 -23.016 7.125 1 96 326 THR B O 1
ATOM 5354 N N . GLU B 1 327 ? 17.125 -21.219 7.926 1 93.44 327 GLU B N 1
ATOM 5355 C CA . GLU B 1 327 ? 16.016 -22.016 8.43 1 93.44 327 GLU B CA 1
ATOM 5356 C C . GLU B 1 327 ? 15.148 -22.547 7.281 1 93.44 327 GLU B C 1
ATOM 5358 O O . GLU B 1 327 ? 15.312 -22.125 6.133 1 93.44 327 GLU B O 1
ATOM 5363 N N . ARG B 1 328 ? 14.328 -23.484 7.684 1 92.44 328 ARG B N 1
ATOM 5364 C CA . ARG B 1 328 ? 13.422 -24.094 6.719 1 92.44 328 ARG B CA 1
ATOM 5365 C C . ARG B 1 328 ? 12.688 -23.031 5.906 1 92.44 328 ARG B C 1
ATOM 5367 O O . ARG B 1 328 ? 12.18 -22.062 6.465 1 92.44 328 ARG B O 1
ATOM 5374 N N . TYR B 1 329 ? 12.68 -23.203 4.633 1 92.19 329 TYR B N 1
ATOM 5375 C CA . TYR B 1 329 ? 12.07 -22.281 3.688 1 92.19 329 TYR B CA 1
ATOM 5376 C C . TYR B 1 329 ? 11.391 -23.031 2.551 1 92.19 329 TYR B C 1
ATOM 5378 O O . TYR B 1 329 ? 12.031 -23.797 1.832 1 92.19 329 TYR B O 1
ATOM 5386 N N . GLU B 1 330 ? 10.062 -22.828 2.449 1 91.12 330 GLU B N 1
ATOM 5387 C CA . GLU B 1 330 ? 9.25 -23.438 1.393 1 91.12 330 GLU B CA 1
ATOM 5388 C C . GLU B 1 330 ? 9.5 -24.938 1.296 1 91.12 330 GLU B C 1
ATOM 5390 O O . GLU B 1 330 ? 9.828 -25.453 0.225 1 91.12 330 GLU B O 1
ATOM 5395 N N . PHE B 1 331 ? 9.469 -25.641 2.439 1 89.06 331 PHE B N 1
ATOM 5396 C CA . PHE B 1 331 ? 9.469 -27.094 2.604 1 89.06 331 PHE B CA 1
ATOM 5397 C C . PHE B 1 331 ? 10.867 -27.656 2.383 1 89.06 331 PHE B C 1
ATOM 5399 O O . PHE B 1 331 ? 11.031 -28.859 2.215 1 89.06 331 PHE B O 1
ATOM 5406 N N . VAL B 1 332 ? 11.875 -26.734 2.301 1 91.56 332 VAL B N 1
ATOM 5407 C CA . VAL B 1 332 ? 13.266 -27.141 2.139 1 91.56 332 VAL B CA 1
ATOM 5408 C C . VAL B 1 332 ? 14.078 -26.688 3.354 1 91.56 332 VAL B C 1
ATOM 5410 O O . VAL B 1 332 ? 13.977 -25.547 3.785 1 91.56 332 VAL B O 1
ATOM 5413 N N . ASP B 1 333 ? 14.914 -27.578 3.916 1 91.88 333 ASP B N 1
ATOM 5414 C CA . ASP B 1 333 ? 15.625 -27.25 5.148 1 91.88 333 ASP B CA 1
ATOM 5415 C C . ASP B 1 333 ? 17.141 -27.438 4.973 1 91.88 333 ASP B C 1
ATOM 5417 O O . ASP B 1 333 ? 17.906 -27.25 5.922 1 91.88 333 ASP B O 1
ATOM 5421 N N . HIS B 1 334 ? 17.641 -27.75 3.801 1 92.94 334 HIS B N 1
ATOM 5422 C CA . HIS B 1 334 ? 19.047 -28.062 3.662 1 92.94 334 HIS B CA 1
ATOM 5423 C C . HIS B 1 334 ? 19.734 -27.109 2.701 1 92.94 334 HIS B C 1
ATOM 5425 O O . HIS B 1 334 ? 20.922 -27.25 2.412 1 92.94 334 HIS B O 1
ATOM 5431 N N . VAL B 1 335 ? 19.062 -26.203 2.117 1 95.5 335 VAL B N 1
ATOM 5432 C CA . VAL B 1 335 ? 19.578 -25.188 1.187 1 95.5 335 VAL B CA 1
ATOM 5433 C C . VAL B 1 335 ? 19.188 -23.797 1.677 1 95.5 335 VAL B C 1
ATOM 5435 O O . VAL B 1 335 ? 18.031 -23.562 2.043 1 95.5 335 VAL B O 1
ATOM 5438 N N . PRO B 1 336 ? 20.188 -22.906 1.74 1 97.44 336 PRO B N 1
ATOM 5439 C CA . PRO B 1 336 ? 19.797 -21.531 2.104 1 97.44 336 PRO B CA 1
ATOM 5440 C C . PRO B 1 336 ? 18.688 -20.984 1.217 1 97.44 336 PRO B C 1
ATOM 5442 O O . PRO B 1 336 ? 18.672 -21.234 0.009 1 97.44 336 PRO B O 1
ATOM 5445 N N . ALA B 1 337 ? 17.797 -20.219 1.794 1 98.19 337 ALA B N 1
ATOM 5446 C CA . ALA B 1 337 ? 16.641 -19.688 1.077 1 98.19 337 ALA B CA 1
ATOM 5447 C C . ALA B 1 337 ? 17.078 -18.891 -0.149 1 98.19 337 ALA B C 1
ATOM 5449 O O . ALA B 1 337 ? 16.453 -18.984 -1.207 1 98.19 337 ALA B O 1
ATOM 5450 N N . ILE B 1 338 ? 18.188 -18.141 -0.019 1 98.69 338 ILE B N 1
ATOM 5451 C CA . ILE B 1 338 ? 18.641 -17.281 -1.109 1 98.69 338 ILE B CA 1
ATOM 5452 C C . ILE B 1 338 ? 19.016 -18.141 -2.312 1 98.69 338 ILE B C 1
ATOM 5454 O O . ILE B 1 338 ? 18.828 -17.734 -3.461 1 98.69 338 ILE B O 1
ATOM 5458 N N . ASP B 1 339 ? 19.531 -19.359 -2.092 1 98.38 339 ASP B N 1
ATOM 5459 C CA . ASP B 1 339 ? 19.922 -20.25 -3.178 1 98.38 339 ASP B CA 1
ATOM 5460 C C . ASP B 1 339 ? 18.688 -20.797 -3.914 1 98.38 339 ASP B C 1
ATOM 5462 O O . ASP B 1 339 ? 18.719 -20.969 -5.133 1 98.38 339 ASP B O 1
ATOM 5466 N N . LEU B 1 340 ? 17.641 -21.047 -3.188 1 98.06 340 LEU B N 1
ATOM 5467 C CA . LEU B 1 340 ? 16.375 -21.453 -3.809 1 98.06 340 LEU B CA 1
ATOM 5468 C C . LEU B 1 340 ? 15.797 -20.312 -4.645 1 98.06 340 LEU B C 1
ATOM 5470 O O . LEU B 1 340 ? 15.336 -20.547 -5.766 1 98.06 340 LEU B O 1
ATOM 5474 N N . LEU B 1 341 ? 15.891 -19.109 -4.152 1 98.56 341 LEU B N 1
ATOM 5475 C CA . LEU B 1 341 ? 15.32 -17.953 -4.82 1 98.56 341 LEU B CA 1
ATOM 5476 C C . LEU B 1 341 ? 16.109 -17.609 -6.086 1 98.56 341 LEU B C 1
ATOM 5478 O O . LEU B 1 341 ? 15.508 -17.297 -7.121 1 98.56 341 LEU B O 1
ATOM 5482 N N . CYS B 1 342 ? 17.422 -17.75 -6.047 1 98.12 342 CYS B N 1
ATOM 5483 C CA . CYS B 1 342 ? 18.266 -17.391 -7.176 1 98.12 342 CYS B CA 1
ATOM 5484 C C . CYS B 1 342 ? 18.406 -18.547 -8.156 1 98.12 342 CYS B C 1
ATOM 5486 O O . CYS B 1 342 ? 18.844 -18.359 -9.289 1 98.12 342 CYS B O 1
ATOM 5488 N N . GLY B 1 343 ? 18.031 -19.703 -7.715 1 97.06 343 GLY B N 1
ATOM 5489 C CA . GLY B 1 343 ? 18.125 -20.859 -8.578 1 97.06 343 GLY B CA 1
ATOM 5490 C C . GLY B 1 343 ? 19.5 -21.5 -8.562 1 97.06 343 GLY B C 1
ATOM 5491 O O . GLY B 1 343 ? 19.844 -22.266 -9.461 1 97.06 343 GLY B O 1
ATOM 5492 N N . GLY B 1 344 ? 20.359 -21.203 -7.641 1 97 344 GLY B N 1
ATOM 5493 C CA . GLY B 1 344 ? 21.719 -21.688 -7.453 1 97 344 GLY B CA 1
ATOM 5494 C C . GLY B 1 344 ? 22.484 -20.891 -6.422 1 97 344 GLY B C 1
ATOM 5495 O O . GLY B 1 344 ? 22 -19.875 -5.906 1 97 344 GLY B O 1
ATOM 5496 N N . PRO B 1 345 ? 23.672 -21.359 -6.109 1 97.44 345 PRO B N 1
ATOM 5497 C CA . PRO B 1 345 ? 24.406 -20.75 -5 1 97.44 345 PRO B CA 1
ATOM 5498 C C . PRO B 1 345 ? 25.297 -19.578 -5.445 1 97.44 345 PRO B C 1
ATOM 5500 O O . PRO B 1 345 ? 25.875 -18.891 -4.605 1 97.44 345 PRO B O 1
ATOM 5503 N N . GLU B 1 346 ? 25.391 -19.312 -6.715 1 97.19 346 GLU B N 1
ATOM 5504 C CA . GLU B 1 346 ? 26.422 -18.438 -7.281 1 97.19 346 GLU B CA 1
ATOM 5505 C C . GLU B 1 346 ? 26.328 -17.031 -6.699 1 97.19 346 GLU B C 1
ATOM 5507 O O . GLU B 1 346 ? 27.344 -16.406 -6.379 1 97.19 346 GLU B O 1
ATOM 5512 N N . VAL B 1 347 ? 25.109 -16.438 -6.543 1 98.12 347 VAL B N 1
ATOM 5513 C CA . VAL B 1 347 ? 24.938 -15.086 -6.027 1 98.12 347 VAL B CA 1
ATOM 5514 C C . VAL B 1 347 ? 25.406 -15.016 -4.578 1 98.12 347 VAL B C 1
ATOM 5516 O O . VAL B 1 347 ? 26.188 -14.133 -4.219 1 98.12 347 VAL B O 1
ATOM 5519 N N . ARG B 1 348 ? 24.906 -15.977 -3.793 1 98.44 348 ARG B N 1
ATOM 5520 C CA . ARG B 1 348 ? 25.328 -16.031 -2.393 1 98.44 348 ARG B CA 1
ATOM 5521 C C . ARG B 1 348 ? 26.844 -16.141 -2.27 1 98.44 348 ARG B C 1
ATOM 5523 O O . ARG B 1 348 ? 27.453 -15.391 -1.515 1 98.44 348 ARG B O 1
ATOM 5530 N N . GLU B 1 349 ? 27.391 -17.062 -2.994 1 98.06 349 GLU B N 1
ATOM 5531 C CA . GLU B 1 349 ? 28.828 -17.312 -2.928 1 98.06 349 GLU B CA 1
ATOM 5532 C C . GLU B 1 349 ? 29.625 -16.078 -3.35 1 98.06 349 GLU B C 1
ATOM 5534 O O . GLU B 1 349 ? 30.656 -15.766 -2.758 1 98.06 349 GLU B O 1
ATOM 5539 N N . ALA B 1 350 ? 29.172 -15.406 -4.371 1 98 350 ALA B N 1
ATOM 5540 C CA . ALA B 1 350 ? 29.844 -14.188 -4.82 1 98 350 ALA B CA 1
ATOM 5541 C C . ALA B 1 350 ? 29.797 -13.109 -3.744 1 98 350 ALA B C 1
ATOM 5543 O O . ALA B 1 350 ? 30.797 -12.453 -3.467 1 98 350 ALA B O 1
ATOM 5544 N N . ILE B 1 351 ? 28.672 -12.906 -3.139 1 98.25 351 ILE B N 1
ATOM 5545 C CA . ILE B 1 351 ? 28.5 -11.891 -2.104 1 98.25 351 ILE B CA 1
ATOM 5546 C C . ILE B 1 351 ? 29.375 -12.234 -0.904 1 98.25 351 ILE B C 1
ATOM 5548 O O . ILE B 1 351 ? 30.078 -11.367 -0.372 1 98.25 351 ILE B O 1
ATOM 5552 N N . ASP B 1 352 ? 29.406 -13.516 -0.52 1 97.81 352 ASP B N 1
ATOM 5553 C CA . ASP B 1 352 ? 30.219 -13.961 0.61 1 97.81 352 ASP B CA 1
ATOM 5554 C C . ASP B 1 352 ? 31.703 -13.711 0.354 1 97.81 352 ASP B C 1
ATOM 5556 O O . ASP B 1 352 ? 32.438 -13.352 1.272 1 97.81 352 ASP B O 1
ATOM 5560 N N . ALA B 1 353 ? 32.094 -13.883 -0.882 1 96.94 353 ALA B N 1
ATOM 5561 C CA . ALA B 1 353 ? 33.5 -13.75 -1.253 1 96.94 353 ALA B CA 1
ATOM 5562 C C . ALA B 1 353 ? 33.875 -12.281 -1.466 1 96.94 353 ALA B C 1
ATOM 5564 O O . ALA B 1 353 ? 35.031 -11.953 -1.662 1 96.94 353 ALA B O 1
ATOM 5565 N N . GLY B 1 354 ? 32.875 -11.414 -1.498 1 95.19 354 GLY B N 1
ATOM 5566 C CA . GLY B 1 354 ? 33.125 -10.016 -1.8 1 95.19 354 GLY B CA 1
ATOM 5567 C C . GLY B 1 354 ? 33.438 -9.766 -3.258 1 95.19 354 GLY B C 1
ATOM 5568 O O . GLY B 1 354 ? 34.125 -8.797 -3.588 1 95.19 354 GLY B O 1
ATOM 5569 N N . ALA B 1 355 ? 33 -10.672 -4.07 1 93.44 355 ALA B N 1
ATOM 5570 C CA . ALA B 1 355 ? 33.281 -10.578 -5.504 1 93.44 355 ALA B CA 1
ATOM 5571 C C . ALA B 1 355 ? 32.312 -9.609 -6.176 1 93.44 355 ALA B C 1
ATOM 5573 O O . ALA B 1 355 ? 31.328 -9.164 -5.562 1 93.44 355 ALA B O 1
ATOM 5574 N N . ASP B 1 356 ? 32.656 -9.266 -7.402 1 94 356 ASP B N 1
ATOM 5575 C CA . ASP B 1 356 ? 31.781 -8.422 -8.211 1 94 356 ASP B CA 1
ATOM 5576 C C . ASP B 1 356 ? 30.531 -9.188 -8.656 1 94 356 ASP B C 1
ATOM 5578 O O . ASP B 1 356 ? 30.625 -10.086 -9.492 1 94 356 ASP B O 1
ATOM 5582 N N . VAL B 1 357 ? 29.406 -8.758 -8.203 1 95.69 357 VAL B N 1
ATOM 5583 C CA . VAL B 1 357 ? 28.188 -9.5 -8.492 1 95.69 357 VAL B CA 1
ATOM 5584 C C . VAL B 1 357 ? 27.766 -9.266 -9.945 1 95.69 357 VAL B C 1
ATOM 5586 O O . VAL B 1 357 ? 27.016 -10.055 -10.516 1 95.69 357 VAL B O 1
ATOM 5589 N N . ASP B 1 358 ? 28.312 -8.227 -10.602 1 95.56 358 ASP B N 1
ATOM 5590 C CA . ASP B 1 358 ? 27.953 -7.961 -11.992 1 95.56 358 ASP B CA 1
ATOM 5591 C C . ASP B 1 358 ? 28.469 -9.078 -12.906 1 95.56 358 ASP B C 1
ATOM 5593 O O . ASP B 1 358 ? 27.844 -9.391 -13.922 1 95.56 358 ASP B O 1
ATOM 5597 N N . ALA B 1 359 ? 29.547 -9.688 -12.477 1 95.75 359 ALA B N 1
ATOM 5598 C CA . ALA B 1 359 ? 30.062 -10.812 -13.25 1 95.75 359 ALA B CA 1
ATOM 5599 C C . ALA B 1 359 ? 29.078 -11.984 -13.227 1 95.75 359 ALA B C 1
ATOM 5601 O O . ALA B 1 359 ? 28.875 -12.648 -14.242 1 95.75 359 ALA B O 1
ATOM 5602 N N . ILE B 1 360 ? 28.484 -12.203 -12.117 1 95.5 360 ILE B N 1
ATOM 5603 C CA . ILE B 1 360 ? 27.5 -13.266 -11.977 1 95.5 360 ILE B CA 1
ATOM 5604 C C . ILE B 1 360 ? 26.234 -12.914 -12.773 1 95.5 360 ILE B C 1
ATOM 5606 O O . ILE B 1 360 ? 25.703 -13.758 -13.492 1 95.5 360 ILE B O 1
ATOM 5610 N N . LEU B 1 361 ? 25.797 -11.703 -12.695 1 96 361 LEU B N 1
ATOM 5611 C CA . LEU B 1 361 ? 24.609 -11.234 -13.406 1 96 361 LEU B CA 1
ATOM 5612 C C . LEU B 1 361 ? 24.797 -11.336 -14.914 1 96 361 LEU B C 1
ATOM 5614 O O . LEU B 1 361 ? 23.891 -11.719 -15.641 1 96 361 LEU B O 1
ATOM 5618 N N . ASP B 1 362 ? 26 -11.086 -15.367 1 95.19 362 ASP B N 1
ATOM 5619 C CA . ASP B 1 362 ? 26.328 -11.203 -16.781 1 95.19 362 ASP B CA 1
ATOM 5620 C C . ASP B 1 362 ? 26.297 -12.656 -17.234 1 95.19 362 ASP B C 1
ATOM 5622 O O . ASP B 1 362 ? 25.812 -12.969 -18.328 1 95.19 362 ASP B O 1
ATOM 5626 N N . ALA B 1 363 ? 26.797 -13.453 -16.391 1 93.81 363 ALA B N 1
ATOM 5627 C CA . ALA B 1 363 ? 26.812 -14.883 -16.703 1 93.81 363 ALA B CA 1
ATOM 5628 C C . ALA B 1 363 ? 25.406 -15.445 -16.812 1 93.81 363 ALA B C 1
ATOM 5630 O O . ALA B 1 363 ? 25.156 -16.359 -17.578 1 93.81 363 ALA B O 1
ATOM 5631 N N . GLU B 1 364 ? 24.5 -14.945 -16.047 1 95.88 364 GLU B N 1
ATOM 5632 C CA . GLU B 1 364 ? 23.109 -15.406 -16.047 1 95.88 364 GLU B CA 1
ATOM 5633 C C . GLU B 1 364 ? 22.422 -15.062 -17.359 1 95.88 364 GLU B C 1
ATOM 5635 O O . GLU B 1 364 ? 21.453 -15.719 -17.75 1 95.88 364 GLU B O 1
ATOM 5640 N N . ARG B 1 365 ? 22.922 -14.07 -18.047 1 94.88 365 ARG B N 1
ATOM 5641 C CA . ARG B 1 365 ? 22.281 -13.602 -19.281 1 94.88 365 ARG B CA 1
ATOM 5642 C C . ARG B 1 365 ? 22.281 -14.695 -20.344 1 94.88 365 ARG B C 1
ATOM 5644 O O . ARG B 1 365 ? 21.344 -14.805 -21.125 1 94.88 365 ARG B O 1
ATOM 5651 N N . ASP B 1 366 ? 23.297 -15.5 -20.359 1 93.5 366 ASP B N 1
ATOM 5652 C CA . ASP B 1 366 ? 23.375 -16.594 -21.328 1 93.5 366 ASP B CA 1
ATOM 5653 C C . ASP B 1 366 ? 22.281 -17.625 -21.062 1 93.5 366 ASP B C 1
ATOM 5655 O O . ASP B 1 366 ? 21.625 -18.094 -21.984 1 93.5 366 ASP B O 1
ATOM 5659 N N . ALA B 1 367 ? 22.188 -17.938 -19.844 1 94.44 367 ALA B N 1
ATOM 5660 C CA . ALA B 1 367 ? 21.172 -18.922 -19.453 1 94.44 367 ALA B CA 1
ATOM 5661 C C . ALA B 1 367 ? 19.766 -18.375 -19.734 1 94.44 367 ALA B C 1
ATOM 5663 O O . ALA B 1 367 ? 18.891 -19.125 -20.188 1 94.44 367 ALA B O 1
ATOM 5664 N N . VAL B 1 368 ? 19.562 -17.141 -19.531 1 97.56 368 VAL B N 1
ATOM 5665 C CA . VAL B 1 368 ? 18.281 -16.484 -19.781 1 97.56 368 VAL B CA 1
ATOM 5666 C C . VAL B 1 368 ? 17.984 -16.469 -21.281 1 97.56 368 VAL B C 1
ATOM 5668 O O . VAL B 1 368 ? 16.844 -16.719 -21.688 1 97.56 368 VAL B O 1
ATOM 5671 N N . ALA B 1 369 ? 18.984 -16.234 -22.047 1 96.62 369 ALA B N 1
ATOM 5672 C CA . ALA B 1 369 ? 18.828 -16.219 -23.484 1 96.62 369 ALA B CA 1
ATOM 5673 C C . ALA B 1 369 ? 18.438 -17.609 -24 1 96.62 369 ALA B C 1
ATOM 5675 O O . ALA B 1 369 ? 17.594 -17.719 -24.906 1 96.62 369 ALA B O 1
ATOM 5676 N N . ARG B 1 370 ? 19.062 -18.594 -23.469 1 96.44 370 ARG B N 1
ATOM 5677 C CA . ARG B 1 370 ? 18.719 -19.953 -23.859 1 96.44 370 ARG B CA 1
ATOM 5678 C C . ARG B 1 370 ? 17.266 -20.281 -23.516 1 96.44 370 ARG B C 1
ATOM 5680 O O . ARG B 1 370 ? 16.562 -20.875 -24.344 1 96.44 370 ARG B O 1
ATOM 5687 N N . PHE B 1 371 ? 16.875 -19.906 -22.375 1 97.5 371 PHE B N 1
ATOM 5688 C CA . PHE B 1 371 ? 15.477 -20.109 -22 1 97.5 371 PHE B CA 1
ATOM 5689 C C . PHE B 1 371 ? 14.547 -19.359 -22.953 1 97.5 371 PHE B C 1
ATOM 5691 O O . PHE B 1 371 ? 13.461 -19.844 -23.281 1 97.5 371 PHE B O 1
ATOM 5698 N N . GLY B 1 372 ? 14.93 -18.109 -23.266 1 97.62 372 GLY B N 1
ATOM 5699 C CA . GLY B 1 372 ? 14.156 -17.312 -24.203 1 97.62 372 GLY B CA 1
ATOM 5700 C C . GLY B 1 372 ? 13.875 -18.016 -25.5 1 97.62 372 GLY B C 1
ATOM 5701 O O . GLY B 1 372 ? 12.773 -17.906 -26.062 1 97.62 372 GLY B O 1
ATOM 5702 N N . GLU B 1 373 ? 14.773 -18.766 -25.953 1 97.25 373 GLU B N 1
ATOM 5703 C CA . GLU B 1 373 ? 14.594 -19.547 -27.188 1 97.25 373 GLU B CA 1
ATOM 5704 C C . GLU B 1 373 ? 13.703 -20.75 -26.938 1 97.25 373 GLU B C 1
ATOM 5706 O O . GLU B 1 373 ? 12.797 -21.031 -27.719 1 97.25 373 GLU B O 1
ATOM 5711 N N . GLU B 1 374 ? 13.953 -21.375 -25.859 1 96.81 374 GLU B N 1
ATOM 5712 C CA . GLU B 1 374 ? 13.211 -22.594 -25.531 1 96.81 374 GLU B CA 1
ATOM 5713 C C . GLU B 1 374 ? 11.734 -22.297 -25.312 1 96.81 374 GLU B C 1
ATOM 5715 O O . GLU B 1 374 ? 10.867 -23.078 -25.734 1 96.81 374 GLU B O 1
ATOM 5720 N N . ARG B 1 375 ? 11.422 -21.203 -24.672 1 97.19 375 ARG B N 1
ATOM 5721 C CA . ARG B 1 375 ? 10.055 -20.922 -24.25 1 97.19 375 ARG B CA 1
ATOM 5722 C C . ARG B 1 375 ? 9.164 -20.594 -25.453 1 97.19 375 ARG B C 1
ATOM 5724 O O . ARG B 1 375 ? 7.941 -20.531 -25.312 1 97.19 375 ARG B O 1
ATOM 5731 N N . ARG B 1 376 ? 9.742 -20.312 -26.609 1 97.56 376 ARG B N 1
ATOM 5732 C CA . ARG B 1 376 ? 8.977 -19.953 -27.797 1 97.56 376 ARG B CA 1
ATOM 5733 C C . ARG B 1 376 ? 7.949 -21.031 -28.125 1 97.56 376 ARG B C 1
ATOM 5735 O O . ARG B 1 376 ? 6.887 -20.734 -28.672 1 97.56 376 ARG B O 1
ATOM 5742 N N . ALA B 1 377 ? 8.227 -22.203 -27.781 1 97.56 377 ALA B N 1
ATOM 5743 C CA . ALA B 1 377 ? 7.352 -23.344 -28.062 1 97.56 377 ALA B CA 1
ATOM 5744 C C . ALA B 1 377 ? 6.055 -23.234 -27.266 1 97.56 377 ALA B C 1
ATOM 5746 O O . ALA B 1 377 ? 5.055 -23.875 -27.625 1 97.56 377 ALA B O 1
ATOM 5747 N N . TRP B 1 378 ? 6.086 -22.453 -26.234 1 98.25 378 TRP B N 1
ATOM 5748 C CA . TRP B 1 378 ? 4.965 -22.469 -25.312 1 98.25 378 TRP B CA 1
ATOM 5749 C C . TRP B 1 378 ? 4.281 -21.109 -25.25 1 98.25 378 TRP B C 1
ATOM 5751 O O . TRP B 1 378 ? 3.307 -20.938 -24.516 1 98.25 378 TRP B O 1
ATOM 5761 N N . LEU B 1 379 ? 4.781 -20.062 -26 1 98.31 379 LEU B N 1
ATOM 5762 C CA . LEU B 1 379 ? 4.195 -18.734 -25.984 1 98.31 379 LEU B CA 1
ATOM 5763 C C . LEU B 1 379 ? 2.85 -18.719 -26.703 1 98.31 379 LEU B C 1
ATOM 5765 O O . LEU B 1 379 ? 2.705 -19.328 -27.766 1 98.31 379 LEU B O 1
ATOM 5769 N N . LEU B 1 380 ? 1.912 -18.078 -26.094 1 98.25 380 LEU B N 1
ATOM 5770 C CA . LEU B 1 380 ? 0.551 -18.094 -26.609 1 98.25 380 LEU B CA 1
ATOM 5771 C C . LEU B 1 380 ? 0.23 -16.766 -27.312 1 98.25 380 LEU B C 1
ATOM 5773 O O . LEU B 1 380 ? -0.777 -16.672 -28.016 1 98.25 380 LEU B O 1
ATOM 5777 N N . TYR B 1 381 ? 1.044 -15.766 -27.156 1 97.75 381 TYR B N 1
ATOM 5778 C CA . TYR B 1 381 ? 0.841 -14.43 -27.703 1 97.75 381 TYR B CA 1
ATOM 5779 C C . TYR B 1 381 ? 2.061 -13.977 -28.5 1 97.75 381 TYR B C 1
ATOM 5781 O O . TYR B 1 381 ? 3.188 -14.375 -28.203 1 97.75 381 TYR B O 1
ATOM 5789 N N . PRO B 1 382 ? 1.877 -13.141 -29.422 1 93.44 382 PRO B N 1
ATOM 5790 C CA . PRO B 1 382 ? 2.998 -12.719 -30.266 1 93.44 382 PRO B CA 1
ATOM 5791 C C . PRO B 1 382 ? 4.117 -12.055 -29.453 1 93.44 382 PRO B C 1
ATOM 5793 O O . PRO B 1 382 ? 3.85 -11.297 -28.516 1 93.44 382 PRO B O 1
ATOM 5796 N N . ARG B 1 383 ? 5.328 -12.383 -29.703 1 90.62 383 ARG B N 1
ATOM 5797 C CA . ARG B 1 383 ? 6.57 -11.742 -29.281 1 90.62 383 ARG B CA 1
ATOM 5798 C C . ARG B 1 383 ? 7.766 -12.672 -29.484 1 90.62 383 ARG B C 1
ATOM 5800 O O . ARG B 1 383 ? 7.598 -13.891 -29.609 1 90.62 383 ARG B O 1
#

Organism: NCBI:txid927083

pLDDT: mean 95.5, std 6.8, range [50.62, 98.94]

Solvent-accessible surface area (backbone atoms only — not comparable to full-atom values): 39037 Å² total; per-residue (Å²): 121,67,36,35,15,58,40,37,35,61,70,63,76,53,65,86,50,46,75,32,36,24,29,40,35,33,34,62,33,22,44,38,86,85,64,49,40,51,71,59,40,42,45,74,54,41,28,40,72,61,30,36,35,6,44,76,28,22,45,52,27,36,32,81,86,48,66,40,69,67,85,43,65,44,97,88,63,28,45,31,42,46,30,33,52,97,46,77,70,34,38,31,67,48,73,78,75,49,59,86,41,57,31,40,38,37,30,62,64,58,53,31,28,41,60,52,43,61,52,48,41,51,39,38,39,42,54,48,33,41,77,71,72,18,33,27,36,31,31,20,42,75,28,63,70,21,44,71,69,64,41,55,32,36,26,33,90,89,27,59,38,64,43,24,82,52,70,49,23,29,26,53,23,46,30,56,43,27,53,37,45,41,50,27,60,76,68,70,53,73,52,64,44,70,40,64,53,46,69,68,51,44,87,48,77,76,84,65,78,84,54,42,54,40,60,73,36,61,42,71,68,32,42,61,34,33,56,13,22,57,53,35,65,17,30,73,40,23,31,19,54,46,43,37,48,27,36,35,27,34,32,28,67,85,40,56,16,63,57,49,38,70,73,51,86,50,62,30,40,46,61,40,55,42,39,39,37,19,62,33,72,59,62,44,76,35,70,19,19,14,33,34,60,43,76,78,31,74,92,58,39,50,34,43,62,48,39,51,54,49,51,39,51,48,41,68,76,33,62,90,74,55,46,72,29,57,58,72,42,73,96,35,63,88,52,43,34,41,26,39,67,48,16,39,56,65,66,61,53,29,45,75,69,67,48,69,59,63,60,56,56,57,57,28,48,57,53,39,50,53,46,59,61,59,47,60,82,33,58,86,60,86,126,120,67,36,34,15,59,40,36,34,61,71,63,75,53,65,88,51,47,76,32,36,24,29,40,35,36,34,63,32,21,43,38,88,86,64,49,40,51,72,57,39,41,45,74,53,41,28,40,71,61,31,37,34,6,46,75,27,23,43,53,26,36,32,78,86,48,65,39,70,68,83,42,63,44,97,88,62,29,44,31,42,46,30,32,52,96,45,78,71,32,37,32,67,48,72,77,74,49,60,85,41,57,30,40,35,37,31,63,64,55,54,30,28,40,60,52,43,61,51,49,41,52,39,38,37,43,54,48,34,40,77,72,72,21,32,30,34,30,31,19,43,75,27,62,70,22,43,72,69,66,40,54,32,36,26,32,91,91,27,60,38,65,43,25,84,51,71,48,23,29,26,52,24,46,30,55,43,27,52,37,44,42,51,27,60,76,68,71,54,73,52,65,43,71,42,65,53,46,70,68,52,43,88,48,77,76,87,65,77,84,53,42,53,40,60,73,36,60,44,72,68,31,42,60,32,33,55,12,22,57,52,33,65,15,30,72,41,23,31,20,53,45,43,36,47,28,36,35,27,34,31,27,66,84,40,57,16,62,59,48,39,72,74,52,86,49,64,30,40,46,61,40,54,42,39,39,38,20,62,34,72,59,61,44,77,35,72,19,19,15,32,34,61,44,77,78,30,73,91,57,38,50,35,42,63,46,39,52,52,50,51,39,52,48,41,66,77,32,62,90,74,55,47,72,28,57,58,72,44,72,95,34,63,86,54,45,33,41,26,39,68,47,14,40,55,64,66,61,51,30,45,76,69,67,46,69,59,63,60,56,58,55,56,27,49,58,52,39,51,52,46,59,59,60,49,60,81,32,57,85,61,86,128